Protein AF-A0A803VRG4-F1 (afdb_monomer)

Structure (mmCIF, N/CA/C/O backbone):
data_AF-A0A803VRG4-F1
#
_entry.id   AF-A0A803VRG4-F1
#
loop_
_atom_site.group_PDB
_atom_site.id
_atom_site.type_symbol
_atom_site.label_atom_id
_atom_site.label_alt_id
_atom_site.label_comp_id
_atom_site.label_asym_id
_atom_site.label_entity_id
_atom_site.label_seq_id
_atom_site.pdbx_PDB_ins_code
_atom_site.Cartn_x
_atom_site.Cartn_y
_atom_site.Cartn_z
_atom_site.occupancy
_atom_site.B_iso_or_equiv
_atom_site.auth_seq_id
_atom_site.auth_comp_id
_atom_site.auth_asym_id
_atom_site.auth_atom_id
_atom_site.pdbx_PDB_model_num
ATOM 1 N N . MET A 1 1 ? -4.649 77.804 54.446 1.00 34.66 1 MET A N 1
ATOM 2 C CA . MET A 1 1 ? -3.860 77.316 55.602 1.00 34.66 1 MET A CA 1
ATOM 3 C C . MET A 1 1 ? -2.765 76.438 55.027 1.00 34.66 1 MET A C 1
ATOM 5 O O . MET A 1 1 ? -3.103 75.442 54.418 1.00 34.66 1 MET A O 1
ATOM 9 N N . GLY A 1 2 ? -1.515 76.872 54.928 1.00 42.88 2 GLY A N 1
ATOM 10 C CA . GLY A 1 2 ? -0.539 76.988 56.021 1.00 42.88 2 GLY A CA 1
ATOM 11 C C . GLY A 1 2 ? 0.698 76.146 55.615 1.00 42.88 2 GLY A C 1
ATOM 12 O O . GLY A 1 2 ? 0.525 75.225 54.825 1.00 42.88 2 GLY A O 1
ATOM 13 N N . PRO A 1 3 ? 1.926 76.493 56.036 1.00 43.16 3 PRO A N 1
ATOM 14 C CA . PRO A 1 3 ? 3.135 76.404 55.202 1.00 43.16 3 PRO A CA 1
ATOM 15 C C . PRO A 1 3 ? 3.900 75.063 55.228 1.00 43.16 3 PRO A C 1
ATOM 17 O O . PRO A 1 3 ? 3.639 74.181 56.044 1.00 43.16 3 PRO A O 1
ATOM 20 N N . LEU A 1 4 ? 4.861 74.973 54.297 1.00 45.62 4 LEU A N 1
ATOM 21 C CA . LEU A 1 4 ? 5.782 73.869 53.991 1.00 45.62 4 LEU A CA 1
ATOM 22 C C . LEU A 1 4 ? 6.470 73.242 55.217 1.00 45.62 4 LEU A C 1
ATOM 24 O O . LEU A 1 4 ? 6.874 73.940 56.147 1.00 45.62 4 LEU A O 1
ATOM 28 N N . LYS A 1 5 ? 6.693 71.922 55.147 1.00 44.94 5 LYS A N 1
ATOM 29 C CA . LYS A 1 5 ? 7.586 71.163 56.035 1.00 44.94 5 LYS A CA 1
ATOM 30 C C . LYS A 1 5 ? 8.761 70.548 55.258 1.00 44.94 5 LYS A C 1
ATOM 32 O O . LYS A 1 5 ? 8.631 70.329 54.055 1.00 44.94 5 LYS A O 1
ATOM 37 N N . PRO A 1 6 ? 9.906 70.332 55.931 1.00 48.34 6 PRO A N 1
ATOM 38 C CA . PRO A 1 6 ? 11.228 70.456 55.325 1.00 48.34 6 PRO A CA 1
ATOM 39 C C . PRO A 1 6 ? 11.758 69.173 54.688 1.00 48.34 6 PRO A C 1
ATOM 41 O O . PRO A 1 6 ? 11.366 68.062 55.040 1.00 48.34 6 PRO A O 1
ATOM 44 N N . PHE A 1 7 ? 12.718 69.391 53.792 1.00 44.31 7 PHE A N 1
ATOM 45 C CA . PHE A 1 7 ? 13.603 68.413 53.173 1.00 44.31 7 PHE A CA 1
ATOM 46 C C . PHE A 1 7 ? 14.391 67.643 54.246 1.00 44.31 7 PHE A C 1
ATOM 48 O O . PHE A 1 7 ? 15.058 68.257 55.080 1.00 44.31 7 PHE A O 1
ATOM 55 N N . VAL A 1 8 ? 14.316 66.312 54.219 1.00 48.94 8 VAL A N 1
ATOM 56 C CA . VAL A 1 8 ? 15.203 65.428 54.985 1.00 48.94 8 VAL A CA 1
ATOM 57 C C . VAL A 1 8 ? 16.076 64.696 53.977 1.00 48.94 8 VAL A C 1
ATOM 59 O O . VAL A 1 8 ? 15.591 63.902 53.174 1.00 48.94 8 VAL A O 1
ATOM 62 N N . GLU A 1 9 ? 17.360 65.022 54.005 1.00 41.38 9 GLU A N 1
ATOM 63 C CA . GLU A 1 9 ? 18.416 64.381 53.232 1.00 41.38 9 GLU A CA 1
ATOM 64 C C . GLU A 1 9 ? 18.724 63.014 53.863 1.00 41.38 9 GLU A C 1
ATOM 66 O O . GLU A 1 9 ? 18.946 62.920 55.073 1.00 41.38 9 GLU A O 1
ATOM 71 N N . MET A 1 10 ? 18.689 61.942 53.069 1.00 44.06 10 MET A N 1
ATOM 72 C CA . MET A 1 10 ? 18.985 60.582 53.530 1.00 44.06 10 MET A CA 1
ATOM 73 C C . MET A 1 10 ? 20.369 60.156 53.004 1.00 44.06 10 MET A C 1
ATOM 75 O O . MET A 1 10 ? 20.677 60.457 51.848 1.00 44.06 10 MET A O 1
ATOM 79 N N . PRO A 1 11 ? 21.225 59.493 53.808 1.00 46.59 11 PRO A N 1
ATOM 80 C CA . PRO A 1 11 ? 22.641 59.325 53.479 1.00 46.59 11 PRO A CA 1
ATOM 81 C C . PRO A 1 11 ? 22.865 58.350 52.317 1.00 46.59 11 PRO A C 1
ATOM 83 O O . PRO A 1 11 ? 22.174 57.336 52.205 1.00 46.59 11 PRO A O 1
ATOM 86 N N . ALA A 1 12 ? 23.879 58.622 51.492 1.00 49.38 12 ALA A N 1
ATOM 87 C CA . ALA A 1 12 ? 24.345 57.711 50.451 1.00 49.38 12 ALA A CA 1
ATOM 88 C C . ALA A 1 12 ? 24.843 56.388 51.067 1.00 49.38 12 ALA A C 1
ATOM 90 O O . ALA A 1 12 ? 25.732 56.381 51.919 1.00 49.38 12 ALA A O 1
ATOM 91 N N . GLY A 1 13 ? 24.258 55.268 50.636 1.00 51.53 13 GLY A N 1
ATOM 92 C CA . GLY A 1 13 ? 24.697 53.929 51.028 1.00 51.53 13 GLY A CA 1
ATOM 93 C C . GLY A 1 13 ? 26.055 53.556 50.406 1.00 51.53 13 GLY A C 1
ATOM 94 O O . GLY A 1 13 ? 26.407 54.076 49.345 1.00 51.53 13 GLY A O 1
ATOM 95 N N . PRO A 1 14 ? 26.833 52.662 51.040 1.00 50.19 14 PRO A N 1
ATOM 96 C CA . PRO A 1 14 ? 28.129 52.232 50.522 1.00 50.19 14 PRO A CA 1
ATOM 97 C C . PRO A 1 14 ? 27.981 51.416 49.224 1.00 50.19 14 PRO A C 1
ATOM 99 O O . PRO A 1 14 ? 27.111 50.552 49.113 1.00 50.19 14 PRO A O 1
ATOM 102 N N . GLY A 1 15 ? 28.843 51.704 48.243 1.00 47.19 15 GLY A N 1
ATOM 103 C CA . GLY A 1 15 ? 28.871 51.043 46.934 1.00 47.19 15 GLY A CA 1
ATOM 104 C C . GLY A 1 15 ? 29.205 49.548 47.008 1.00 47.19 15 GLY A C 1
ATOM 105 O O . GLY A 1 15 ? 29.948 49.097 47.879 1.00 47.19 15 GLY A O 1
ATOM 106 N N . SER A 1 16 ? 28.634 48.775 46.083 1.00 52.66 16 SER A N 1
ATOM 107 C CA . SER A 1 16 ? 28.748 47.314 46.030 1.00 52.66 16 SER A CA 1
ATOM 108 C C . SER A 1 16 ? 30.172 46.834 45.686 1.00 52.66 16 SER A C 1
ATOM 110 O O . SER A 1 16 ? 30.800 47.410 44.795 1.00 52.66 16 SER A O 1
ATOM 112 N N . PRO A 1 17 ? 30.686 45.758 46.317 1.00 50.44 17 PRO A N 1
ATOM 113 C CA . PRO A 1 17 ? 31.968 45.156 45.946 1.00 50.44 17 PRO A CA 1
ATOM 114 C C . PRO A 1 17 ? 31.910 44.477 44.567 1.00 50.44 17 PRO A C 1
ATOM 116 O O . PRO A 1 17 ? 30.916 43.834 44.229 1.00 50.44 17 PRO A O 1
ATOM 119 N N . GLY A 1 18 ? 32.989 44.592 43.786 1.00 46.69 18 GLY A N 1
ATOM 120 C CA . GLY A 1 18 ? 33.140 43.920 42.490 1.00 46.69 18 GLY A CA 1
ATOM 121 C C . GLY A 1 18 ? 33.220 42.391 42.602 1.00 46.69 18 GLY A C 1
ATOM 122 O O . GLY A 1 18 ? 33.670 41.851 43.613 1.00 46.69 18 GLY A O 1
ATOM 123 N N . ALA A 1 19 ? 32.773 41.693 41.555 1.00 56.06 19 ALA A N 1
ATOM 124 C CA . ALA A 1 19 ? 32.677 40.234 41.522 1.00 56.06 19 ALA A CA 1
ATOM 125 C C . ALA A 1 19 ? 34.059 39.532 41.543 1.00 56.06 19 ALA A C 1
ATOM 127 O O . ALA A 1 19 ? 34.990 40.015 40.893 1.00 56.06 19 ALA A O 1
ATOM 128 N N . PRO A 1 20 ? 34.209 38.377 42.225 1.00 51.91 20 PRO A N 1
ATOM 129 C CA . PRO A 1 20 ? 35.440 37.586 42.196 1.00 51.91 20 PRO A CA 1
ATOM 130 C C . PRO A 1 20 ? 35.635 36.860 40.854 1.00 51.91 20 PRO A C 1
ATOM 132 O O . PRO A 1 20 ? 34.672 36.398 40.242 1.00 51.91 20 PRO A O 1
ATOM 135 N N . GLY A 1 21 ? 36.892 36.711 40.421 1.00 46.78 21 GLY A N 1
ATOM 136 C CA . GLY A 1 21 ? 37.262 35.940 39.228 1.00 46.78 21 GLY A CA 1
ATOM 137 C C . GLY A 1 21 ? 37.056 34.426 39.389 1.00 46.78 21 GLY A C 1
ATOM 138 O O . GLY A 1 21 ? 37.127 33.885 40.492 1.00 46.78 21 GLY A O 1
ATOM 139 N N . SER A 1 22 ? 36.793 33.739 38.276 1.00 56.81 22 SER A N 1
ATOM 140 C CA . SER A 1 22 ? 36.479 32.304 38.230 1.00 56.81 22 SER A CA 1
ATOM 141 C C . SER A 1 22 ? 37.716 31.417 38.481 1.00 56.81 22 SER A C 1
ATOM 143 O O . SER A 1 22 ? 38.786 31.723 37.950 1.00 56.81 22 SER A O 1
ATOM 145 N N . PRO A 1 23 ? 37.599 30.291 39.214 1.00 52.84 23 PRO A N 1
ATOM 146 C CA . PRO A 1 23 ? 38.699 29.344 39.389 1.00 52.84 23 PRO A CA 1
ATOM 147 C C . PRO A 1 23 ? 38.911 28.443 38.158 1.00 52.84 23 PRO A C 1
ATOM 149 O O . PRO A 1 23 ? 37.969 28.114 37.439 1.00 52.84 23 PRO A O 1
ATOM 152 N N . LEU A 1 24 ? 40.160 28.016 37.941 1.00 51.00 24 LEU A N 1
ATOM 153 C CA . LEU A 1 24 ? 40.552 27.067 36.889 1.00 51.00 24 LEU A CA 1
ATOM 154 C C . LEU A 1 24 ? 40.116 25.628 37.226 1.00 51.00 24 LEU A C 1
ATOM 156 O O . LEU A 1 24 ? 40.129 25.219 38.387 1.00 51.00 24 LEU A O 1
ATOM 160 N N . ALA A 1 25 ? 39.754 24.856 36.197 1.00 56.88 25 ALA A N 1
ATOM 161 C CA . ALA A 1 25 ? 39.249 23.489 36.336 1.00 56.88 25 ALA A CA 1
ATOM 162 C C . ALA A 1 25 ? 40.344 22.480 36.770 1.00 56.88 25 ALA A C 1
ATOM 164 O O . ALA A 1 25 ? 41.461 22.542 36.248 1.00 56.88 25 ALA A O 1
ATOM 165 N N . PRO A 1 26 ? 40.045 21.516 37.667 1.00 52.47 26 PRO A N 1
ATOM 166 C CA . PRO A 1 26 ? 40.978 20.450 38.045 1.00 52.47 26 PRO A CA 1
ATOM 167 C C . PRO A 1 26 ? 41.190 19.407 36.934 1.00 52.47 26 PRO A C 1
ATOM 169 O O . PRO A 1 26 ? 40.262 19.063 36.203 1.00 52.47 26 PRO A O 1
ATOM 172 N N . GLY A 1 27 ? 42.407 18.858 36.846 1.00 45.56 27 GLY A N 1
ATOM 173 C CA . GLY A 1 27 ? 42.754 17.771 35.922 1.00 45.56 27 GLY A CA 1
ATOM 174 C C . GLY A 1 27 ? 42.130 16.418 36.298 1.00 45.56 27 GLY A C 1
ATOM 175 O O . GLY A 1 27 ? 41.863 16.145 37.468 1.00 45.56 27 GLY A O 1
ATOM 176 N N . ALA A 1 28 ? 41.900 15.564 35.297 1.00 55.03 28 ALA A N 1
ATOM 177 C CA . ALA A 1 28 ? 41.231 14.273 35.467 1.00 55.03 28 ALA A CA 1
ATOM 178 C C . ALA A 1 28 ? 42.103 13.226 36.210 1.00 55.03 28 ALA A C 1
ATOM 180 O O . ALA A 1 28 ? 43.301 13.131 35.928 1.00 55.03 28 ALA A O 1
ATOM 181 N N . PRO A 1 29 ? 41.527 12.393 37.103 1.00 48.41 29 PRO A N 1
ATOM 182 C CA . PRO A 1 29 ? 42.255 11.318 37.787 1.00 48.41 29 PRO A CA 1
ATOM 183 C C . PRO A 1 29 ? 42.583 10.126 36.870 1.00 48.41 29 PRO A C 1
ATOM 185 O O . PRO A 1 29 ? 41.784 9.744 36.013 1.00 48.41 29 PRO A O 1
ATOM 188 N N . GLY A 1 30 ? 43.739 9.491 37.092 1.00 41.22 30 GLY A N 1
ATOM 189 C CA . GLY A 1 30 ? 44.158 8.270 36.390 1.00 41.22 30 GLY A CA 1
ATOM 190 C C . GLY A 1 30 ? 43.358 7.020 36.791 1.00 41.22 30 GLY A C 1
ATOM 191 O O . GLY A 1 30 ? 42.873 6.911 37.917 1.00 41.22 30 GLY A O 1
ATOM 192 N N . ARG A 1 31 ? 43.218 6.061 35.863 1.00 50.56 31 ARG A N 1
ATOM 193 C CA . ARG A 1 31 ? 42.455 4.813 36.068 1.00 50.56 31 ARG A CA 1
ATOM 194 C C . ARG A 1 31 ? 43.233 3.762 36.889 1.00 50.56 31 ARG A C 1
ATOM 196 O O . ARG A 1 31 ? 44.408 3.546 36.598 1.00 50.56 31 ARG A O 1
ATOM 203 N N . PRO A 1 32 ? 42.585 3.041 37.828 1.00 46.78 32 PRO A N 1
ATOM 204 C CA . PRO A 1 32 ? 43.182 1.901 38.534 1.00 46.78 32 PRO A CA 1
ATOM 205 C C . PRO A 1 32 ? 43.289 0.640 37.656 1.00 46.78 32 PRO A C 1
ATOM 207 O O . PRO A 1 32 ? 42.424 0.391 36.815 1.00 46.78 32 PRO A O 1
ATOM 210 N N . GLY A 1 33 ? 44.326 -0.175 37.882 1.00 38.25 33 GLY A N 1
ATOM 211 C CA . GLY A 1 33 ? 44.514 -1.479 37.229 1.00 38.25 33 GLY A CA 1
ATOM 212 C C . GLY A 1 33 ? 43.598 -2.574 37.795 1.00 38.25 33 GLY A C 1
ATOM 213 O O . GLY A 1 33 ? 43.301 -2.582 38.989 1.00 38.25 33 GLY A O 1
ATOM 214 N N . GLY A 1 34 ? 43.136 -3.487 36.933 1.00 49.91 34 GLY A N 1
ATOM 215 C CA . GLY A 1 34 ? 42.252 -4.601 37.303 1.00 49.91 34 GLY A CA 1
ATOM 216 C C . GLY A 1 34 ? 42.994 -5.835 37.855 1.00 49.91 34 GLY A C 1
ATOM 217 O O . GLY A 1 34 ? 44.192 -5.985 37.613 1.00 49.91 34 GLY A O 1
ATOM 218 N N . PRO A 1 35 ? 42.301 -6.728 38.588 1.00 40.44 35 PRO A N 1
ATOM 219 C CA . PRO A 1 35 ? 42.902 -7.903 39.222 1.00 40.44 35 PRO A CA 1
ATOM 220 C C . PRO A 1 35 ? 43.085 -9.088 38.253 1.00 40.44 35 PRO A C 1
ATOM 222 O O . PRO A 1 35 ? 42.302 -9.279 37.325 1.00 40.44 35 PRO A O 1
ATOM 225 N N . MET A 1 36 ? 44.106 -9.914 38.507 1.00 39.09 36 MET A N 1
ATOM 226 C CA . MET A 1 36 ? 44.384 -11.162 37.777 1.00 39.09 36 MET A CA 1
ATOM 227 C C . MET A 1 36 ? 43.508 -12.317 38.294 1.00 39.09 36 MET A C 1
ATOM 229 O O . MET A 1 36 ? 43.392 -12.511 39.504 1.00 39.09 36 MET A O 1
ATOM 233 N N . GLY A 1 37 ? 42.899 -13.085 37.382 1.00 42.75 37 GLY A N 1
ATOM 234 C CA . GLY A 1 37 ? 42.051 -14.243 37.702 1.00 42.75 37 GLY A CA 1
ATOM 235 C C . GLY A 1 37 ? 42.832 -15.547 37.972 1.00 42.75 37 GLY A C 1
ATOM 236 O O . GLY A 1 37 ? 43.999 -15.648 37.592 1.00 42.75 37 GLY A O 1
ATOM 237 N N . PRO A 1 38 ? 42.209 -16.552 38.623 1.00 41.88 38 PRO A N 1
ATOM 238 C CA . PRO A 1 38 ? 42.866 -17.796 39.037 1.00 41.88 38 PRO A CA 1
ATOM 239 C C . PRO A 1 38 ? 42.919 -18.869 37.931 1.00 41.88 38 PRO A C 1
ATOM 241 O O . PRO A 1 38 ? 42.076 -18.904 37.036 1.00 41.88 38 PRO A O 1
ATOM 244 N N . LEU A 1 39 ? 43.898 -19.779 38.023 1.00 39.19 39 LEU A N 1
ATOM 245 C CA . LEU A 1 39 ? 44.102 -20.908 37.100 1.00 39.19 39 LEU A CA 1
ATOM 246 C C . LEU A 1 39 ? 43.230 -22.126 37.471 1.00 39.19 39 LEU A C 1
ATOM 248 O O . LEU A 1 39 ? 43.075 -22.441 38.651 1.00 39.19 39 LEU A O 1
ATOM 252 N N . ILE A 1 40 ? 42.692 -22.827 36.465 1.00 36.72 40 ILE A N 1
ATOM 253 C CA . ILE A 1 40 ? 41.781 -23.980 36.622 1.00 36.72 40 ILE A CA 1
ATOM 254 C C . ILE A 1 40 ? 42.569 -25.314 36.699 1.00 36.72 40 ILE A C 1
ATOM 256 O O . ILE A 1 40 ? 43.440 -25.531 35.855 1.00 36.72 40 ILE A O 1
ATOM 260 N N . PRO A 1 41 ? 42.261 -26.234 37.642 1.00 38.53 41 PRO A N 1
ATOM 261 C CA . PRO A 1 41 ? 42.837 -27.589 37.712 1.00 38.53 41 PRO A CA 1
ATOM 262 C C . PRO A 1 41 ? 42.185 -28.604 36.744 1.00 38.53 41 PRO A C 1
ATOM 264 O O . PRO A 1 41 ? 40.984 -28.541 36.493 1.00 38.53 41 PRO A O 1
ATOM 267 N N . GLY A 1 42 ? 42.967 -29.565 36.230 1.00 33.62 42 GLY A N 1
ATOM 268 C CA . GLY A 1 42 ? 42.539 -30.575 35.241 1.00 33.62 42 GLY A CA 1
ATOM 269 C C . GLY A 1 42 ? 41.721 -31.759 35.793 1.00 33.62 42 GLY A C 1
ATOM 270 O O . GLY A 1 42 ? 41.807 -32.089 36.974 1.00 33.62 42 GLY A O 1
ATOM 271 N N . ILE A 1 43 ? 40.948 -32.415 34.915 1.00 36.75 43 ILE A N 1
ATOM 272 C CA . ILE A 1 43 ? 40.077 -33.579 35.200 1.00 36.75 43 ILE A CA 1
ATOM 273 C C . ILE A 1 43 ? 40.566 -34.814 34.393 1.00 36.75 43 ILE A C 1
ATOM 275 O O . ILE A 1 43 ? 41.080 -34.614 33.292 1.00 36.75 43 ILE A O 1
ATOM 279 N N . PRO A 1 44 ? 40.438 -36.068 34.900 1.00 38.84 44 PRO A N 1
ATOM 280 C CA . PRO A 1 44 ? 41.058 -37.278 34.333 1.00 38.84 44 PRO A CA 1
ATOM 281 C C . PRO A 1 44 ? 40.254 -37.956 33.202 1.00 38.84 44 PRO A C 1
ATOM 283 O O . PRO A 1 44 ? 39.040 -37.790 33.101 1.00 38.84 44 PRO A O 1
ATOM 286 N N . GLU A 1 45 ? 40.950 -38.759 32.386 1.00 35.12 45 GLU A N 1
ATOM 287 C CA . GLU A 1 45 ? 40.464 -39.413 31.156 1.00 35.12 45 GLU A CA 1
ATOM 288 C C . GLU A 1 45 ? 39.514 -40.614 31.366 1.00 35.12 45 GLU A C 1
ATOM 290 O O . GLU A 1 45 ? 39.702 -41.438 32.262 1.00 35.12 45 GLU A O 1
ATOM 295 N N . GLY A 1 46 ? 38.536 -40.750 30.458 1.00 37.41 46 GLY A N 1
ATOM 296 C CA . GLY A 1 46 ? 37.672 -41.924 30.264 1.00 37.41 46 GLY A CA 1
ATOM 297 C C . GLY A 1 46 ? 37.624 -42.359 28.781 1.00 37.41 46 GLY A C 1
ATOM 298 O O . GLY A 1 46 ? 38.072 -41.604 27.919 1.00 37.41 46 GLY A O 1
ATOM 299 N N . PRO A 1 47 ? 37.130 -43.575 28.461 1.00 37.78 47 PRO A N 1
ATOM 300 C CA . PRO A 1 47 ? 37.545 -44.331 27.274 1.00 37.78 47 PRO A CA 1
ATOM 301 C C . PRO A 1 47 ? 36.821 -43.978 25.957 1.00 37.78 47 PRO A C 1
ATOM 303 O O . PRO A 1 47 ? 35.697 -43.482 25.942 1.00 37.78 47 PRO A O 1
ATOM 306 N N . LEU A 1 48 ? 37.513 -44.278 24.848 1.00 38.06 48 LEU A N 1
ATOM 307 C CA . LEU A 1 48 ? 37.280 -43.831 23.466 1.00 38.06 48 LEU A CA 1
ATOM 308 C C . LEU A 1 48 ? 36.084 -44.500 22.755 1.00 38.06 48 LEU A C 1
ATOM 310 O O . LEU A 1 48 ? 35.982 -45.725 22.704 1.00 38.06 48 LEU A O 1
ATOM 314 N N . GLY A 1 49 ? 35.249 -43.673 22.113 1.00 38.69 49 GLY A N 1
ATOM 315 C CA . GLY A 1 49 ? 34.177 -44.049 21.182 1.00 38.69 49 GLY A CA 1
ATOM 316 C C . GLY A 1 49 ? 34.270 -43.287 19.841 1.00 38.69 49 GLY A C 1
ATOM 317 O O . GLY A 1 49 ? 35.060 -42.351 19.735 1.00 38.69 49 GLY A O 1
ATOM 318 N N . PRO A 1 50 ? 33.518 -43.711 18.805 1.00 38.16 50 PRO A N 1
ATOM 319 C CA . PRO A 1 50 ? 33.879 -43.563 17.388 1.00 38.16 50 PRO A CA 1
ATOM 320 C C . PRO A 1 50 ? 33.867 -42.127 16.836 1.00 38.16 50 PRO A C 1
ATOM 322 O O . PRO A 1 50 ? 33.071 -41.287 17.244 1.00 38.16 50 PRO A O 1
ATOM 325 N N . GLY A 1 51 ? 34.781 -41.887 15.884 1.00 38.31 51 GLY A N 1
ATOM 326 C CA . GLY A 1 51 ? 35.234 -40.578 15.407 1.00 38.31 51 GLY A CA 1
ATOM 327 C C . GLY A 1 51 ? 34.161 -39.663 14.812 1.00 38.31 51 GLY A C 1
ATOM 328 O O . GLY A 1 51 ? 33.505 -39.995 13.826 1.00 38.31 51 GLY A O 1
ATOM 329 N N . SER A 1 52 ? 34.065 -38.474 15.405 1.00 38.22 52 SER A N 1
ATOM 330 C CA . SER A 1 52 ? 33.224 -37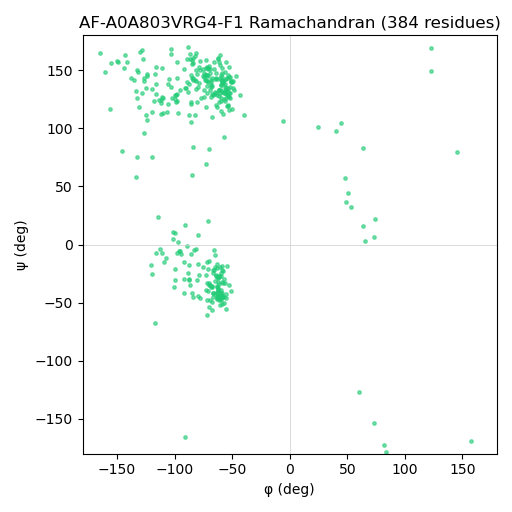.355 14.981 1.00 38.22 52 SER A CA 1
ATOM 331 C C . SER A 1 52 ? 33.921 -36.465 13.930 1.00 38.22 52 SER A C 1
ATOM 333 O O . SER A 1 52 ? 35.150 -36.487 13.830 1.00 38.22 52 SER A O 1
ATOM 335 N N . PRO A 1 53 ? 33.158 -35.675 13.145 1.00 40.12 53 PRO A N 1
ATOM 336 C CA . PRO A 1 53 ? 33.656 -34.891 12.011 1.00 40.12 53 PRO A CA 1
ATOM 337 C C . PRO A 1 53 ? 34.738 -33.875 12.400 1.00 40.12 53 PRO A C 1
ATOM 339 O O . PRO A 1 53 ? 34.731 -33.352 13.513 1.00 40.12 53 PRO A O 1
ATOM 342 N N . LEU A 1 54 ? 35.632 -33.555 11.455 1.00 38.72 54 LEU A N 1
ATOM 343 C CA . LEU A 1 54 ? 36.641 -32.499 11.593 1.00 38.72 54 LEU A CA 1
ATOM 344 C C . LEU A 1 54 ? 35.995 -31.189 12.074 1.00 38.72 54 LEU A C 1
ATOM 346 O O . LEU A 1 54 ? 35.161 -30.599 11.387 1.00 38.72 54 LEU A O 1
ATOM 350 N N . VAL A 1 55 ? 36.400 -30.747 13.264 1.00 39.12 55 VAL A N 1
ATOM 351 C CA . VAL A 1 55 ? 36.005 -29.469 13.859 1.00 39.12 55 VAL A CA 1
ATOM 352 C C . VAL A 1 55 ? 36.621 -28.333 13.028 1.00 39.12 55 VAL A C 1
ATOM 354 O O . VAL A 1 55 ? 37.828 -28.370 12.770 1.00 39.12 55 VAL A O 1
ATOM 357 N N . PRO A 1 56 ? 35.845 -27.318 12.605 1.00 41.16 56 PRO A N 1
ATOM 358 C CA . PRO A 1 56 ? 36.398 -26.097 12.028 1.00 41.16 56 PRO A CA 1
ATOM 359 C C . PRO A 1 56 ? 37.396 -25.465 13.004 1.00 41.16 56 PRO A C 1
ATOM 361 O O . PRO A 1 56 ? 37.080 -25.290 14.181 1.00 41.16 56 PRO A O 1
ATOM 364 N N . GLY A 1 57 ? 38.601 -25.143 12.529 1.00 36.81 57 GLY A N 1
ATOM 365 C CA . GLY A 1 57 ? 39.643 -24.531 13.354 1.00 36.81 57 GLY A CA 1
ATOM 366 C C . GLY A 1 57 ? 39.134 -23.301 14.113 1.00 36.81 57 GLY A C 1
ATOM 367 O O . GLY A 1 57 ? 38.364 -22.501 13.582 1.00 36.81 57 GLY A O 1
ATOM 368 N N . THR A 1 58 ? 39.568 -23.156 15.365 1.00 37.75 58 THR A N 1
ATOM 369 C CA . THR A 1 58 ? 39.349 -21.953 16.178 1.00 37.75 58 THR A CA 1
ATOM 370 C C . THR A 1 58 ? 39.714 -20.697 15.383 1.00 37.75 58 THR A C 1
ATOM 372 O O . THR A 1 58 ? 40.810 -20.665 14.811 1.00 37.75 58 THR A O 1
ATOM 375 N N . PRO A 1 59 ? 38.872 -19.647 15.367 1.00 41.66 59 PRO A N 1
ATOM 376 C CA . PRO A 1 59 ? 39.285 -18.357 14.840 1.00 41.66 59 PRO A CA 1
ATOM 377 C C . PRO A 1 59 ? 40.547 -17.909 15.575 1.00 41.66 59 PRO A C 1
ATOM 379 O O . PRO A 1 59 ? 40.606 -17.972 16.806 1.00 41.66 59 PRO A O 1
ATOM 382 N N . LEU A 1 60 ? 41.558 -17.460 14.833 1.00 38.16 60 LEU A N 1
ATOM 383 C CA . LEU A 1 60 ? 42.661 -16.718 15.432 1.00 38.16 60 LEU A CA 1
ATOM 384 C C . LEU A 1 60 ? 42.066 -15.540 16.215 1.00 38.16 60 LEU A C 1
ATOM 386 O O . LEU A 1 60 ? 41.155 -14.865 15.727 1.00 38.16 60 LEU A O 1
ATOM 390 N N . ALA A 1 61 ? 42.557 -15.324 17.436 1.00 37.53 61 ALA A N 1
ATOM 391 C CA . ALA A 1 61 ? 42.171 -14.177 18.246 1.00 37.53 61 ALA A CA 1
ATOM 392 C C . ALA A 1 61 ? 42.293 -12.887 17.411 1.00 37.53 61 ALA A C 1
ATOM 394 O O . ALA A 1 61 ? 43.256 -12.763 16.645 1.00 37.53 61 ALA A O 1
ATOM 395 N N . PRO A 1 62 ? 41.361 -11.924 17.542 1.00 40.12 62 PRO A N 1
ATOM 396 C CA . PRO A 1 62 ? 41.516 -10.633 16.895 1.00 40.12 62 PRO A CA 1
ATOM 397 C C . PRO A 1 62 ? 42.874 -10.052 17.283 1.00 40.12 62 PRO A C 1
ATOM 399 O O . PRO A 1 62 ? 43.196 -9.966 18.472 1.00 40.12 62 PRO A O 1
ATOM 402 N N . CYS A 1 63 ? 43.675 -9.653 16.295 1.00 35.34 63 CYS A N 1
ATOM 403 C CA . CYS A 1 63 ? 44.791 -8.761 16.562 1.00 35.34 63 CYS A CA 1
ATOM 404 C C . CYS A 1 63 ? 44.230 -7.561 17.334 1.00 35.34 63 CYS A C 1
ATOM 406 O O . CYS A 1 63 ? 43.252 -6.949 16.899 1.00 35.34 63 CYS A O 1
ATOM 408 N N . GLY A 1 64 ? 44.810 -7.261 18.500 1.00 40.38 64 GLY A N 1
ATOM 409 C CA . GLY A 1 64 ? 44.454 -6.059 19.247 1.00 40.38 64 GLY A CA 1
ATOM 410 C C . GLY A 1 64 ? 44.554 -4.826 18.341 1.00 40.38 64 GLY A C 1
ATOM 411 O O . GLY A 1 64 ? 45.317 -4.850 17.369 1.00 40.38 64 GLY A O 1
ATOM 412 N N . PRO A 1 65 ? 43.783 -3.759 18.615 1.00 39.47 65 PRO A N 1
ATOM 413 C CA . PRO A 1 65 ? 43.848 -2.555 17.804 1.00 39.47 65 PRO A CA 1
ATOM 414 C C . PRO A 1 65 ? 45.301 -2.086 17.709 1.00 39.47 65 PRO A C 1
ATOM 416 O O . PRO A 1 65 ? 45.984 -1.931 18.724 1.00 39.47 65 PRO A O 1
ATOM 419 N N . ILE A 1 66 ? 45.769 -1.888 16.474 1.00 39.00 66 ILE A N 1
ATOM 420 C CA . ILE A 1 66 ? 47.023 -1.191 16.194 1.00 39.00 66 ILE A CA 1
ATOM 421 C C . ILE A 1 66 ? 46.910 0.154 16.912 1.00 39.00 66 ILE A C 1
ATOM 423 O O . ILE A 1 66 ? 45.966 0.909 16.666 1.00 39.00 66 ILE A O 1
ATOM 427 N N . GLY A 1 67 ? 47.819 0.413 17.856 1.00 39.19 67 GLY A N 1
ATOM 428 C CA . GLY A 1 67 ? 47.841 1.676 18.586 1.00 39.19 67 GLY A CA 1
ATOM 429 C C . GLY A 1 67 ? 47.853 2.846 17.599 1.00 39.19 67 GLY A C 1
ATOM 430 O O . GLY A 1 67 ? 48.445 2.711 16.524 1.00 39.19 67 GLY A O 1
ATOM 431 N N . PRO A 1 68 ? 47.189 3.974 17.910 1.00 40.84 68 PRO A N 1
ATOM 432 C CA . PRO A 1 68 ? 47.210 5.126 17.025 1.00 40.84 68 PRO A CA 1
ATOM 433 C C . PRO A 1 68 ? 48.667 5.489 16.737 1.00 40.84 68 PRO A C 1
ATOM 435 O O . PRO A 1 68 ? 49.447 5.745 17.657 1.00 40.84 68 PRO A O 1
ATOM 438 N N . GLY A 1 69 ? 49.035 5.440 15.454 1.00 37.53 69 GLY A N 1
ATOM 439 C CA . GLY A 1 69 ? 50.339 5.888 14.995 1.00 37.53 69 GLY A CA 1
ATOM 440 C C . GLY A 1 69 ? 50.577 7.318 15.468 1.00 37.53 69 GLY A C 1
ATOM 441 O O . GLY A 1 69 ? 49.634 8.105 15.579 1.00 37.53 69 GLY A O 1
ATOM 442 N N . SER A 1 70 ? 51.832 7.637 15.781 1.00 39.66 70 SER A N 1
ATOM 443 C CA . SER A 1 70 ? 52.253 8.983 16.163 1.00 39.66 70 SER A CA 1
ATOM 444 C C . SER A 1 70 ? 51.598 10.020 15.242 1.00 39.66 70 SER A C 1
ATOM 446 O O . SER A 1 70 ? 51.695 9.858 14.021 1.00 39.66 70 SER A O 1
ATOM 448 N N . PRO A 1 71 ? 50.935 11.064 15.777 1.00 44.59 71 PRO A N 1
ATOM 449 C CA . PRO A 1 71 ? 50.391 12.124 14.946 1.00 44.59 71 PRO A CA 1
ATOM 450 C C . PRO A 1 71 ? 51.511 12.681 14.071 1.00 44.59 71 PRO A C 1
ATOM 452 O O . PRO A 1 71 ? 52.531 13.152 14.581 1.00 44.59 71 PRO A O 1
ATOM 455 N N . GLY A 1 72 ? 51.339 12.580 12.753 1.00 39.81 72 GLY A N 1
ATOM 456 C CA . GLY A 1 72 ? 52.211 13.261 11.808 1.00 39.81 72 GLY A CA 1
ATOM 457 C C . GLY A 1 72 ? 52.217 14.755 12.121 1.00 39.81 72 GLY A C 1
ATOM 458 O O . GLY A 1 72 ? 51.196 15.315 12.526 1.00 39.81 72 GLY A O 1
ATOM 459 N N . SER A 1 73 ? 53.376 15.395 11.973 1.00 38.81 73 SER A N 1
ATOM 460 C CA . SER A 1 73 ? 53.506 16.841 12.138 1.00 38.81 73 SER A CA 1
ATOM 461 C C . SER A 1 73 ? 52.427 17.564 11.318 1.00 38.81 73 SER A C 1
ATOM 463 O O . SER A 1 73 ? 52.209 17.190 10.162 1.00 38.81 73 SER A O 1
ATOM 465 N N . PRO A 1 74 ? 51.738 18.575 11.879 1.00 45.78 74 PRO A N 1
ATOM 466 C CA . PRO A 1 74 ? 50.737 19.313 11.128 1.00 45.78 74 PRO A CA 1
ATOM 467 C C . PRO A 1 74 ? 51.392 19.945 9.899 1.00 45.78 74 PRO A C 1
ATOM 469 O O . PRO A 1 74 ? 52.448 20.575 9.996 1.00 45.78 74 PRO A O 1
ATOM 472 N N . ALA A 1 75 ? 50.765 19.756 8.738 1.00 40.00 75 ALA A N 1
ATOM 473 C CA . ALA A 1 75 ? 51.127 20.481 7.533 1.00 40.00 75 ALA A CA 1
ATOM 474 C C . ALA A 1 75 ? 51.040 21.989 7.821 1.00 40.00 75 ALA A C 1
ATOM 476 O O . ALA A 1 75 ? 50.091 22.450 8.460 1.00 40.00 75 ALA A O 1
ATOM 477 N N . GLY A 1 76 ? 52.050 22.745 7.380 1.00 40.69 76 GLY A N 1
ATOM 478 C CA . GLY A 1 76 ? 52.062 24.201 7.508 1.00 40.69 76 GLY A CA 1
ATOM 479 C C . GLY A 1 76 ? 50.810 24.836 6.885 1.00 40.69 76 GLY A C 1
ATOM 480 O O . GLY A 1 76 ? 50.169 24.219 6.030 1.00 40.69 76 GLY A O 1
ATOM 481 N N . PRO A 1 77 ? 50.434 26.055 7.309 1.00 41.28 77 PRO A N 1
ATOM 482 C CA . PRO A 1 77 ? 49.234 26.712 6.813 1.00 41.28 77 PRO A CA 1
ATOM 483 C C . PRO A 1 77 ? 49.280 26.823 5.287 1.00 41.28 77 PRO A C 1
ATOM 485 O O . PRO A 1 77 ? 50.216 27.379 4.711 1.00 41.28 77 PRO A O 1
ATOM 488 N N . VAL A 1 78 ? 48.249 26.281 4.641 1.00 35.53 78 VAL A N 1
ATOM 489 C CA . VAL A 1 78 ? 47.965 26.500 3.221 1.00 35.53 78 VAL A CA 1
ATOM 490 C C . VAL A 1 78 ? 47.814 28.000 2.980 1.00 35.53 78 VAL A C 1
ATOM 492 O O . VAL A 1 78 ? 47.106 28.685 3.721 1.00 35.53 78 VAL A O 1
ATOM 495 N N . SER A 1 79 ? 48.498 28.512 1.956 1.00 37.75 79 SER A N 1
ATOM 496 C CA . SER A 1 79 ? 48.391 29.909 1.539 1.00 37.75 79 SER A CA 1
ATOM 497 C C . SER A 1 79 ? 46.919 30.290 1.333 1.00 37.75 79 SER A C 1
ATOM 499 O O . SER A 1 79 ? 46.179 29.512 0.724 1.00 37.75 79 SER A O 1
ATOM 501 N N . PRO A 1 80 ? 46.467 31.458 1.825 1.00 40.56 80 PRO A N 1
ATOM 502 C CA . PRO A 1 80 ? 45.087 31.873 1.639 1.00 40.56 80 PRO A CA 1
ATOM 503 C C . PRO A 1 80 ? 44.783 31.994 0.144 1.00 40.56 80 PRO A C 1
ATOM 505 O O . PRO A 1 80 ? 45.535 32.613 -0.613 1.00 40.56 80 PRO A O 1
ATOM 508 N N . PHE A 1 81 ? 43.676 31.376 -0.268 1.00 37.69 81 PHE A N 1
ATOM 509 C CA . PHE A 1 81 ? 43.103 31.531 -1.598 1.00 37.69 81 PHE A CA 1
ATOM 510 C C . PHE A 1 81 ? 42.954 33.021 -1.934 1.00 37.69 81 PHE A C 1
ATOM 512 O O . PHE A 1 81 ? 42.563 33.826 -1.085 1.00 37.69 81 PHE A O 1
ATOM 519 N N . ALA A 1 82 ? 43.263 33.377 -3.183 1.00 36.84 82 ALA A N 1
ATOM 520 C CA . ALA A 1 82 ? 43.061 34.722 -3.705 1.00 36.84 82 ALA A CA 1
ATOM 521 C C . ALA A 1 82 ? 41.618 35.202 -3.424 1.00 36.84 82 ALA A C 1
ATOM 523 O O . ALA A 1 82 ? 40.688 34.398 -3.549 1.00 36.84 82 ALA A O 1
ATOM 524 N N . PRO A 1 83 ? 41.400 36.483 -3.064 1.00 39.50 83 PRO A N 1
ATOM 525 C CA . PRO A 1 83 ? 40.063 36.999 -2.804 1.00 39.50 83 PRO A CA 1
ATOM 526 C C . PRO A 1 83 ? 39.150 36.765 -4.010 1.00 39.50 83 PRO A C 1
ATOM 528 O O . PRO A 1 83 ? 39.477 37.150 -5.136 1.00 39.50 83 PRO A O 1
ATOM 531 N N . GLY A 1 84 ? 38.005 36.125 -3.769 1.00 37.53 84 GLY A N 1
ATOM 532 C CA . GLY A 1 84 ? 36.957 35.967 -4.769 1.00 37.53 84 GLY A CA 1
ATOM 533 C C . GLY A 1 84 ? 36.506 37.324 -5.314 1.00 37.53 84 GLY A C 1
ATOM 534 O O . GLY A 1 84 ? 36.534 38.338 -4.613 1.00 37.53 84 GLY A O 1
ATOM 535 N N . ARG A 1 85 ? 36.095 37.345 -6.586 1.00 36.56 85 ARG A N 1
ATOM 536 C CA . ARG A 1 85 ? 35.510 38.530 -7.231 1.00 36.56 85 ARG A CA 1
ATOM 537 C C . ARG A 1 85 ? 34.378 39.113 -6.362 1.00 36.56 85 ARG A C 1
ATOM 539 O O . ARG A 1 85 ? 33.584 38.332 -5.837 1.00 36.56 85 ARG A O 1
ATOM 546 N N . PRO A 1 86 ? 34.256 40.450 -6.246 1.00 38.56 86 PRO A N 1
ATOM 547 C CA . PRO A 1 86 ? 33.159 41.075 -5.512 1.00 38.56 86 PRO A CA 1
ATOM 548 C C . PRO A 1 86 ? 31.804 40.610 -6.054 1.00 38.56 86 PRO A C 1
ATOM 550 O O . PRO A 1 86 ? 31.587 40.606 -7.269 1.00 38.56 86 PRO A O 1
ATOM 553 N N . GLY A 1 87 ? 30.907 40.210 -5.152 1.00 36.47 87 GLY A N 1
ATOM 554 C CA . GLY A 1 87 ? 29.536 39.842 -5.490 1.00 36.47 87 GLY A CA 1
ATOM 555 C C . GLY A 1 87 ? 28.790 41.001 -6.155 1.00 36.47 87 GLY A C 1
ATOM 556 O O . GLY A 1 87 ? 29.017 42.169 -5.839 1.00 36.47 87 GLY A O 1
ATOM 557 N N . CYS A 1 88 ? 27.897 40.672 -7.089 1.00 31.88 88 CYS A N 1
ATOM 558 C CA . CYS A 1 88 ? 26.983 41.646 -7.679 1.00 31.88 88 CYS A CA 1
ATOM 559 C C . CYS A 1 88 ? 26.111 42.273 -6.573 1.00 31.88 88 CYS A C 1
ATOM 561 O O . CYS A 1 88 ? 25.632 41.532 -5.710 1.00 31.88 88 CYS A O 1
ATOM 563 N N . PRO A 1 89 ? 25.868 43.597 -6.576 1.00 36.62 89 PRO A N 1
ATOM 564 C CA . PRO A 1 89 ? 24.972 44.213 -5.606 1.00 36.62 89 PRO A CA 1
ATOM 565 C C . PRO A 1 89 ? 23.567 43.627 -5.757 1.00 36.62 89 PRO A C 1
ATOM 567 O O . PRO A 1 89 ? 23.047 43.533 -6.871 1.00 36.62 89 PRO A O 1
ATOM 570 N N . LEU A 1 90 ? 22.9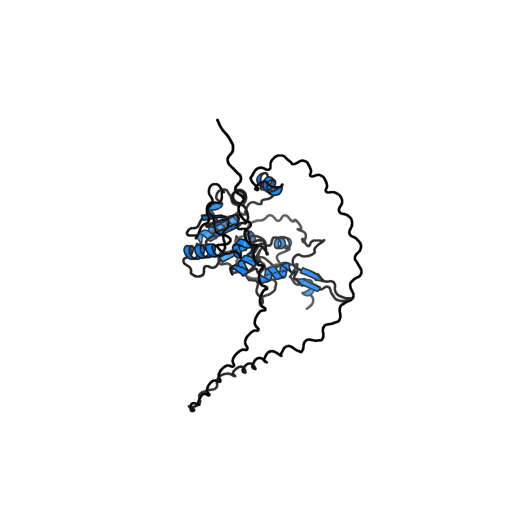44 43.251 -4.640 1.00 36.84 90 LEU A N 1
ATOM 571 C CA . LEU A 1 90 ? 21.516 42.951 -4.609 1.00 36.84 90 LEU A CA 1
ATOM 572 C C . LEU A 1 90 ? 20.761 44.211 -5.053 1.00 36.84 90 LEU A C 1
ATOM 574 O O . LEU A 1 90 ? 20.831 45.249 -4.394 1.00 36.84 90 LEU A O 1
ATOM 578 N N . GLY A 1 91 ? 20.074 44.129 -6.193 1.00 37.81 91 GLY A N 1
ATOM 579 C CA . GLY A 1 91 ? 19.152 45.174 -6.627 1.00 37.81 91 GLY A CA 1
ATOM 580 C C . GLY A 1 91 ? 18.008 45.351 -5.617 1.00 37.81 91 GLY A C 1
ATOM 581 O O . GLY A 1 91 ? 17.719 44.426 -4.852 1.00 37.81 91 GLY A O 1
ATOM 582 N N . PRO A 1 92 ? 17.346 46.521 -5.588 1.00 38.25 92 PRO A N 1
ATOM 583 C CA . PRO A 1 92 ? 16.236 46.760 -4.675 1.00 38.25 92 PRO A CA 1
ATOM 584 C C . PRO A 1 92 ? 15.125 45.728 -4.901 1.00 38.25 92 PRO A C 1
ATOM 586 O O . PRO A 1 92 ? 14.810 45.375 -6.042 1.00 38.25 92 PRO A O 1
ATOM 589 N N . ALA A 1 93 ? 14.544 45.237 -3.804 1.00 34.72 93 ALA A N 1
ATOM 590 C CA . ALA A 1 93 ? 13.442 44.286 -3.842 1.00 34.72 93 ALA A CA 1
ATOM 591 C C . ALA A 1 93 ? 12.303 44.829 -4.719 1.00 34.72 93 ALA A C 1
ATOM 593 O O . ALA A 1 93 ? 11.895 45.986 -4.588 1.00 34.72 93 ALA A O 1
ATOM 594 N N . ARG A 1 94 ? 11.798 43.989 -5.630 1.00 33.28 94 ARG A N 1
ATOM 595 C CA . ARG A 1 94 ? 10.609 44.315 -6.425 1.00 33.28 94 ARG A CA 1
ATOM 596 C C . ARG A 1 94 ? 9.434 44.583 -5.473 1.00 33.28 94 ARG A C 1
ATOM 598 O O . ARG A 1 94 ? 9.285 43.831 -4.509 1.00 33.28 94 ARG A O 1
ATOM 605 N N . PRO A 1 95 ? 8.589 45.598 -5.734 1.00 36.28 95 PRO A N 1
ATOM 606 C CA . PRO A 1 95 ? 7.380 45.807 -4.950 1.00 36.28 95 PRO A CA 1
ATOM 607 C C . PRO A 1 95 ? 6.524 44.540 -4.979 1.00 36.28 95 PRO A C 1
ATOM 609 O O . PRO A 1 95 ? 6.293 43.977 -6.054 1.00 36.28 95 PRO A O 1
ATOM 612 N N . CYS A 1 96 ? 6.066 44.089 -3.810 1.00 34.22 96 CYS A N 1
ATOM 613 C CA . CYS A 1 96 ? 5.074 43.026 -3.722 1.00 34.22 96 CYS A CA 1
ATOM 614 C C . CYS A 1 96 ? 3.871 43.403 -4.593 1.00 34.22 96 CYS A C 1
ATOM 616 O O . CYS A 1 96 ? 3.366 44.525 -4.516 1.00 34.22 96 CYS A O 1
ATOM 618 N N . SER A 1 97 ? 3.436 42.471 -5.443 1.00 34.47 97 SER A N 1
ATOM 619 C CA . SER A 1 97 ? 2.200 42.647 -6.207 1.00 34.47 97 SER A CA 1
ATOM 620 C C . SER A 1 97 ? 1.029 42.852 -5.234 1.00 34.47 97 SER A C 1
ATOM 622 O O . SER A 1 97 ? 1.053 42.252 -4.155 1.00 34.47 97 SER A O 1
ATOM 624 N N . PRO A 1 98 ? 0.030 43.692 -5.568 1.00 39.66 98 PRO A N 1
ATOM 625 C CA . PRO A 1 98 ? -1.116 43.924 -4.697 1.00 39.66 98 PRO A CA 1
ATOM 626 C C . PRO A 1 98 ? -1.764 42.590 -4.322 1.00 39.66 98 PRO A C 1
ATOM 628 O O . PRO A 1 98 ? -2.017 41.760 -5.196 1.00 39.66 98 PRO A O 1
ATOM 631 N N . GLY A 1 99 ? -1.966 42.374 -3.020 1.00 35.72 99 GLY A N 1
ATOM 632 C CA . GLY A 1 99 ? -2.515 41.132 -2.488 1.00 35.72 99 GLY A CA 1
ATOM 633 C C . GLY A 1 99 ? -3.856 40.797 -3.135 1.00 35.72 99 GLY A C 1
ATOM 634 O O . GLY A 1 99 ? -4.748 41.643 -3.202 1.00 35.72 99 GLY A O 1
ATOM 635 N N . TYR A 1 100 ? -3.984 39.558 -3.606 1.00 34.44 100 TYR A N 1
ATOM 636 C CA . TYR A 1 100 ? -5.275 38.997 -3.983 1.00 34.44 100 TYR A CA 1
ATOM 637 C C . TYR A 1 100 ? -6.205 38.986 -2.757 1.00 34.44 100 TYR A C 1
ATOM 639 O O . TYR A 1 100 ? -5.728 38.752 -1.640 1.00 34.44 100 TYR A O 1
ATOM 647 N N . PRO A 1 101 ? -7.515 39.242 -2.926 1.00 40.19 101 PRO A N 1
ATOM 648 C CA . PRO A 1 101 ? -8.456 39.200 -1.817 1.00 40.19 101 PRO A CA 1
ATOM 649 C C . PRO A 1 101 ? -8.502 37.795 -1.205 1.00 40.19 101 PRO A C 1
ATOM 651 O O . PRO A 1 101 ? -8.603 36.818 -1.939 1.00 40.19 101 PRO A O 1
ATOM 654 N N . GLY A 1 102 ? -8.423 37.748 0.130 1.00 38.16 102 GLY A N 1
ATOM 655 C CA . GLY A 1 102 ? -8.762 36.646 1.040 1.00 38.16 102 GLY A CA 1
ATOM 656 C C . GLY A 1 102 ? -8.729 35.226 0.478 1.00 38.16 102 GLY A C 1
ATOM 657 O O . GLY A 1 102 ? -9.704 34.771 -0.113 1.00 38.16 102 GLY A O 1
ATOM 658 N N . PHE A 1 103 ? -7.655 34.492 0.777 1.00 37.59 103 PHE A N 1
ATOM 659 C CA . PHE A 1 103 ? -7.686 33.034 0.698 1.00 37.59 103 PHE A CA 1
ATOM 660 C C . PHE A 1 103 ? -8.818 32.503 1.594 1.00 37.59 103 PHE A C 1
ATOM 662 O O . PHE A 1 103 ? -8.889 32.907 2.761 1.00 37.59 103 PHE A O 1
ATOM 669 N N . PRO A 1 104 ? -9.695 31.614 1.093 1.00 38.91 104 PRO A N 1
ATOM 670 C CA . PRO A 1 104 ? -10.580 30.862 1.964 1.00 38.91 104 PRO A CA 1
ATOM 671 C C . PRO A 1 104 ? -9.727 30.076 2.963 1.00 38.91 104 PRO A C 1
ATOM 673 O O . PRO A 1 104 ? -8.662 29.557 2.633 1.00 38.91 104 PRO A O 1
ATOM 676 N N . SER A 1 105 ? -10.186 30.015 4.207 1.00 41.53 105 SER A N 1
ATOM 677 C CA . SER A 1 105 ? -9.494 29.410 5.348 1.00 41.53 105 SER A CA 1
ATOM 678 C C . SER A 1 105 ? -9.410 27.877 5.297 1.00 41.53 105 SER A C 1
ATOM 680 O O . SER A 1 105 ? -9.192 27.261 6.335 1.00 41.53 105 SER A O 1
ATOM 682 N N . ASN A 1 106 ? -9.568 27.265 4.118 1.00 48.28 106 ASN A N 1
ATOM 683 C CA . ASN A 1 106 ? -9.408 25.832 3.916 1.00 48.28 106 ASN A CA 1
ATOM 684 C C . ASN A 1 106 ? -8.278 25.572 2.894 1.00 48.28 106 ASN A C 1
ATOM 686 O O . ASN A 1 106 ? -8.416 25.959 1.731 1.00 48.28 106 ASN A O 1
ATOM 690 N N . PRO A 1 107 ? -7.142 24.961 3.286 1.00 52.09 107 PRO A N 1
ATOM 691 C CA . PRO A 1 107 ? -6.034 24.666 2.371 1.00 52.09 107 PRO A CA 1
ATOM 692 C C . PRO A 1 107 ? -6.366 23.626 1.281 1.00 52.09 107 PRO A C 1
ATOM 694 O O . PRO A 1 107 ? -5.543 23.393 0.399 1.00 52.09 107 PRO A O 1
ATOM 697 N N . GLU A 1 108 ? -7.556 23.024 1.302 1.00 52.94 108 GLU A N 1
ATOM 698 C CA . GLU A 1 108 ? -7.972 21.924 0.416 1.00 52.94 108 GLU A CA 1
ATOM 699 C C . GLU A 1 108 ? -8.235 22.330 -1.045 1.00 52.94 108 GLU A C 1
ATOM 701 O O . GLU A 1 108 ? -8.230 21.469 -1.923 1.00 52.94 108 GLU A O 1
ATOM 706 N N . ASP A 1 109 ? -8.374 23.629 -1.324 1.00 55.47 109 ASP A N 1
ATOM 707 C CA . ASP A 1 109 ? -8.529 24.177 -2.682 1.00 55.47 109 ASP A CA 1
ATOM 708 C C . ASP A 1 109 ? -7.342 25.062 -3.100 1.00 55.47 109 ASP A C 1
ATOM 710 O O . ASP A 1 109 ? -7.457 25.943 -3.957 1.00 55.47 109 ASP A O 1
ATOM 714 N N . CYS A 1 110 ? -6.167 24.864 -2.491 1.00 61.94 110 CYS A N 1
ATOM 715 C CA . CYS A 1 110 ? -4.978 25.593 -2.912 1.00 61.94 110 CYS A CA 1
ATOM 716 C C . CYS A 1 110 ? -4.387 25.008 -4.211 1.00 61.94 110 CYS A C 1
ATOM 718 O O . CYS A 1 110 ? -4.070 23.823 -4.327 1.00 61.94 110 CYS A O 1
ATOM 720 N N . GLY A 1 111 ? -4.212 25.872 -5.212 1.00 79.81 111 GLY A N 1
ATOM 721 C CA . GLY A 1 111 ? -3.687 25.491 -6.523 1.00 79.81 111 GLY A CA 1
ATOM 722 C C . GLY A 1 111 ? -4.749 24.932 -7.472 1.00 79.81 111 GLY A C 1
ATOM 723 O O . GLY A 1 111 ? -5.933 24.889 -7.168 1.00 79.81 111 GLY A O 1
ATOM 724 N N . MET A 1 112 ? -4.317 24.536 -8.670 1.00 87.19 112 MET A N 1
ATOM 725 C CA . MET A 1 112 ? -5.237 24.127 -9.743 1.00 87.19 112 MET A CA 1
ATOM 726 C C . MET A 1 112 ? -5.521 22.622 -9.765 1.00 87.19 112 MET A C 1
ATOM 728 O O . MET A 1 112 ? -6.451 22.200 -10.435 1.00 87.19 112 MET A O 1
ATOM 732 N N . TYR A 1 113 ? -4.720 21.804 -9.075 1.00 90.00 113 TYR A N 1
ATOM 733 C CA . TYR A 1 113 ? -4.782 20.347 -9.213 1.00 90.00 113 TYR A CA 1
ATOM 734 C C . TYR A 1 113 ? -6.036 19.744 -8.567 1.00 90.00 113 TYR A C 1
ATOM 736 O O . TYR A 1 113 ? -6.846 19.140 -9.266 1.00 90.00 113 TYR A O 1
ATOM 744 N N . PHE A 1 114 ? -6.221 19.922 -7.254 1.00 89.56 114 PHE A N 1
ATOM 745 C CA . PHE A 1 114 ? -7.351 19.317 -6.541 1.00 89.56 114 PHE A CA 1
ATOM 746 C C . PHE A 1 114 ? -8.706 19.829 -7.043 1.00 89.56 114 PHE A C 1
ATOM 748 O O . PHE A 1 114 ? -9.553 18.985 -7.335 1.00 89.56 114 PHE A O 1
ATOM 755 N N . PRO A 1 115 ? -8.918 21.147 -7.249 1.00 90.44 115 PRO A N 1
ATOM 756 C CA . PRO A 1 115 ? -10.184 21.632 -7.795 1.00 90.44 115 PRO A CA 1
ATOM 757 C C . PRO A 1 115 ? -10.499 21.063 -9.185 1.00 90.44 115 PRO A C 1
ATOM 759 O O . PRO A 1 115 ? -11.642 20.710 -9.460 1.00 90.44 115 PRO A O 1
ATOM 762 N N . GLU A 1 116 ? -9.498 20.923 -10.059 1.00 93.00 116 GLU A N 1
ATOM 763 C CA . GLU A 1 116 ? -9.686 20.372 -11.408 1.00 93.00 116 GLU A CA 1
ATOM 764 C C . GLU A 1 116 ? -10.071 18.883 -11.364 1.00 93.00 116 GLU A C 1
ATOM 766 O O . GLU A 1 116 ? -10.987 18.470 -12.075 1.00 93.00 116 GLU A O 1
ATOM 771 N N . VAL A 1 117 ? -9.444 18.082 -10.491 1.00 92.75 117 VAL A N 1
ATOM 772 C CA . VAL A 1 117 ? -9.832 16.672 -10.302 1.00 92.75 117 VAL A CA 1
ATOM 773 C C . VAL A 1 117 ? -11.224 16.560 -9.676 1.00 92.75 117 VAL A C 1
ATOM 775 O O . VAL A 1 117 ? -12.019 15.740 -10.128 1.00 92.75 117 VAL A O 1
ATOM 778 N N . LYS A 1 118 ? -11.553 17.399 -8.682 1.00 91.44 118 LYS A N 1
ATOM 779 C CA . LYS A 1 118 ? -12.882 17.428 -8.044 1.00 91.44 118 LYS A CA 1
ATOM 780 C C . LYS A 1 118 ? -13.989 17.779 -9.054 1.00 91.44 118 LYS A C 1
ATOM 782 O O . LYS A 1 118 ? -15.048 17.160 -9.033 1.00 91.44 118 LYS A O 1
ATOM 787 N N . ASN A 1 119 ? -13.737 18.726 -9.963 1.00 92.38 119 ASN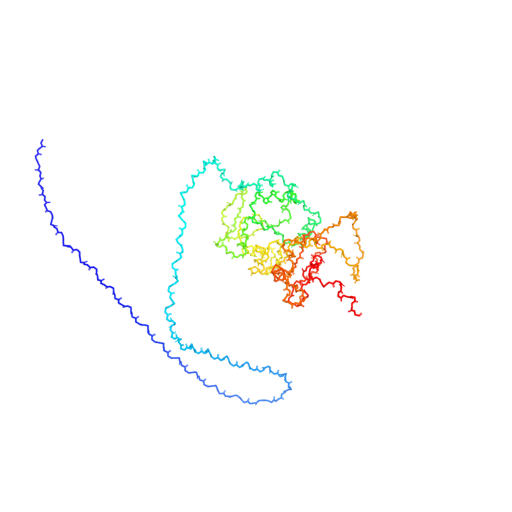 A N 1
ATOM 788 C CA . ASN A 1 119 ? -14.710 19.170 -10.971 1.00 92.38 119 ASN A CA 1
ATOM 789 C C . ASN A 1 119 ? -14.814 18.235 -12.186 1.00 92.38 119 ASN A C 1
ATOM 791 O O . ASN A 1 119 ? -15.878 18.136 -12.802 1.00 92.38 119 ASN A O 1
ATOM 795 N N . HIS A 1 120 ? -13.720 17.565 -12.554 1.00 94.06 120 HIS A N 1
ATOM 796 C CA . HIS A 1 120 ? -13.635 16.730 -13.753 1.00 94.06 120 HIS A CA 1
ATOM 797 C C . HIS A 1 120 ? -12.994 15.362 -13.468 1.00 94.06 120 HIS A C 1
ATOM 799 O O . HIS A 1 120 ? -11.997 15.010 -14.105 1.00 94.06 120 HIS A O 1
ATOM 805 N N . PRO A 1 121 ? -13.551 14.554 -12.548 1.00 93.62 121 PRO A N 1
ATOM 806 C CA . PRO A 1 121 ? -12.902 13.325 -12.103 1.00 93.62 121 PRO A CA 1
ATOM 807 C C . PRO A 1 121 ? -12.708 12.311 -13.239 1.00 93.62 121 PRO A C 1
ATOM 809 O O . PRO A 1 121 ? -11.625 11.742 -13.347 1.00 93.62 121 PRO A O 1
ATOM 812 N N . ASP A 1 122 ? -13.668 12.168 -14.163 1.00 94.25 122 ASP A N 1
ATOM 813 C CA . ASP A 1 122 ? -13.581 11.213 -15.286 1.00 94.25 122 ASP A CA 1
ATOM 814 C C . ASP A 1 122 ? -12.423 11.507 -16.265 1.00 94.25 122 ASP A C 1
ATOM 816 O O . ASP A 1 122 ? -12.040 10.652 -17.062 1.00 94.25 122 ASP A O 1
ATOM 820 N N . LYS A 1 123 ? -11.848 12.718 -16.227 1.00 94.75 123 LYS A N 1
ATOM 821 C CA . LYS A 1 123 ? -10.690 13.099 -17.052 1.00 94.75 123 LYS A CA 1
ATOM 822 C C . LYS A 1 123 ? -9.372 12.557 -16.496 1.00 94.75 123 LYS A C 1
ATOM 824 O O . LYS A 1 123 ? -8.424 12.383 -17.260 1.00 94.75 123 LYS A O 1
ATOM 829 N N . TYR A 1 124 ? -9.299 12.324 -15.186 1.00 93.81 124 TYR A N 1
ATOM 830 C CA . TYR A 1 124 ? -8.058 11.991 -14.478 1.00 93.81 124 TYR A CA 1
ATOM 831 C C . TYR A 1 124 ? -8.097 10.627 -13.793 1.00 93.81 124 TYR A C 1
ATOM 833 O O . TYR A 1 124 ? -7.047 10.030 -13.569 1.00 93.81 124 TYR A O 1
ATOM 841 N N . LEU A 1 125 ? -9.287 10.140 -13.448 1.00 94.25 125 LEU A N 1
ATOM 842 C CA . LEU A 1 125 ? -9.481 8.930 -12.667 1.00 94.25 125 LEU A CA 1
ATOM 843 C C . LEU A 1 125 ? -10.083 7.838 -13.541 1.00 94.25 125 LEU A C 1
ATOM 845 O O . LEU A 1 125 ? -11.127 8.014 -14.166 1.00 94.25 125 LEU A O 1
ATOM 849 N N . GLN A 1 126 ? -9.436 6.679 -13.546 1.00 92.56 126 GLN A N 1
ATOM 850 C CA . GLN A 1 126 ? -9.988 5.482 -14.163 1.00 92.56 126 GLN A CA 1
ATOM 851 C C . GLN A 1 126 ? -10.851 4.732 -13.151 1.00 92.56 126 GLN A C 1
ATOM 853 O O . GLN A 1 126 ? -10.482 4.579 -11.985 1.00 92.56 126 GLN A O 1
ATOM 858 N N . ARG A 1 127 ? -12.007 4.239 -13.603 1.00 94.62 127 ARG A N 1
ATOM 859 C CA . ARG A 1 127 ? -12.864 3.378 -12.781 1.00 94.62 127 ARG A CA 1
ATOM 860 C C . ARG A 1 127 ? -12.137 2.072 -12.464 1.00 94.62 127 ARG A C 1
ATOM 862 O O . ARG A 1 127 ? -11.426 1.529 -13.307 1.00 94.62 127 ARG A O 1
ATOM 869 N N . CYS A 1 128 ? -12.335 1.562 -11.252 1.00 96.00 128 CYS A N 1
ATOM 870 C CA . CYS A 1 128 ? -11.741 0.302 -10.830 1.00 96.00 128 CYS A CA 1
ATOM 871 C C . CYS A 1 128 ? -12.348 -0.862 -11.633 1.00 96.00 128 CYS A C 1
ATOM 873 O O . CYS A 1 128 ? -13.579 -0.978 -11.661 1.00 96.00 128 CYS A O 1
ATOM 875 N N . PRO A 1 129 ? -11.527 -1.740 -12.242 1.00 95.81 129 PRO A N 1
ATOM 876 C CA . PRO A 1 129 ? -12.021 -2.935 -12.915 1.00 95.81 129 PRO A CA 1
ATOM 877 C C . PRO A 1 129 ? -12.850 -3.826 -11.979 1.00 95.81 129 PRO A C 1
ATOM 879 O O . PRO A 1 129 ? -12.510 -4.024 -10.809 1.00 95.81 129 PRO A O 1
ATOM 882 N N . GLU A 1 130 ? -13.921 -4.425 -12.501 1.00 95.94 130 GLU A N 1
ATOM 883 C CA . GLU A 1 130 ? -14.802 -5.301 -11.710 1.00 95.94 130 GLU A CA 1
ATOM 884 C C . GLU A 1 130 ? -14.085 -6.559 -11.187 1.00 95.94 130 GLU A C 1
ATOM 886 O O . GLU A 1 130 ? -14.431 -7.062 -10.117 1.00 95.94 130 GLU A O 1
ATOM 891 N N . SER A 1 131 ? -13.045 -7.035 -11.883 1.00 97.00 131 SER A N 1
ATOM 892 C CA . SER A 1 131 ? -12.172 -8.120 -11.409 1.00 97.00 131 SER A CA 1
ATOM 893 C C . SER A 1 131 ? -11.502 -7.759 -10.080 1.00 97.00 131 SER A C 1
ATOM 895 O O . SER A 1 131 ? -11.553 -8.540 -9.131 1.00 97.00 131 SER A O 1
ATOM 897 N N . VAL A 1 132 ? -10.968 -6.540 -9.955 1.00 97.88 132 VAL A N 1
ATOM 898 C CA . VAL A 1 132 ? -10.326 -6.045 -8.726 1.00 97.88 132 VAL A CA 1
ATOM 899 C C . VAL A 1 132 ? -11.346 -5.901 -7.598 1.00 97.88 132 VAL A C 1
ATOM 901 O O . VAL A 1 132 ? -11.102 -6.371 -6.486 1.00 97.88 132 VAL A O 1
ATOM 904 N N . LYS A 1 133 ? -12.526 -5.328 -7.869 1.00 97.81 133 LYS A N 1
ATOM 905 C CA . LYS A 1 133 ? -13.603 -5.232 -6.866 1.00 97.81 133 LYS A CA 1
ATOM 906 C C . LYS A 1 133 ? -14.024 -6.612 -6.358 1.00 97.81 133 LYS A C 1
ATOM 908 O O . LYS A 1 133 ? -14.166 -6.823 -5.152 1.00 97.81 133 LYS A O 1
ATOM 913 N N . LYS A 1 134 ? -14.203 -7.572 -7.268 1.00 97.88 134 LYS A N 1
ATOM 914 C CA . LYS A 1 134 ? -14.523 -8.961 -6.926 1.00 97.88 134 LYS A CA 1
ATOM 915 C C . LYS A 1 134 ? -13.419 -9.593 -6.080 1.00 97.88 134 LYS A C 1
ATOM 917 O O . LYS A 1 134 ? -13.732 -10.247 -5.088 1.00 97.88 134 LYS A O 1
ATOM 922 N N . TRP A 1 135 ? -12.157 -9.371 -6.433 1.00 98.19 135 TRP A N 1
ATOM 923 C CA . TRP A 1 135 ? -11.000 -9.879 -5.701 1.00 98.19 135 TRP A CA 1
ATOM 924 C C . TRP A 1 135 ? -10.926 -9.338 -4.266 1.00 98.19 135 TRP A C 1
ATOM 926 O O . TRP A 1 135 ? -10.778 -10.115 -3.323 1.00 98.19 135 TRP A O 1
ATOM 936 N N . LEU A 1 136 ? -11.147 -8.034 -4.060 1.00 98.12 136 LEU A N 1
ATOM 937 C CA . LEU A 1 136 ? -11.229 -7.437 -2.719 1.00 98.12 136 LEU A CA 1
ATOM 938 C C . LEU A 1 136 ? -12.354 -8.077 -1.882 1.00 98.12 136 LEU A C 1
ATOM 940 O O . LEU A 1 136 ? -12.135 -8.472 -0.736 1.00 98.12 136 LEU A O 1
ATOM 944 N N . LYS A 1 137 ? -13.542 -8.280 -2.472 1.00 97.62 137 LYS A N 1
ATOM 945 C CA . LYS A 1 137 ? -14.657 -8.986 -1.808 1.00 97.62 137 LYS A CA 1
ATOM 946 C C . LYS A 1 137 ? -14.294 -10.441 -1.471 1.00 97.62 137 LYS A C 1
ATOM 948 O O . LYS A 1 137 ? -14.609 -10.918 -0.383 1.00 97.62 137 LYS A O 1
ATOM 953 N N . GLN A 1 138 ? -13.594 -11.146 -2.361 1.00 98.06 138 GLN A N 1
ATOM 954 C CA . GLN A 1 138 ? -13.109 -12.508 -2.109 1.00 98.06 138 GLN A CA 1
ATOM 955 C C . GLN A 1 138 ? -12.103 -12.566 -0.954 1.00 98.06 138 GLN A C 1
ATOM 957 O O . GLN A 1 138 ? -12.198 -13.467 -0.121 1.00 98.06 138 GLN A O 1
ATOM 962 N N . LEU A 1 139 ? -11.181 -11.603 -0.860 1.00 98.00 139 LEU A N 1
ATOM 963 C CA . LEU A 1 139 ? -10.237 -11.506 0.254 1.00 98.00 139 LEU A CA 1
ATOM 964 C C . LEU A 1 139 ? -10.966 -11.323 1.593 1.00 98.00 139 LEU A C 1
ATOM 966 O O . LEU A 1 139 ? -10.676 -12.063 2.536 1.00 98.00 139 LEU A O 1
ATOM 970 N N . LYS A 1 140 ? -11.950 -10.415 1.672 1.00 96.69 140 LYS A N 1
ATOM 971 C CA . LYS A 1 140 ? -12.767 -10.246 2.890 1.00 96.69 140 LYS A CA 1
ATOM 972 C C . LYS A 1 140 ? -13.518 -11.521 3.257 1.00 96.69 140 LYS A C 1
ATOM 974 O O . LYS A 1 140 ? -13.452 -11.966 4.400 1.00 96.69 140 LYS A O 1
ATOM 979 N N . ASN A 1 141 ? -14.162 -12.163 2.282 1.00 97.31 141 ASN A N 1
ATOM 980 C CA . ASN A 1 141 ? -14.886 -13.421 2.498 1.00 97.31 141 ASN A CA 1
ATOM 981 C C . ASN A 1 141 ? -13.965 -14.562 2.962 1.00 97.31 141 ASN A C 1
ATOM 983 O O . ASN A 1 141 ? -14.397 -15.445 3.699 1.00 97.31 141 ASN A O 1
ATOM 987 N N . ALA A 1 142 ? -12.687 -14.532 2.579 1.00 97.38 142 ALA A N 1
ATOM 988 C CA . ALA A 1 142 ? -11.657 -15.453 3.058 1.00 97.38 142 ALA A CA 1
ATOM 989 C C . ALA A 1 142 ? -11.097 -15.086 4.452 1.00 97.38 142 ALA A C 1
ATOM 991 O O . ALA A 1 142 ? -10.100 -15.667 4.891 1.00 97.38 142 ALA A O 1
ATOM 992 N N . GLY A 1 143 ? -11.700 -14.113 5.143 1.00 96.06 143 GLY A N 1
ATOM 993 C CA . GLY A 1 143 ? -11.308 -13.671 6.481 1.00 96.06 143 GLY A CA 1
ATOM 994 C C . GLY A 1 143 ? -10.026 -12.837 6.511 1.00 96.06 143 GLY A C 1
ATOM 995 O O . GLY A 1 143 ? -9.343 -12.805 7.537 1.00 96.06 143 GLY A O 1
ATOM 996 N N . LYS A 1 144 ? -9.641 -12.210 5.391 1.00 97.62 144 LYS A N 1
ATOM 997 C CA . LYS A 1 144 ? -8.538 -11.240 5.367 1.00 97.62 144 LYS A CA 1
ATOM 998 C C . LYS A 1 144 ? -9.048 -9.882 5.840 1.00 97.62 144 LYS A C 1
ATOM 1000 O O . LYS A 1 144 ? -10.143 -9.480 5.470 1.00 97.62 144 LYS A O 1
ATOM 1005 N N . ILE A 1 145 ? -8.222 -9.187 6.620 1.00 98.25 145 ILE A N 1
ATOM 1006 C CA . ILE A 1 145 ? -8.468 -7.799 7.017 1.00 98.25 145 ILE A CA 1
ATOM 1007 C C . ILE A 1 145 ? -7.913 -6.908 5.913 1.00 98.25 145 ILE A C 1
ATOM 1009 O O . ILE A 1 145 ? -6.725 -7.009 5.595 1.00 98.25 145 ILE A O 1
ATOM 1013 N N . LEU A 1 146 ? -8.754 -6.058 5.335 1.00 98.44 146 LEU A N 1
ATOM 1014 C CA . LEU A 1 146 ? -8.355 -5.127 4.286 1.00 98.44 146 LEU A CA 1
ATOM 1015 C C . LEU A 1 146 ? -8.196 -3.715 4.836 1.00 98.44 146 LEU A C 1
ATOM 1017 O O . LEU A 1 146 ? -9.025 -3.226 5.602 1.00 98.44 146 LEU A O 1
ATOM 1021 N N . LEU A 1 147 ? -7.111 -3.062 4.426 1.00 98.12 147 LEU A N 1
ATOM 1022 C CA . LEU A 1 147 ? -6.754 -1.720 4.863 1.00 98.12 147 LEU A CA 1
ATOM 1023 C C . LEU A 1 147 ? -6.529 -0.814 3.658 1.00 98.12 147 LEU A C 1
ATOM 1025 O O . LEU A 1 147 ? -5.915 -1.237 2.678 1.00 98.12 147 LEU A O 1
ATOM 1029 N N . LEU A 1 148 ? -6.940 0.445 3.778 1.00 98.50 148 LEU A N 1
ATOM 1030 C CA . LEU A 1 148 ? -6.552 1.517 2.867 1.00 98.50 148 LEU A CA 1
ATOM 1031 C C . LEU A 1 148 ? -5.782 2.586 3.649 1.00 98.50 148 LEU A C 1
ATOM 1033 O O . LEU A 1 148 ? -6.291 3.125 4.628 1.00 98.50 148 LEU A O 1
ATOM 1037 N N . ILE A 1 149 ? -4.551 2.884 3.220 1.00 98.44 149 ILE A N 1
ATOM 1038 C CA . ILE A 1 149 ? -3.663 3.863 3.868 1.00 98.44 149 ILE A CA 1
ATOM 1039 C C . ILE A 1 149 ? -3.240 4.917 2.844 1.00 98.44 149 ILE A C 1
ATOM 1041 O O . ILE A 1 149 ? -2.395 4.658 1.980 1.00 98.44 149 ILE A O 1
ATOM 1045 N N . THR A 1 150 ? -3.790 6.123 2.973 1.00 97.75 150 THR A N 1
ATOM 1046 C CA . THR A 1 150 ? -3.540 7.251 2.072 1.00 97.75 150 THR A CA 1
ATOM 1047 C C . THR A 1 150 ? -3.031 8.484 2.816 1.00 97.75 150 THR A C 1
ATOM 1049 O O . THR A 1 150 ? -3.393 8.749 3.962 1.00 97.75 150 THR A O 1
ATOM 1052 N N . SER A 1 151 ? -2.173 9.263 2.152 1.00 96.12 151 SER A N 1
ATOM 1053 C CA . SER A 1 151 ? -1.736 10.574 2.650 1.00 96.12 151 SER A CA 1
ATOM 1054 C C . SER A 1 151 ? -2.733 11.694 2.320 1.00 96.12 151 SER A C 1
ATOM 1056 O O . SER A 1 151 ? -2.523 12.817 2.761 1.00 96.12 151 SER A O 1
ATOM 1058 N N . SER A 1 152 ? -3.800 11.410 1.567 1.00 94.25 152 SER A N 1
ATOM 1059 C CA . SER A 1 152 ? -4.869 12.368 1.263 1.00 94.25 152 SER A CA 1
ATOM 1060 C C . SER A 1 152 ? -5.768 12.640 2.468 1.00 94.25 152 SER A C 1
ATOM 1062 O O . SER A 1 152 ? -5.958 11.758 3.305 1.00 94.25 152 SER A O 1
ATOM 1064 N N . HIS A 1 153 ? -6.366 13.832 2.514 1.00 93.44 153 HIS A N 1
ATOM 1065 C CA . HIS A 1 153 ? -7.456 14.165 3.437 1.00 93.44 153 HIS A CA 1
ATOM 1066 C C . HIS A 1 153 ? -8.696 13.291 3.186 1.00 93.44 153 HIS A C 1
ATOM 1068 O O . HIS A 1 153 ? -8.815 12.651 2.133 1.00 93.44 153 HIS A O 1
ATOM 1074 N N . SER A 1 154 ? -9.579 13.192 4.182 1.00 94.69 154 SER A N 1
ATOM 1075 C CA . SER A 1 154 ? -10.700 12.249 4.141 1.00 94.69 154 SER A CA 1
ATOM 1076 C C . SER A 1 154 ? -11.776 12.630 3.130 1.00 94.69 154 SER A C 1
ATOM 1078 O O . SER A 1 154 ? -12.286 11.733 2.460 1.00 94.69 154 SER A O 1
ATOM 1080 N N . ASP A 1 155 ? -12.030 13.924 2.933 1.00 92.62 155 ASP A N 1
ATOM 1081 C CA . ASP A 1 155 ? -12.933 14.463 1.909 1.00 92.62 155 ASP A CA 1
ATOM 1082 C C . ASP A 1 155 ? -12.514 14.006 0.498 1.00 92.62 155 ASP A C 1
ATOM 1084 O O . ASP A 1 155 ? -13.300 13.440 -0.265 1.00 92.62 155 ASP A O 1
ATOM 1088 N N . TYR A 1 156 ? -11.232 14.175 0.171 1.00 93.56 156 TYR A N 1
ATOM 1089 C CA . TYR A 1 156 ? -10.674 13.848 -1.128 1.00 93.56 156 TYR A CA 1
ATOM 1090 C C . TYR A 1 156 ? -10.560 12.338 -1.303 1.00 93.56 156 TYR A C 1
ATOM 1092 O O . TYR A 1 156 ? -10.874 11.817 -2.369 1.00 93.56 156 TYR A O 1
ATOM 1100 N N . CYS A 1 157 ? -10.176 11.611 -0.249 1.00 95.62 157 CYS A N 1
ATOM 1101 C CA . CYS A 1 157 ? -10.197 10.151 -0.252 1.00 95.62 157 CYS A CA 1
ATOM 1102 C C . CYS A 1 157 ? -11.598 9.614 -0.558 1.00 95.62 157 CYS A C 1
ATOM 1104 O O . CYS A 1 157 ? -11.722 8.711 -1.387 1.00 95.62 157 CYS A O 1
ATOM 1106 N N . ARG A 1 158 ? -12.640 10.175 0.073 1.00 95.19 158 ARG A N 1
ATOM 1107 C CA . ARG A 1 158 ? -14.029 9.791 -0.181 1.00 95.19 158 ARG A CA 1
ATOM 1108 C C . ARG A 1 158 ? -14.397 10.040 -1.637 1.00 95.19 158 ARG A C 1
ATOM 1110 O O . ARG A 1 158 ? -14.790 9.099 -2.312 1.00 95.19 158 ARG A O 1
ATOM 1117 N N . LEU A 1 159 ? -14.164 11.252 -2.145 1.00 94.44 159 LEU A N 1
ATOM 1118 C CA . LEU A 1 159 ? -14.451 11.605 -3.539 1.00 94.44 159 LEU A CA 1
ATOM 1119 C C . LEU A 1 159 ? -13.760 10.661 -4.534 1.00 94.44 159 LEU A C 1
ATOM 1121 O O . LEU A 1 159 ? -14.393 10.173 -5.472 1.00 94.44 159 LEU A O 1
ATOM 1125 N N . LEU A 1 160 ? -12.470 10.374 -4.325 1.00 95.56 160 LEU A N 1
ATOM 1126 C CA . LEU A 1 160 ? -11.724 9.452 -5.179 1.00 95.56 160 LEU A CA 1
ATOM 1127 C C . LEU A 1 160 ? -12.305 8.037 -5.117 1.00 95.56 160 LEU A C 1
ATOM 1129 O O . LEU A 1 160 ? -12.498 7.412 -6.158 1.00 95.56 160 LEU A O 1
ATOM 1133 N N . CYS A 1 161 ? -12.585 7.521 -3.921 1.00 96.88 161 CYS A N 1
ATOM 1134 C CA . CYS A 1 161 ? -13.066 6.154 -3.758 1.00 96.88 161 CYS A CA 1
ATOM 1135 C C . CYS A 1 161 ? -14.505 5.982 -4.254 1.00 96.88 161 CYS A C 1
ATOM 1137 O O . CYS A 1 161 ? -14.784 5.001 -4.936 1.00 96.88 161 CYS A O 1
ATOM 1139 N N . GLU A 1 162 ? -15.397 6.939 -4.004 1.00 96.19 162 GLU A N 1
ATOM 1140 C CA . GLU A 1 162 ? -16.760 6.933 -4.549 1.00 96.19 162 GLU A CA 1
ATOM 1141 C C . GLU A 1 162 ? -16.744 6.914 -6.077 1.00 96.19 162 GLU A C 1
ATOM 1143 O O . GLU A 1 162 ? -17.470 6.149 -6.716 1.00 96.19 162 GLU A O 1
ATOM 1148 N N . HIS A 1 163 ? -15.852 7.704 -6.679 1.00 96.31 163 HIS A N 1
ATOM 1149 C CA . HIS A 1 163 ? -15.682 7.703 -8.121 1.00 96.31 163 HIS A CA 1
ATOM 1150 C C . HIS A 1 163 ? -15.093 6.378 -8.627 1.00 96.31 163 HIS A C 1
ATOM 1152 O O . HIS A 1 163 ? -15.617 5.772 -9.557 1.00 96.31 163 HIS A O 1
ATOM 1158 N N . VAL A 1 164 ? -14.004 5.896 -8.035 1.00 96.62 164 VAL A N 1
ATOM 1159 C CA . VAL A 1 164 ? -13.241 4.757 -8.565 1.00 96.62 164 VAL A CA 1
ATOM 1160 C C . VAL A 1 164 ? -13.892 3.410 -8.229 1.00 96.62 164 VAL A C 1
ATOM 1162 O O . VAL A 1 164 ? -13.991 2.543 -9.100 1.00 96.62 164 VAL A O 1
ATOM 1165 N N . LEU A 1 165 ? -14.345 3.221 -6.989 1.00 96.75 165 LEU A N 1
ATOM 1166 C CA . LEU A 1 165 ? -14.883 1.962 -6.463 1.00 96.75 165 LEU A CA 1
ATOM 1167 C C . LEU A 1 165 ? -16.416 1.939 -6.437 1.00 96.75 165 LEU A C 1
ATOM 1169 O O . LEU A 1 165 ? -16.994 0.899 -6.761 1.00 96.75 165 LEU A O 1
ATOM 1173 N N . GLY A 1 166 ? -17.052 3.074 -6.147 1.00 96.12 166 GLY A N 1
ATOM 1174 C CA . GLY A 1 166 ? -18.503 3.205 -5.985 1.00 96.12 166 GLY A CA 1
ATOM 1175 C C . GLY A 1 166 ? -18.883 3.760 -4.612 1.00 96.12 166 GLY A C 1
ATOM 1176 O O . GLY A 1 166 ? -18.050 3.852 -3.715 1.00 96.12 166 GLY A O 1
ATOM 1177 N N . ASN A 1 167 ? -20.154 4.123 -4.430 1.00 95.19 167 ASN A N 1
ATOM 1178 C CA . ASN A 1 167 ? -20.645 4.730 -3.182 1.00 95.19 167 ASN A CA 1
ATOM 1179 C C . ASN A 1 167 ? -20.566 3.783 -1.968 1.00 95.19 167 ASN A C 1
ATOM 1181 O O . ASN A 1 167 ? -20.593 4.233 -0.831 1.00 95.19 167 ASN A O 1
ATOM 1185 N N . ASP A 1 168 ? -20.465 2.476 -2.206 1.00 94.94 168 ASP A N 1
ATOM 1186 C CA . ASP A 1 168 ? -20.285 1.413 -1.216 1.00 94.94 168 ASP A CA 1
ATOM 1187 C C . ASP A 1 168 ? -18.799 1.093 -0.950 1.00 94.94 168 ASP A C 1
ATOM 1189 O O . ASP A 1 168 ? -18.481 0.036 -0.405 1.00 94.94 168 ASP A O 1
ATOM 1193 N N . PHE A 1 169 ? -17.858 1.972 -1.331 1.00 96.81 169 PHE A N 1
ATOM 1194 C CA . PHE A 1 169 ? -16.419 1.677 -1.241 1.00 96.81 169 PHE A CA 1
ATOM 1195 C C . PHE A 1 169 ? -15.949 1.309 0.178 1.00 96.81 169 PHE A C 1
ATOM 1197 O O . PHE A 1 169 ? -14.999 0.539 0.332 1.00 96.81 169 PHE A O 1
ATOM 1204 N N . GLU A 1 170 ? -16.601 1.839 1.216 1.00 95.12 170 GLU A N 1
ATOM 1205 C CA . GLU A 1 170 ? -16.266 1.540 2.611 1.00 95.12 170 GLU A CA 1
ATOM 1206 C C . GLU A 1 170 ? -16.446 0.050 2.933 1.00 95.12 170 GLU A C 1
ATOM 1208 O O . GLU A 1 170 ? -15.710 -0.500 3.747 1.00 95.12 170 GLU A O 1
ATOM 1213 N N . GLU A 1 171 ? -17.342 -0.659 2.237 1.00 96.00 171 GLU A N 1
ATOM 1214 C CA . GLU A 1 171 ? -17.559 -2.094 2.445 1.00 96.00 171 GLU A CA 1
ATOM 1215 C C . GLU A 1 171 ? -16.338 -2.944 2.065 1.00 96.00 171 GLU A C 1
ATOM 1217 O O . GLU A 1 171 ? -16.181 -4.070 2.553 1.00 96.00 171 GLU A O 1
ATOM 1222 N N . TYR A 1 172 ? -15.446 -2.419 1.220 1.00 97.31 172 TYR A N 1
ATOM 1223 C CA . TYR A 1 172 ? -14.245 -3.114 0.761 1.00 97.31 172 TYR A CA 1
ATOM 1224 C C . TYR A 1 172 ? -13.101 -3.082 1.774 1.00 97.31 172 TYR A C 1
ATOM 1226 O O . TYR A 1 172 ? -12.184 -3.891 1.657 1.00 97.31 172 TYR A O 1
ATOM 1234 N N . PHE A 1 173 ? -13.138 -2.203 2.776 1.00 98.12 173 PHE A N 1
ATOM 1235 C CA . PHE A 1 173 ? -12.043 -2.031 3.729 1.00 98.12 173 PHE A CA 1
ATOM 1236 C C . PHE A 1 173 ? -12.556 -2.159 5.160 1.00 98.12 173 PHE A C 1
ATOM 1238 O O . PHE A 1 173 ? -13.649 -1.722 5.489 1.00 98.12 173 PHE A O 1
ATOM 1245 N N . ASP A 1 174 ? -11.783 -2.801 6.027 1.00 98.31 174 ASP A N 1
ATOM 1246 C CA . ASP A 1 174 ? -12.093 -2.855 7.458 1.00 98.31 174 ASP A CA 1
ATOM 1247 C C . ASP A 1 174 ? -11.494 -1.645 8.184 1.00 98.31 174 ASP A C 1
ATOM 1249 O O . ASP A 1 174 ? -12.019 -1.187 9.196 1.00 98.31 174 ASP A O 1
ATOM 1253 N N . ILE A 1 175 ? -10.375 -1.121 7.676 1.00 98.38 175 ILE A N 1
ATOM 1254 C CA . ILE A 1 175 ? -9.674 0.026 8.252 1.00 98.38 175 ILE A CA 1
ATOM 1255 C C . ILE A 1 175 ? -9.332 1.025 7.143 1.00 98.38 175 ILE A C 1
ATOM 1257 O O . ILE A 1 175 ? -8.667 0.680 6.164 1.00 98.38 175 ILE A O 1
ATOM 1261 N N . LEU A 1 176 ? -9.738 2.276 7.339 1.00 98.25 176 LEU A N 1
ATOM 1262 C CA . LEU A 1 176 ? -9.430 3.412 6.471 1.00 98.25 176 LEU A CA 1
ATOM 1263 C C . LEU A 1 176 ? -8.531 4.382 7.239 1.00 98.25 176 LEU A C 1
ATOM 1265 O O . LEU A 1 176 ? -8.880 4.808 8.337 1.00 98.25 176 LEU A O 1
ATOM 1269 N N . ILE A 1 177 ? -7.365 4.718 6.690 1.00 98.44 177 ILE A N 1
ATOM 1270 C CA . ILE A 1 177 ? -6.422 5.667 7.291 1.00 98.44 177 ILE A CA 1
ATOM 1271 C C . ILE A 1 177 ? -6.123 6.763 6.276 1.00 98.44 177 ILE A C 1
ATOM 1273 O O . ILE A 1 177 ? -5.459 6.524 5.266 1.00 98.44 177 ILE A O 1
ATOM 1277 N N . THR A 1 178 ? -6.600 7.967 6.567 1.00 98.06 178 THR A N 1
ATOM 1278 C CA . THR A 1 178 ? -6.369 9.181 5.776 1.00 98.06 178 THR A CA 1
ATOM 1279 C C . THR A 1 178 ? -5.331 10.072 6.449 1.00 98.06 178 THR A C 1
ATOM 1281 O O . THR A 1 178 ? -4.986 9.876 7.614 1.00 98.06 178 THR A O 1
ATOM 1284 N N . ASN A 1 179 ? -4.771 11.033 5.714 1.00 96.88 179 ASN A N 1
ATOM 1285 C CA . ASN A 1 179 ? -3.703 11.917 6.185 1.00 96.88 179 ASN A CA 1
ATOM 1286 C C . ASN A 1 179 ? -2.542 11.144 6.852 1.00 96.88 179 ASN A C 1
ATOM 1288 O O . ASN A 1 179 ? -1.954 11.578 7.846 1.00 96.88 179 ASN A O 1
ATOM 1292 N N . ALA A 1 180 ? -2.204 9.957 6.337 1.00 97.19 180 ALA A N 1
ATOM 1293 C CA . ALA A 1 180 ? -1.186 9.095 6.934 1.00 97.19 180 ALA A CA 1
ATOM 1294 C C . ALA A 1 180 ? 0.205 9.765 6.960 1.00 97.19 180 ALA A C 1
ATOM 1296 O O . ALA A 1 180 ? 1.010 9.487 7.847 1.00 97.19 180 ALA A O 1
ATOM 1297 N N . LEU A 1 181 ? 0.474 10.684 6.019 1.00 95.00 181 LEU A N 1
ATOM 1298 C CA . LEU A 1 181 ? 1.764 11.354 5.791 1.00 95.00 181 LEU A CA 1
ATOM 1299 C C . LEU A 1 181 ? 2.933 10.366 5.756 1.00 95.00 181 LEU A C 1
ATOM 1301 O O . LEU A 1 181 ? 3.903 10.450 6.513 1.00 95.00 181 LEU A O 1
ATOM 1305 N N . LYS A 1 182 ? 2.826 9.404 4.842 1.00 97.50 182 LYS A N 1
ATOM 1306 C CA . LYS A 1 182 ? 3.909 8.478 4.501 1.00 97.50 182 LYS A CA 1
ATOM 1307 C C . LYS A 1 182 ? 5.138 9.267 3.994 1.00 97.50 182 LYS A C 1
ATOM 1309 O O . LYS A 1 182 ? 4.953 10.259 3.291 1.00 97.50 182 LYS A O 1
ATOM 1314 N N . PRO A 1 183 ? 6.383 8.876 4.333 1.00 97.25 183 PRO A N 1
ATOM 1315 C CA . PRO A 1 183 ? 6.778 7.660 5.053 1.00 97.25 183 PRO A CA 1
ATOM 1316 C C . PRO A 1 183 ? 6.634 7.752 6.583 1.00 97.25 183 PRO A C 1
ATOM 1318 O O . PRO A 1 183 ? 6.852 6.757 7.270 1.00 97.25 183 PRO A O 1
ATOM 1321 N N . GLY A 1 184 ? 6.258 8.919 7.121 1.00 97.19 184 GLY A N 1
ATOM 1322 C CA . GLY A 1 184 ? 6.150 9.175 8.560 1.00 97.19 184 GLY A CA 1
ATOM 1323 C C . GLY A 1 184 ? 5.229 8.200 9.292 1.00 97.19 184 GLY A C 1
ATOM 1324 O O . GLY A 1 184 ? 5.536 7.809 10.411 1.00 97.19 184 GLY A O 1
ATOM 1325 N N . PHE A 1 185 ? 4.165 7.724 8.640 1.00 98.12 185 PHE A N 1
ATOM 1326 C CA . PHE A 1 185 ? 3.310 6.654 9.166 1.00 98.12 185 PHE A CA 1
ATOM 1327 C C . PHE A 1 185 ? 4.097 5.409 9.622 1.00 98.12 185 PHE A C 1
ATOM 1329 O O . PHE A 1 185 ? 3.780 4.806 10.644 1.00 98.12 185 PHE A O 1
ATOM 1336 N N . PHE A 1 186 ? 5.130 5.017 8.875 1.00 98.19 186 PHE A N 1
ATOM 1337 C CA . PHE A 1 186 ? 5.909 3.812 9.161 1.00 98.19 186 PHE A CA 1
ATOM 1338 C C . PHE A 1 186 ? 7.062 4.067 10.133 1.00 98.19 186 PHE A C 1
ATOM 1340 O O . PHE A 1 186 ? 7.451 3.159 10.862 1.00 98.19 186 PHE A O 1
ATOM 1347 N N . SER A 1 187 ? 7.629 5.276 10.125 1.00 96.69 187 SER A N 1
ATOM 1348 C CA . SER A 1 187 ? 8.860 5.593 10.857 1.00 96.69 187 SER A CA 1
ATOM 1349 C C . SER A 1 187 ? 8.642 6.316 12.188 1.00 96.69 187 SER A C 1
ATOM 1351 O O . SER A 1 187 ? 9.530 6.289 13.040 1.00 96.69 187 SER A O 1
ATOM 1353 N N . LEU A 1 188 ? 7.495 6.974 12.382 1.00 96.81 188 LEU A N 1
ATOM 1354 C CA . LEU A 1 188 ? 7.213 7.765 13.578 1.00 96.81 188 LEU A CA 1
ATOM 1355 C C . LEU A 1 188 ? 6.501 6.951 14.661 1.00 96.81 188 LEU A C 1
ATOM 1357 O O . LEU A 1 188 ? 5.752 6.011 14.401 1.00 96.81 188 LEU A O 1
ATOM 1361 N N . THR A 1 189 ? 6.736 7.348 15.907 1.00 94.88 189 THR A N 1
ATOM 1362 C CA . THR A 1 189 ? 6.172 6.702 17.099 1.00 94.88 189 THR A CA 1
ATOM 1363 C C . THR A 1 189 ? 4.785 7.254 17.464 1.00 94.88 189 THR A C 1
ATOM 1365 O O . THR A 1 189 ? 4.443 8.365 17.046 1.00 94.88 189 THR A O 1
ATOM 1368 N N . PRO A 1 190 ? 4.005 6.552 18.314 1.00 94.38 190 PRO A N 1
ATOM 1369 C CA . PRO A 1 190 ? 2.693 7.023 18.771 1.00 94.38 190 PRO A CA 1
ATOM 1370 C C . PRO A 1 190 ? 2.684 8.428 19.375 1.00 94.38 190 PRO A C 1
ATOM 1372 O O . PRO A 1 190 ? 1.753 9.190 19.143 1.00 94.38 190 PRO A O 1
ATOM 1375 N N . ASN A 1 191 ? 3.748 8.811 20.084 1.00 93.06 191 ASN A N 1
ATOM 1376 C CA . ASN A 1 191 ? 3.857 10.144 20.683 1.00 93.06 191 ASN A CA 1
ATOM 1377 C C . ASN A 1 191 ? 4.113 11.243 19.642 1.00 93.06 191 ASN A C 1
ATOM 1379 O O . ASN A 1 191 ? 3.794 12.403 19.879 1.00 93.06 191 ASN A O 1
ATOM 1383 N N . GLN A 1 192 ? 4.724 10.893 18.509 1.00 94.88 192 GLN A N 1
ATOM 1384 C CA . GLN A 1 192 ? 5.004 11.830 17.421 1.00 94.88 192 GLN A CA 1
ATOM 1385 C C . GLN A 1 192 ? 3.821 11.946 16.459 1.00 94.88 192 GLN A C 1
ATOM 1387 O O . GLN A 1 192 ? 3.593 13.018 15.903 1.00 94.88 192 GLN A O 1
ATOM 1392 N N . ARG A 1 193 ? 3.092 10.845 16.240 1.00 94.62 193 ARG A N 1
ATOM 1393 C CA . ARG A 1 193 ? 1.970 10.782 15.302 1.00 94.62 193 ARG A CA 1
ATOM 1394 C C . ARG A 1 193 ? 0.867 9.845 15.814 1.00 94.62 193 ARG A C 1
ATOM 1396 O O . ARG A 1 193 ? 0.807 8.683 15.401 1.00 94.62 193 ARG A O 1
ATOM 1403 N N . PRO A 1 194 ? 0.008 10.319 16.731 1.00 96.25 194 PRO A N 1
ATOM 1404 C CA . PRO A 1 194 ? -1.110 9.529 17.226 1.00 96.25 194 PRO A CA 1
ATOM 1405 C C . PRO A 1 194 ? -2.210 9.408 16.166 1.00 96.25 194 PRO A C 1
ATOM 1407 O O . PRO A 1 194 ? -2.304 10.221 15.244 1.00 96.25 194 PRO A O 1
ATOM 1410 N N . PHE A 1 195 ? -3.059 8.393 16.306 1.00 97.88 195 PHE A N 1
ATOM 1411 C CA . PHE A 1 195 ? -4.293 8.297 15.527 1.00 97.88 195 PHE A CA 1
ATOM 1412 C C . PHE A 1 195 ? -5.319 9.328 15.991 1.00 97.88 195 PHE A C 1
ATOM 1414 O O . PHE A 1 195 ? -5.331 9.706 17.159 1.00 97.88 195 PHE A O 1
ATOM 1421 N N . ARG A 1 196 ? -6.210 9.744 15.095 1.00 97.19 196 ARG A N 1
ATOM 1422 C CA . ARG A 1 196 ? -7.371 10.590 15.402 1.00 97.19 196 ARG A CA 1
ATOM 1423 C C . ARG A 1 196 ? -8.624 9.998 14.772 1.00 97.19 196 ARG A C 1
ATOM 1425 O O . ARG A 1 196 ? -8.535 9.372 13.715 1.00 97.19 196 ARG A O 1
ATOM 1432 N N . THR A 1 197 ? -9.779 10.180 15.404 1.00 95.75 197 THR A N 1
ATOM 1433 C CA . THR A 1 197 ? -11.073 9.915 14.752 1.00 95.75 197 THR A CA 1
ATOM 1434 C C . THR A 1 197 ? -11.481 11.093 13.877 1.00 95.75 197 THR A C 1
ATOM 1436 O O . THR A 1 197 ? -10.933 12.189 14.007 1.00 95.75 197 THR A O 1
ATOM 1439 N N . LEU A 1 198 ? -12.449 10.857 12.998 1.00 92.00 198 LEU A N 1
ATOM 1440 C CA . LEU A 1 198 ? -13.043 11.873 12.140 1.00 92.00 198 LEU A CA 1
ATOM 1441 C C . LEU A 1 198 ? -14.521 12.039 12.491 1.00 92.00 198 LEU A C 1
ATOM 1443 O O . LEU A 1 198 ? -15.223 11.046 12.684 1.00 92.00 198 LEU A O 1
ATOM 1447 N N . GLU A 1 199 ? -14.986 13.282 12.542 1.00 91.69 199 GLU A N 1
ATOM 1448 C CA . GLU A 1 199 ? -16.407 13.630 12.591 1.00 91.69 199 GLU A CA 1
ATOM 1449 C C . GLU A 1 199 ? -16.649 14.699 11.523 1.00 91.69 199 GLU A C 1
ATOM 1451 O O . GLU A 1 199 ? -16.014 15.747 11.558 1.00 91.69 199 GLU A O 1
ATOM 1456 N N . ASN A 1 200 ? -17.502 14.409 10.533 1.00 88.62 200 ASN A N 1
ATOM 1457 C CA . ASN A 1 200 ? -17.709 15.263 9.351 1.00 88.62 200 ASN A CA 1
ATOM 1458 C C . ASN A 1 200 ? -16.399 15.677 8.648 1.00 88.62 200 ASN A C 1
ATOM 1460 O O . ASN A 1 200 ? -16.219 16.841 8.316 1.00 88.62 200 ASN A O 1
ATOM 1464 N N . ASP A 1 201 ? -15.481 14.722 8.460 1.00 88.12 201 ASP A N 1
ATOM 1465 C CA . ASP A 1 201 ? -14.137 14.934 7.887 1.00 88.12 201 ASP A CA 1
ATOM 1466 C C . ASP A 1 201 ? -13.177 15.803 8.710 1.00 88.12 201 ASP A C 1
ATOM 1468 O O . ASP A 1 201 ? -12.026 15.992 8.320 1.00 88.12 201 ASP A O 1
ATOM 1472 N N . GLU A 1 202 ? -13.584 16.244 9.898 1.00 90.75 202 GLU A N 1
ATOM 1473 C CA . GLU A 1 202 ? -12.721 16.999 10.796 1.00 90.75 202 GLU A CA 1
ATOM 1474 C C . GLU A 1 202 ? -12.046 16.085 11.822 1.00 90.75 202 GLU A C 1
ATOM 1476 O O . GLU A 1 202 ? -12.673 15.231 12.464 1.00 90.75 202 GLU A O 1
ATOM 1481 N N . GLU A 1 203 ? -10.735 16.270 11.981 1.00 93.62 203 GLU A N 1
ATOM 1482 C CA . GLU A 1 203 ? -9.924 15.509 12.925 1.00 93.62 203 GLU A CA 1
ATOM 1483 C C . GLU A 1 203 ? -10.266 15.856 14.376 1.00 93.62 203 GLU A C 1
ATOM 1485 O O . GLU A 1 203 ? -10.170 17.004 14.806 1.00 93.62 203 GLU A O 1
ATOM 1490 N N . GLN A 1 204 ? -10.564 14.823 15.158 1.00 94.44 204 GLN A N 1
ATOM 1491 C CA . GLN A 1 204 ? -10.864 14.944 16.580 1.00 94.44 204 GLN A CA 1
ATOM 1492 C C . GLN A 1 204 ? -9.599 14.789 17.441 1.00 94.44 204 GLN A C 1
ATOM 1494 O O . GLN A 1 204 ? -8.458 14.870 16.961 1.00 94.44 204 GLN A O 1
ATOM 1499 N N . GLU A 1 205 ? -9.793 14.583 18.744 1.00 91.88 205 GLU A N 1
ATOM 1500 C CA . GLU A 1 205 ? -8.708 14.360 19.695 1.00 91.88 205 GLU A CA 1
ATOM 1501 C C . GLU A 1 205 ? -7.872 13.111 19.372 1.00 91.88 205 GLU A C 1
ATOM 1503 O O . GLU A 1 205 ? -8.310 12.150 18.732 1.00 91.88 205 GLU A O 1
ATOM 1508 N N . ALA A 1 206 ? -6.621 13.148 19.828 1.00 95.06 206 ALA A N 1
ATOM 1509 C CA . ALA A 1 206 ? -5.670 12.065 19.647 1.00 95.06 206 ALA A CA 1
ATOM 1510 C C . ALA A 1 206 ? -6.059 10.827 20.468 1.00 95.06 206 ALA A C 1
ATOM 1512 O O . ALA A 1 206 ? -6.356 10.909 21.659 1.00 95.06 206 ALA A O 1
ATOM 1513 N N . LEU A 1 207 ? -5.974 9.661 19.838 1.00 93.44 207 LEU A N 1
ATOM 1514 C CA . LEU A 1 207 ? -6.227 8.366 20.448 1.00 93.44 207 LEU A CA 1
ATOM 1515 C C . LEU A 1 207 ? -4.956 7.801 21.083 1.00 93.44 207 LEU A C 1
ATOM 1517 O O . LEU A 1 207 ? -3.902 7.691 20.450 1.00 93.44 207 LEU A O 1
ATOM 1521 N N . LEU A 1 208 ? -5.094 7.352 22.331 1.00 90.88 208 LEU A N 1
ATOM 1522 C CA . LEU A 1 208 ? -4.042 6.635 23.055 1.00 90.88 208 LEU A CA 1
ATOM 1523 C C . LEU A 1 208 ? -3.841 5.211 22.513 1.00 90.88 208 LEU A C 1
ATOM 1525 O O . LEU A 1 208 ? -2.721 4.701 22.489 1.00 90.88 208 LEU A O 1
ATOM 1529 N N . SER A 1 209 ? -4.916 4.572 22.048 1.00 91.88 209 SER A N 1
ATOM 1530 C CA . SER A 1 209 ? -4.906 3.219 21.492 1.00 91.88 209 SER A CA 1
ATOM 1531 C C . SER A 1 209 ? -5.982 3.033 20.430 1.00 91.88 209 SER A C 1
ATOM 1533 O O . SER A 1 209 ? -6.983 3.746 20.398 1.00 91.88 209 SER A O 1
ATOM 1535 N N . LEU A 1 210 ? -5.769 2.035 19.571 1.00 94.12 210 LEU A N 1
ATOM 1536 C CA . LEU A 1 210 ? -6.777 1.530 18.649 1.00 94.12 210 LEU A CA 1
ATOM 1537 C C . LEU A 1 210 ? -7.364 0.217 19.180 1.00 94.12 210 LEU A C 1
ATOM 1539 O O . LEU A 1 210 ? -6.628 -0.734 19.473 1.00 94.12 210 LEU A O 1
ATOM 1543 N N . ASP A 1 211 ? -8.690 0.164 19.290 1.00 91.19 211 ASP A N 1
ATOM 1544 C CA . ASP A 1 211 ? -9.414 -0.981 19.862 1.00 91.19 211 ASP A CA 1
ATOM 1545 C C . ASP A 1 211 ? -10.406 -1.634 18.898 1.00 91.19 211 ASP A C 1
ATOM 1547 O O . ASP A 1 211 ? -10.796 -2.781 19.106 1.00 91.19 211 ASP A O 1
ATOM 1551 N N . LYS A 1 212 ? -10.792 -0.935 17.830 1.00 94.56 212 LYS A N 1
ATOM 1552 C CA . LYS A 1 212 ? -11.740 -1.424 16.829 1.00 94.56 212 LYS A CA 1
ATOM 1553 C C . LYS A 1 212 ? -11.317 -1.000 15.418 1.00 94.56 212 LYS A C 1
ATOM 1555 O O . LYS A 1 212 ? -10.564 -0.038 15.292 1.00 94.56 212 LYS A O 1
ATOM 1560 N N . PRO A 1 213 ? -11.770 -1.710 14.372 1.00 96.56 213 PRO A N 1
ATOM 1561 C CA . PRO A 1 213 ? -11.689 -1.218 12.999 1.00 96.56 213 PRO A CA 1
ATOM 1562 C C . PRO A 1 213 ? -12.499 0.073 12.813 1.00 96.56 213 PRO A C 1
ATOM 1564 O O . PRO A 1 213 ? -13.401 0.372 13.603 1.00 96.56 213 PRO A O 1
ATOM 1567 N N . GLY A 1 214 ? -12.187 0.824 11.758 1.00 95.50 214 GLY A N 1
ATOM 1568 C CA . GLY A 1 214 ? -12.881 2.065 11.430 1.00 95.50 214 GLY A CA 1
ATOM 1569 C C . GLY A 1 214 ? -12.064 3.010 10.557 1.00 95.50 214 GLY A C 1
ATOM 1570 O O . GLY A 1 214 ? -11.011 2.648 10.025 1.00 95.50 214 GLY A O 1
ATOM 1571 N N . TRP A 1 215 ? -12.571 4.235 10.434 1.00 96.50 215 TRP A N 1
ATOM 1572 C CA . TRP A 1 215 ? -11.928 5.319 9.702 1.00 96.50 215 TRP A CA 1
ATOM 1573 C C . TRP A 1 215 ? -11.179 6.244 10.662 1.00 96.50 215 TRP A C 1
ATOM 1575 O O . TRP A 1 215 ? -11.758 6.809 11.591 1.00 96.50 215 TRP A O 1
ATOM 1585 N N . TYR A 1 216 ? -9.880 6.391 10.424 1.00 97.75 216 TYR A N 1
ATOM 1586 C CA . TYR A 1 216 ? -8.974 7.215 11.205 1.00 97.75 216 TYR A CA 1
ATOM 1587 C C . TYR A 1 216 ? -8.190 8.197 10.338 1.00 97.75 216 TYR A C 1
ATOM 1589 O O . TYR A 1 216 ? -7.988 7.981 9.144 1.00 97.75 216 TYR A O 1
ATOM 1597 N N . SER A 1 217 ? -7.685 9.246 10.980 1.00 97.69 217 SER A N 1
ATOM 1598 C CA . SER A 1 217 ? -6.706 10.162 10.406 1.00 97.69 217 SER A CA 1
ATOM 1599 C C . SER A 1 217 ? -5.346 10.026 11.094 1.00 97.69 217 SER A C 1
ATOM 1601 O O . SER A 1 217 ? -5.265 9.688 12.281 1.00 97.69 217 SER A O 1
ATOM 1603 N N . GLN A 1 218 ? -4.276 10.327 10.359 1.00 97.25 218 GLN A N 1
ATOM 1604 C CA . GLN A 1 218 ? -2.886 10.271 10.816 1.00 97.25 218 GLN A CA 1
ATOM 1605 C C . GLN A 1 218 ? -2.445 8.865 11.264 1.00 97.25 218 GLN A C 1
ATOM 1607 O O . GLN A 1 218 ? -2.543 7.906 10.500 1.00 97.25 218 GLN A O 1
ATOM 1612 N N . GLY A 1 219 ? -1.901 8.747 12.478 1.00 96.38 219 GLY A N 1
ATOM 1613 C CA . GLY A 1 219 ? -1.468 7.485 13.058 1.00 96.38 219 GLY A CA 1
ATOM 1614 C C . GLY A 1 219 ? -0.092 6.985 12.633 1.00 96.38 219 GLY A C 1
ATOM 1615 O O . GLY A 1 219 ? 0.698 7.670 11.980 1.00 96.38 219 GLY A O 1
ATOM 1616 N N . ASN A 1 220 ? 0.194 5.761 13.069 1.00 97.75 220 ASN A N 1
ATOM 1617 C CA . ASN A 1 220 ? 1.478 5.093 12.902 1.00 97.75 220 ASN A CA 1
ATOM 1618 C C . ASN A 1 220 ? 1.313 3.570 12.789 1.00 97.75 220 ASN A C 1
ATOM 1620 O O . ASN A 1 220 ? 0.352 2.982 13.295 1.00 97.75 220 ASN A O 1
ATOM 1624 N N . ALA A 1 221 ? 2.298 2.919 12.174 1.00 97.62 221 ALA A N 1
ATOM 1625 C CA . ALA A 1 221 ? 2.294 1.479 11.949 1.00 97.62 221 ALA A CA 1
ATOM 1626 C C . ALA A 1 221 ? 2.320 0.656 13.251 1.00 97.62 221 ALA A C 1
ATOM 1628 O O . ALA A 1 221 ? 1.802 -0.457 13.264 1.00 97.62 221 ALA A O 1
ATOM 1629 N N . ILE A 1 222 ? 2.868 1.189 14.351 1.00 97.06 222 ILE A N 1
ATOM 1630 C CA . ILE A 1 222 ? 2.983 0.474 15.635 1.00 97.06 222 ILE A CA 1
ATOM 1631 C C . ILE A 1 222 ? 1.594 0.242 16.244 1.00 97.06 222 ILE A C 1
ATOM 1633 O O . ILE A 1 222 ? 1.201 -0.902 16.470 1.00 97.06 222 ILE A O 1
ATOM 1637 N N . GLN A 1 223 ? 0.820 1.312 16.443 1.00 97.44 223 GLN A N 1
ATOM 1638 C CA . GLN A 1 223 ? -0.550 1.220 16.961 1.00 97.44 223 GLN A CA 1
ATOM 1639 C C . GLN A 1 223 ? -1.468 0.443 16.006 1.00 97.44 223 GLN A C 1
ATOM 1641 O O . GLN A 1 223 ? -2.325 -0.314 16.466 1.00 97.44 223 GLN A O 1
ATOM 1646 N N . LEU A 1 224 ? -1.272 0.579 14.688 1.00 98.00 224 LEU A N 1
ATOM 1647 C CA . LEU A 1 224 ? -2.003 -0.225 13.710 1.00 98.00 224 LEU A CA 1
ATOM 1648 C C . LEU A 1 224 ? -1.696 -1.720 13.868 1.00 98.00 224 LEU A C 1
ATOM 1650 O O . LEU A 1 224 ? -2.609 -2.542 13.868 1.00 98.00 224 LEU A O 1
ATOM 1654 N N . TYR A 1 225 ? -0.425 -2.087 14.027 1.00 97.56 225 TYR A N 1
ATOM 1655 C CA . TYR A 1 225 ? -0.029 -3.483 14.181 1.00 97.56 225 TYR A CA 1
ATOM 1656 C C . TYR A 1 225 ? -0.614 -4.107 15.452 1.00 97.56 225 TYR A C 1
ATOM 1658 O O . TYR A 1 225 ? -1.043 -5.262 15.438 1.00 97.56 225 TYR A O 1
ATOM 1666 N N . ASP A 1 226 ? -0.716 -3.340 16.537 1.00 97.25 226 ASP A N 1
ATOM 1667 C CA . ASP A 1 226 ? -1.371 -3.802 17.761 1.00 97.25 226 ASP A CA 1
ATOM 1668 C C . ASP A 1 226 ? -2.886 -3.995 17.585 1.00 97.25 226 ASP A C 1
ATOM 1670 O O . ASP A 1 226 ? -3.434 -4.976 18.097 1.00 97.25 226 ASP A O 1
ATOM 1674 N N . LEU A 1 227 ? -3.562 -3.147 16.798 1.00 97.88 227 LEU A N 1
ATOM 1675 C CA . LEU A 1 227 ? -4.950 -3.395 16.392 1.00 97.88 227 LEU A CA 1
ATOM 1676 C C . LEU A 1 227 ? -5.066 -4.686 15.565 1.00 97.88 227 LEU A C 1
ATOM 1678 O O . LEU A 1 227 ? -5.940 -5.510 15.832 1.00 97.88 227 LEU A O 1
ATOM 1682 N N . LEU A 1 228 ? -4.159 -4.914 14.611 1.00 97.81 228 LEU A N 1
ATOM 1683 C CA . LEU A 1 228 ? -4.159 -6.128 13.787 1.00 97.81 228 LEU A CA 1
ATOM 1684 C C . LEU A 1 228 ? -3.958 -7.400 14.622 1.00 97.81 228 LEU A C 1
ATOM 1686 O O . LEU A 1 228 ? -4.612 -8.411 14.357 1.00 97.81 228 LEU A O 1
ATOM 1690 N N . LYS A 1 229 ? -3.117 -7.369 15.665 1.00 97.62 229 LYS A N 1
ATOM 1691 C CA . LYS A 1 229 ? -2.990 -8.489 16.618 1.00 97.62 229 LYS A CA 1
ATOM 1692 C C . LYS A 1 229 ? -4.315 -8.781 17.318 1.00 97.62 229 LYS A C 1
ATOM 1694 O O . LYS A 1 229 ? -4.725 -9.939 17.375 1.00 97.62 229 LYS A O 1
ATOM 1699 N N . LYS A 1 230 ? -5.007 -7.742 17.804 1.00 97.06 230 LYS A N 1
ATOM 1700 C CA . LYS A 1 230 ? -6.322 -7.878 18.455 1.00 97.06 230 LYS A CA 1
ATOM 1701 C C . LYS A 1 230 ? -7.361 -8.457 17.492 1.00 97.06 230 LYS A C 1
ATOM 1703 O O . LYS A 1 230 ? -8.036 -9.419 17.841 1.00 97.06 230 LYS A O 1
ATOM 1708 N N . MET A 1 231 ? -7.451 -7.921 16.274 1.00 97.12 231 MET A N 1
ATOM 1709 C CA . MET A 1 231 ? -8.442 -8.350 15.278 1.00 97.12 231 MET A CA 1
ATOM 1710 C C . MET A 1 231 ? -8.203 -9.773 14.766 1.00 97.12 231 MET A C 1
ATOM 1712 O O . MET A 1 231 ? -9.153 -10.508 14.518 1.00 97.12 231 MET A O 1
ATOM 1716 N N . THR A 1 232 ? -6.941 -10.177 14.597 1.00 96.50 232 THR A N 1
ATOM 1717 C CA . THR A 1 232 ? -6.605 -11.521 14.099 1.00 96.50 232 THR A CA 1
ATOM 1718 C C . THR A 1 232 ? -6.509 -12.578 15.196 1.00 96.50 232 THR A C 1
ATOM 1720 O O . THR A 1 232 ? -6.486 -13.768 14.881 1.00 96.50 232 THR A O 1
ATOM 1723 N N . GLY A 1 233 ? -6.379 -12.170 16.463 1.00 96.50 233 GLY A N 1
ATOM 1724 C CA . GLY A 1 233 ? -6.050 -13.064 17.576 1.00 96.50 233 GLY A CA 1
ATOM 1725 C C . GLY A 1 233 ? -4.661 -13.708 17.460 1.00 96.50 233 GLY A C 1
ATOM 1726 O O . GLY A 1 233 ? -4.392 -14.710 18.121 1.00 96.50 233 GLY A O 1
ATOM 1727 N N . LYS A 1 234 ? -3.778 -13.181 16.598 1.00 96.19 234 LYS A N 1
ATOM 1728 C CA . LYS A 1 234 ? -2.432 -13.721 16.348 1.00 96.19 234 LYS A CA 1
ATOM 1729 C C . LYS A 1 234 ? -1.375 -12.849 17.013 1.00 96.19 234 LYS A C 1
ATOM 1731 O O . LYS A 1 234 ? -1.464 -11.627 16.989 1.00 96.19 234 LYS A O 1
ATOM 1736 N N . LEU A 1 235 ? -0.332 -13.488 17.544 1.00 94.56 235 LEU A N 1
ATOM 1737 C CA . LEU A 1 235 ? 0.825 -12.785 18.114 1.00 94.56 235 LEU A CA 1
ATOM 1738 C C . LEU A 1 235 ? 1.649 -12.059 17.040 1.00 94.56 235 LEU A C 1
ATOM 1740 O O . LEU A 1 235 ? 2.151 -10.965 17.288 1.00 94.56 235 LEU A O 1
ATOM 1744 N N . ASP A 1 236 ? 1.758 -12.668 15.857 1.00 95.44 236 ASP A N 1
ATOM 1745 C CA . ASP A 1 236 ? 2.525 -12.154 14.719 1.00 95.44 236 ASP A CA 1
ATOM 1746 C C . ASP A 1 236 ? 1.689 -12.217 13.422 1.00 95.44 236 ASP A C 1
ATOM 1748 O O . ASP A 1 236 ? 1.849 -13.139 12.612 1.00 95.44 236 ASP A O 1
ATOM 1752 N N . PRO A 1 237 ? 0.709 -11.310 13.242 1.00 96.81 237 PRO A N 1
ATOM 1753 C CA . PRO A 1 237 ? -0.065 -11.241 12.009 1.00 96.81 237 PRO A CA 1
ATOM 1754 C C . PRO A 1 237 ? 0.824 -10.824 10.831 1.00 96.81 237 PRO A C 1
ATOM 1756 O O . PRO A 1 237 ? 1.528 -9.823 10.879 1.00 96.81 237 PRO A O 1
ATOM 1759 N N . LYS A 1 238 ? 0.766 -11.574 9.727 1.00 97.25 238 LYS A N 1
ATOM 1760 C CA . LYS A 1 238 ? 1.471 -11.202 8.494 1.00 97.25 238 LYS A CA 1
ATOM 1761 C C . LYS A 1 238 ? 0.688 -10.139 7.731 1.00 97.25 238 LYS A C 1
ATOM 1763 O O . LYS A 1 238 ? -0.521 -10.278 7.558 1.00 97.25 238 LYS A O 1
ATOM 1768 N N . VAL A 1 239 ? 1.401 -9.125 7.249 1.00 98.12 239 VAL A N 1
ATOM 1769 C CA . VAL A 1 239 ? 0.851 -8.013 6.469 1.00 98.12 239 VAL A CA 1
ATOM 1770 C C . VAL A 1 239 ? 1.521 -7.992 5.101 1.00 98.12 239 VAL A C 1
ATOM 1772 O O . VAL A 1 239 ? 2.744 -8.106 5.009 1.00 98.12 239 VAL A O 1
ATOM 1775 N N . VAL A 1 240 ? 0.703 -7.851 4.058 1.00 98.19 240 VAL A N 1
ATOM 1776 C CA . VAL A 1 240 ? 1.146 -7.580 2.688 1.00 98.19 240 VAL A CA 1
ATOM 1777 C C . VAL A 1 240 ? 0.685 -6.171 2.335 1.00 98.19 240 VAL A C 1
ATOM 1779 O O . VAL A 1 240 ? -0.508 -5.883 2.414 1.00 98.19 240 VAL A O 1
ATOM 1782 N N . TYR A 1 241 ? 1.622 -5.299 1.980 1.00 98.56 241 TYR A N 1
ATOM 1783 C CA . TYR A 1 241 ? 1.365 -3.903 1.655 1.00 98.56 241 TYR A CA 1
ATOM 1784 C C . TYR A 1 241 ? 1.569 -3.642 0.168 1.00 98.56 241 TYR A C 1
ATOM 1786 O O . TYR A 1 241 ? 2.627 -3.944 -0.383 1.00 98.56 241 TYR A O 1
ATOM 1794 N N . PHE A 1 242 ? 0.549 -3.078 -0.468 1.00 98.62 242 PHE A N 1
ATOM 1795 C CA . PHE A 1 242 ? 0.576 -2.686 -1.870 1.00 98.62 242 PHE A CA 1
ATOM 1796 C C . PHE A 1 242 ? 0.848 -1.187 -1.946 1.00 98.62 242 PHE A C 1
ATOM 1798 O O . PHE A 1 242 ? 0.166 -0.409 -1.279 1.00 98.62 242 PHE A O 1
ATOM 1805 N N . GLY A 1 243 ? 1.831 -0.786 -2.747 1.00 98.25 243 GLY A N 1
ATOM 1806 C CA . GLY A 1 243 ? 2.178 0.621 -2.918 1.00 98.25 243 GLY A CA 1
ATOM 1807 C C . GLY A 1 243 ? 2.870 0.891 -4.244 1.00 98.25 243 GLY A C 1
ATOM 1808 O O . GLY A 1 243 ? 3.462 -0.005 -4.836 1.00 98.25 243 GLY A O 1
ATOM 1809 N N . ASP A 1 244 ? 2.785 2.131 -4.696 1.00 97.38 244 ASP A N 1
ATOM 1810 C CA . ASP A 1 244 ? 3.264 2.621 -5.992 1.00 97.38 244 ASP A CA 1
ATOM 1811 C C . ASP A 1 244 ? 4.518 3.499 -5.874 1.00 97.38 244 ASP A C 1
ATOM 1813 O O . ASP A 1 244 ? 5.207 3.757 -6.857 1.00 97.38 244 ASP A O 1
ATOM 1817 N N . SER A 1 245 ? 4.891 3.906 -4.658 1.00 97.44 245 SER A N 1
ATOM 1818 C CA . SER A 1 245 ? 6.102 4.689 -4.424 1.00 97.44 245 SER A CA 1
ATOM 1819 C C . SER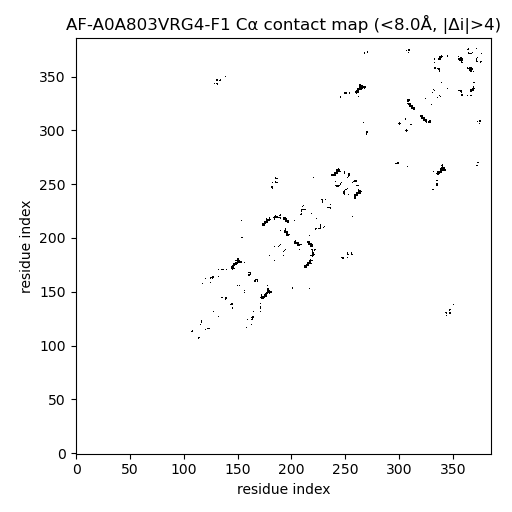 A 1 245 ? 7.158 3.909 -3.656 1.00 97.44 245 SER A C 1
ATOM 1821 O O . SER A 1 245 ? 6.976 3.465 -2.520 1.00 97.44 245 SER A O 1
ATOM 1823 N N . MET A 1 246 ? 8.348 3.821 -4.243 1.00 96.75 246 MET A N 1
ATOM 1824 C CA . MET A 1 246 ? 9.486 3.199 -3.573 1.00 96.75 246 MET A CA 1
ATOM 1825 C C . MET A 1 246 ? 9.877 3.934 -2.289 1.00 96.75 246 MET A C 1
ATOM 1827 O O . MET A 1 246 ? 10.274 3.297 -1.318 1.00 96.75 246 MET A O 1
ATOM 1831 N N . HIS A 1 247 ? 9.726 5.260 -2.262 1.00 96.06 247 HIS A N 1
ATOM 1832 C CA . HIS A 1 247 ? 10.146 6.092 -1.139 1.00 96.06 247 HIS A CA 1
ATOM 1833 C C . HIS A 1 247 ? 9.107 6.162 -0.014 1.00 96.06 247 HIS A C 1
ATOM 1835 O O . HIS A 1 247 ? 9.477 6.070 1.155 1.00 96.06 247 HIS A O 1
ATOM 1841 N N . SER A 1 248 ? 7.824 6.364 -0.333 1.00 97.31 248 SER A N 1
ATOM 1842 C CA . SER A 1 248 ? 6.785 6.523 0.696 1.00 97.31 248 SER A CA 1
ATOM 1843 C C . SER A 1 248 ? 6.171 5.205 1.149 1.00 97.31 248 SER A C 1
ATOM 1845 O O . SER A 1 248 ? 5.688 5.145 2.277 1.00 97.31 248 SER A O 1
ATOM 1847 N N . ASP A 1 249 ? 6.216 4.164 0.315 1.00 98.38 249 ASP A N 1
ATOM 1848 C CA . ASP A 1 249 ? 5.459 2.934 0.541 1.00 98.38 249 ASP A CA 1
ATOM 1849 C C . ASP A 1 249 ? 6.366 1.728 0.742 1.00 98.38 249 ASP A C 1
ATOM 1851 O O . ASP A 1 249 ? 6.455 1.192 1.847 1.00 98.38 249 ASP A O 1
ATOM 1855 N N . ILE A 1 250 ? 7.078 1.319 -0.306 1.00 98.19 250 ILE A N 1
ATOM 1856 C CA . ILE A 1 250 ? 7.760 0.022 -0.318 1.00 98.19 250 ILE A CA 1
ATOM 1857 C C . ILE A 1 250 ? 8.944 -0.014 0.642 1.00 98.19 250 ILE A C 1
ATOM 1859 O O . ILE A 1 250 ? 9.004 -0.892 1.506 1.00 98.19 250 ILE A O 1
ATOM 1863 N N . PHE A 1 251 ? 9.873 0.942 0.532 1.00 97.75 251 PHE A N 1
ATOM 1864 C CA . PHE A 1 251 ? 11.023 0.992 1.431 1.00 97.75 251 PHE A CA 1
ATOM 1865 C C . PHE A 1 251 ? 10.591 1.114 2.904 1.00 97.75 251 PHE A C 1
ATOM 1867 O O . PHE A 1 251 ? 11.025 0.280 3.699 1.00 97.75 251 PHE A O 1
ATOM 1874 N N . PRO A 1 252 ? 9.718 2.062 3.304 1.00 98.00 252 PRO A N 1
ATOM 1875 C CA . PRO A 1 252 ? 9.335 2.215 4.706 1.00 98.00 252 PRO A CA 1
ATOM 1876 C C . PRO A 1 252 ? 8.559 1.022 5.275 1.00 98.00 252 PRO A C 1
ATOM 1878 O O . PRO A 1 252 ? 8.862 0.591 6.389 1.00 98.00 252 PRO A O 1
ATOM 1881 N N . ALA A 1 253 ? 7.604 0.456 4.528 1.00 98.00 253 ALA A N 1
ATOM 1882 C CA . ALA A 1 253 ? 6.831 -0.701 4.986 1.00 98.00 253 ALA A CA 1
ATOM 1883 C C . ALA A 1 253 ? 7.733 -1.926 5.210 1.00 98.00 253 ALA A C 1
ATOM 1885 O O . ALA A 1 253 ? 7.622 -2.620 6.226 1.00 98.00 253 ALA A O 1
ATOM 1886 N N . ARG A 1 254 ? 8.688 -2.157 4.299 1.00 96.81 254 ARG A N 1
ATOM 1887 C CA . ARG A 1 254 ? 9.671 -3.238 4.426 1.00 96.81 254 ARG A CA 1
ATOM 1888 C C . ARG A 1 254 ? 10.663 -2.972 5.558 1.00 96.81 254 ARG A C 1
ATOM 1890 O O . ARG A 1 254 ? 10.925 -3.866 6.357 1.00 96.81 254 ARG A O 1
ATOM 1897 N N . HIS A 1 255 ? 11.230 -1.770 5.616 1.00 96.81 255 HIS A N 1
ATOM 1898 C CA . HIS A 1 255 ? 12.351 -1.445 6.496 1.00 96.81 255 HIS A CA 1
ATOM 1899 C C . HIS A 1 255 ? 11.927 -1.223 7.952 1.00 96.81 255 HIS A C 1
ATOM 1901 O O . HIS A 1 255 ? 12.552 -1.775 8.853 1.00 96.81 255 HIS A O 1
ATOM 1907 N N . TYR A 1 256 ? 10.865 -0.448 8.193 1.00 96.88 256 TYR A N 1
ATOM 1908 C CA . TYR A 1 256 ? 10.436 -0.099 9.553 1.00 96.88 256 TYR A CA 1
ATOM 1909 C C . TYR A 1 256 ? 9.398 -1.065 10.124 1.00 96.88 256 TYR A C 1
ATOM 1911 O O . TYR A 1 256 ? 9.341 -1.245 11.337 1.00 96.88 256 TYR A O 1
ATOM 1919 N N . SER A 1 257 ? 8.569 -1.683 9.276 1.00 94.62 257 SER A N 1
ATOM 1920 C CA . SER A 1 257 ? 7.475 -2.561 9.725 1.00 94.62 257 SER A CA 1
ATOM 1921 C C . SER A 1 257 ? 7.687 -4.041 9.395 1.00 94.62 257 SER A C 1
ATOM 1923 O O . SER A 1 257 ? 6.925 -4.881 9.870 1.00 94.62 257 SER A O 1
ATOM 1925 N N . ASN A 1 258 ? 8.729 -4.387 8.625 1.00 95.50 258 ASN A N 1
ATOM 1926 C CA . ASN A 1 258 ? 9.011 -5.757 8.177 1.00 95.50 258 ASN A CA 1
ATOM 1927 C C . ASN A 1 258 ? 7.807 -6.421 7.475 1.00 95.50 258 ASN A C 1
ATOM 1929 O O . ASN A 1 258 ? 7.607 -7.632 7.576 1.00 95.50 258 ASN A O 1
ATOM 1933 N N . TRP A 1 259 ? 6.992 -5.627 6.778 1.00 97.62 259 TRP A N 1
ATOM 1934 C CA . TRP A 1 259 ? 5.861 -6.126 5.997 1.00 97.62 259 TRP A CA 1
ATOM 1935 C C . TRP A 1 259 ? 6.339 -6.698 4.660 1.00 97.62 259 TRP A C 1
ATOM 1937 O O . TRP A 1 259 ? 7.381 -6.291 4.138 1.00 97.62 259 TRP A O 1
ATOM 1947 N N . GLU A 1 260 ? 5.583 -7.653 4.117 1.00 97.81 260 GLU A N 1
ATOM 1948 C CA . GLU A 1 260 ? 5.755 -8.083 2.727 1.00 97.81 260 GLU A CA 1
ATOM 1949 C C . GLU A 1 260 ? 5.210 -6.984 1.815 1.00 97.81 260 GLU A C 1
ATOM 1951 O O . GLU A 1 260 ? 4.201 -6.353 2.138 1.00 97.81 260 GLU A O 1
ATOM 1956 N N . THR A 1 261 ? 5.863 -6.731 0.688 1.00 98.25 261 THR A N 1
ATOM 1957 C CA . THR A 1 261 ? 5.572 -5.559 -0.143 1.00 98.25 261 THR A CA 1
ATOM 1958 C C . THR A 1 261 ? 5.336 -5.954 -1.593 1.00 98.25 261 THR A C 1
ATOM 1960 O O . THR A 1 261 ? 6.125 -6.672 -2.207 1.00 98.25 261 THR A O 1
ATOM 1963 N N . VAL A 1 262 ? 4.239 -5.466 -2.159 1.00 98.56 262 VAL A N 1
ATOM 1964 C CA . VAL A 1 262 ? 3.918 -5.603 -3.579 1.00 98.56 262 VAL A CA 1
ATOM 1965 C C . VAL A 1 262 ? 4.038 -4.229 -4.211 1.00 98.56 262 VAL A C 1
ATOM 1967 O O . VAL A 1 262 ? 3.268 -3.324 -3.888 1.00 98.56 262 VAL A O 1
ATOM 1970 N N . PHE A 1 263 ? 5.022 -4.069 -5.092 1.00 98.50 263 PHE A N 1
ATOM 1971 C CA . PHE A 1 263 ? 5.241 -2.807 -5.782 1.00 98.50 263 PHE A CA 1
ATOM 1972 C C . PHE A 1 263 ? 4.376 -2.724 -7.038 1.00 98.50 263 PHE A C 1
ATOM 1974 O O . PHE A 1 263 ? 4.481 -3.578 -7.919 1.00 98.50 263 PHE A O 1
ATOM 1981 N N . ILE A 1 264 ? 3.516 -1.712 -7.106 1.00 98.12 264 ILE A N 1
ATOM 1982 C CA . ILE A 1 264 ? 2.718 -1.397 -8.288 1.00 98.12 264 ILE A CA 1
ATOM 1983 C C . ILE A 1 264 ? 3.562 -0.475 -9.168 1.00 98.12 264 ILE A C 1
ATOM 1985 O O . ILE A 1 264 ? 3.842 0.654 -8.783 1.00 98.12 264 ILE A O 1
ATOM 1989 N N . LEU A 1 265 ? 3.997 -0.978 -10.320 1.00 95.69 265 LEU A N 1
ATOM 1990 C CA . LEU A 1 265 ? 4.924 -0.302 -11.224 1.00 95.69 265 LEU A CA 1
ATOM 1991 C C . LEU A 1 265 ? 4.331 -0.245 -12.633 1.00 95.69 265 LEU A C 1
ATOM 1993 O O . LEU A 1 265 ? 4.443 -1.204 -13.402 1.00 95.69 265 LEU A O 1
ATOM 1997 N N . GLU A 1 266 ? 3.697 0.876 -12.970 1.00 92.69 266 GLU A N 1
ATOM 1998 C CA . GLU A 1 266 ? 2.976 1.057 -14.235 1.00 92.69 266 GLU A CA 1
ATOM 1999 C C . GLU A 1 266 ? 3.874 0.923 -15.471 1.00 92.69 266 GLU A C 1
ATOM 2001 O O . GLU A 1 266 ? 3.422 0.468 -16.522 1.00 92.69 266 GLU A O 1
ATOM 2006 N N . GLU A 1 267 ? 5.168 1.218 -15.342 1.00 89.69 267 GLU A N 1
ATOM 2007 C CA . GLU A 1 267 ? 6.165 1.108 -16.405 1.00 89.69 267 GLU A CA 1
ATOM 2008 C C . GLU A 1 267 ? 6.306 -0.330 -16.932 1.00 89.69 267 GLU A C 1
ATOM 2010 O O . GLU A 1 267 ? 6.748 -0.529 -18.064 1.00 89.69 267 GLU A O 1
ATOM 2015 N N . LEU A 1 268 ? 5.859 -1.338 -16.170 1.00 89.12 268 LEU A N 1
ATOM 2016 C CA . LEU A 1 268 ? 5.762 -2.724 -16.639 1.00 89.12 268 LEU A CA 1
ATOM 2017 C C . LEU A 1 268 ? 4.710 -2.909 -17.749 1.00 89.12 268 LEU A C 1
ATOM 2019 O O . LEU A 1 268 ? 4.826 -3.837 -18.549 1.00 89.12 268 LEU A O 1
ATOM 2023 N N . LEU A 1 269 ? 3.687 -2.047 -17.843 1.00 79.94 269 LEU A N 1
ATOM 2024 C CA . LEU A 1 269 ? 2.679 -2.106 -18.913 1.00 79.94 269 LEU A CA 1
ATOM 2025 C C . LEU A 1 269 ? 3.256 -1.725 -20.277 1.00 79.94 269 LEU A C 1
ATOM 2027 O O . LEU A 1 269 ? 2.868 -2.317 -21.286 1.00 79.94 269 LEU A O 1
ATOM 2031 N N . GLY A 1 270 ? 4.198 -0.776 -20.305 1.00 60.75 270 GLY A N 1
ATOM 2032 C CA . GLY A 1 270 ? 4.895 -0.343 -21.521 1.00 60.75 270 GLY A CA 1
ATOM 2033 C C . GLY A 1 270 ? 5.769 -1.432 -22.152 1.00 60.75 270 GLY A C 1
ATOM 2034 O O . GLY A 1 270 ? 6.250 -1.256 -23.271 1.00 60.75 270 GLY A O 1
ATOM 2035 N N . ASP A 1 271 ? 5.943 -2.558 -21.454 1.00 53.81 271 ASP A N 1
ATOM 2036 C CA . ASP A 1 271 ? 6.763 -3.696 -21.861 1.00 53.81 271 ASP A CA 1
ATOM 2037 C C . ASP A 1 271 ? 5.960 -4.883 -22.427 1.00 53.81 271 ASP A C 1
ATOM 2039 O O . ASP A 1 271 ? 6.513 -5.937 -22.758 1.00 53.81 271 ASP A O 1
ATOM 2043 N N . LYS A 1 272 ? 4.636 -4.727 -22.580 1.00 50.75 272 LYS A N 1
ATOM 2044 C CA . LYS A 1 272 ? 3.772 -5.725 -23.224 1.00 50.75 272 LYS A CA 1
ATOM 2045 C C . LYS A 1 272 ? 4.037 -5.787 -24.728 1.00 50.75 272 LYS A C 1
ATOM 2047 O O . LYS A 1 272 ? 3.288 -5.252 -25.539 1.00 50.75 272 LYS A O 1
ATOM 2052 N N . GLY A 1 273 ? 5.068 -6.521 -25.121 1.00 41.22 273 GLY A N 1
ATOM 2053 C CA . GLY A 1 273 ? 5.088 -7.171 -26.420 1.00 41.22 273 GLY A CA 1
ATOM 2054 C C . GLY A 1 273 ? 5.110 -8.686 -26.241 1.00 41.22 273 GLY A C 1
ATOM 2055 O O . GLY A 1 273 ? 5.943 -9.206 -25.507 1.00 41.22 273 GLY A O 1
ATOM 2056 N N . ILE A 1 274 ? 4.198 -9.354 -26.948 1.00 35.91 274 ILE A N 1
ATOM 2057 C CA . ILE A 1 274 ? 4.197 -10.775 -27.329 1.00 35.91 274 ILE A CA 1
ATOM 2058 C C . ILE A 1 274 ? 4.581 -11.751 -26.204 1.00 35.91 274 ILE A C 1
ATOM 2060 O O . ILE A 1 274 ? 5.751 -11.965 -25.908 1.00 35.91 274 ILE A O 1
ATOM 2064 N N . VAL A 1 275 ? 3.567 -12.431 -25.665 1.00 31.06 275 VAL A N 1
ATOM 2065 C CA . VAL A 1 275 ? 3.721 -13.715 -24.967 1.00 31.06 275 VAL A CA 1
ATOM 2066 C C . VAL A 1 275 ? 4.490 -14.674 -25.891 1.00 31.06 275 VAL A C 1
ATOM 2068 O O . VAL A 1 275 ? 3.955 -15.004 -26.955 1.00 31.06 275 VAL A O 1
ATOM 2071 N N . PRO A 1 276 ? 5.706 -15.146 -25.552 1.00 31.47 276 PRO A N 1
ATOM 2072 C CA . PRO A 1 276 ? 6.321 -16.232 -26.297 1.00 31.47 276 PRO A CA 1
ATOM 2073 C C . PRO A 1 276 ? 5.468 -17.482 -26.096 1.00 31.47 276 PRO A C 1
ATOM 2075 O O . PRO A 1 276 ? 5.052 -17.810 -24.983 1.00 31.47 276 PRO A O 1
ATOM 2078 N N . ALA A 1 277 ? 5.155 -18.149 -27.200 1.00 32.59 277 ALA A N 1
ATOM 2079 C CA . ALA A 1 277 ? 4.331 -19.340 -27.226 1.00 32.59 277 ALA A CA 1
ATOM 2080 C C . ALA A 1 277 ? 4.823 -20.413 -26.236 1.00 32.59 277 ALA A C 1
ATOM 2082 O O . ALA A 1 277 ? 5.987 -20.792 -26.258 1.00 32.59 277 ALA A O 1
ATOM 2083 N N . LYS A 1 278 ? 3.876 -20.928 -25.440 1.00 39.84 278 LYS A N 1
ATOM 2084 C CA . LYS A 1 278 ? 3.844 -22.264 -24.819 1.00 39.84 278 LYS A CA 1
ATOM 2085 C C . LYS A 1 278 ? 5.179 -22.787 -24.260 1.00 39.84 278 LYS A C 1
ATOM 2087 O O . LYS A 1 278 ? 5.913 -23.483 -24.953 1.00 39.84 278 LYS A O 1
ATOM 2092 N N . ALA A 1 279 ? 5.368 -22.630 -22.953 1.00 31.38 279 ALA A N 1
ATOM 2093 C CA . ALA A 1 279 ? 5.976 -23.689 -22.152 1.00 31.38 279 ALA A CA 1
ATOM 2094 C C . ALA A 1 279 ? 4.842 -24.454 -21.455 1.00 31.38 279 ALA A C 1
ATOM 2096 O O . ALA A 1 279 ? 3.907 -23.867 -20.913 1.00 31.38 279 ALA A O 1
ATOM 2097 N N . GLU A 1 280 ? 4.873 -25.769 -21.602 1.00 41.78 280 GLU A N 1
ATOM 2098 C CA . GLU A 1 280 ? 3.823 -26.708 -21.239 1.00 41.78 280 GLU A CA 1
ATOM 2099 C C . GLU A 1 280 ? 3.569 -26.735 -19.726 1.00 41.78 280 GLU A C 1
ATOM 2101 O O . GLU A 1 280 ? 4.467 -27.071 -18.967 1.00 41.78 280 GLU A O 1
ATOM 2106 N N . SER A 1 281 ? 2.333 -26.407 -19.328 1.00 42.53 281 SER A N 1
ATOM 2107 C CA . SER A 1 281 ? 1.491 -27.096 -18.330 1.00 42.53 281 SER A CA 1
ATOM 2108 C C . SER A 1 281 ? 0.635 -26.107 -17.526 1.00 42.53 281 SER A C 1
ATOM 2110 O O . SER A 1 281 ? 0.938 -25.815 -16.375 1.00 42.53 281 SER A O 1
ATOM 2112 N N . GLU A 1 282 ? -0.479 -25.640 -18.095 1.00 38.12 282 GLU A N 1
ATOM 2113 C CA . GLU A 1 282 ? -1.610 -25.145 -17.297 1.00 38.12 282 GLU A CA 1
ATOM 2114 C C . GLU A 1 282 ? -2.936 -25.640 -17.895 1.00 38.12 282 GLU A C 1
ATOM 2116 O O . GLU A 1 282 ? -3.038 -25.767 -19.124 1.00 38.12 282 GLU A O 1
ATOM 2121 N N . PRO A 1 283 ? -3.944 -25.980 -17.065 1.00 37.31 283 PRO A N 1
ATOM 2122 C CA . PRO A 1 283 ? -5.193 -26.543 -17.547 1.00 37.31 283 PRO A CA 1
ATOM 2123 C C . PRO A 1 283 ? -5.991 -25.494 -18.320 1.00 37.31 283 PRO A C 1
ATOM 2125 O O . PRO A 1 283 ? -6.189 -24.365 -17.878 1.00 37.31 283 PRO A O 1
ATOM 2128 N N . LEU A 1 284 ? -6.483 -25.907 -19.484 1.00 45.72 284 LEU A N 1
ATOM 2129 C CA . LEU A 1 284 ? -7.459 -25.177 -20.278 1.00 45.72 284 LEU A CA 1
ATOM 2130 C C . LEU A 1 284 ? -8.725 -24.932 -19.455 1.00 45.72 284 LEU A C 1
ATOM 2132 O O . LEU A 1 284 ? -9.476 -25.877 -19.258 1.00 45.72 284 LEU A O 1
ATOM 2136 N N . GLU A 1 285 ? -9.029 -23.683 -19.096 1.00 42.16 285 GLU A N 1
ATOM 2137 C CA . GLU A 1 285 ? -10.423 -23.255 -18.950 1.00 42.16 285 GLU A CA 1
ATOM 2138 C C . GLU A 1 285 ? -10.615 -21.732 -19.118 1.00 42.16 285 GLU A C 1
ATOM 2140 O O . GLU A 1 285 ? -10.138 -20.913 -18.344 1.00 42.16 285 GLU A O 1
ATOM 2145 N N . LYS A 1 286 ? -11.373 -21.398 -20.177 1.00 36.12 286 LYS A N 1
ATOM 2146 C CA . LYS A 1 286 ? -12.090 -20.139 -20.475 1.00 36.12 286 LYS A CA 1
ATOM 2147 C C . LYS A 1 286 ? -11.269 -18.853 -20.670 1.00 36.12 286 LYS A C 1
ATOM 2149 O O . LYS A 1 286 ? -11.256 -17.951 -19.843 1.00 36.12 286 LYS A O 1
ATOM 2154 N N . LYS A 1 287 ? -10.763 -18.691 -21.900 1.00 36.66 287 LYS A N 1
ATOM 2155 C CA . LYS A 1 287 ? -10.446 -17.378 -22.489 1.00 36.66 287 LYS A CA 1
ATOM 2156 C C . LYS A 1 287 ? -11.722 -16.536 -22.650 1.00 36.66 287 LYS A C 1
ATOM 2158 O O . LYS A 1 287 ? -12.618 -16.919 -23.404 1.00 36.66 287 LYS A O 1
ATOM 2163 N N . GLY A 1 288 ? -11.788 -15.390 -21.974 1.00 33.94 288 GLY A N 1
ATOM 2164 C CA . GLY A 1 288 ? -12.724 -14.310 -22.296 1.00 33.94 288 GLY A CA 1
ATOM 2165 C C . GLY A 1 288 ? -12.354 -13.668 -23.636 1.00 33.94 288 GLY A C 1
ATOM 2166 O O . GLY A 1 288 ? -11.176 -13.474 -23.931 1.00 33.94 288 GLY A O 1
ATOM 2167 N N . LYS A 1 289 ? -13.357 -13.396 -24.475 1.00 33.38 289 LYS A N 1
ATOM 2168 C CA . LYS A 1 289 ? -13.200 -12.735 -25.776 1.00 33.38 289 LYS A CA 1
ATOM 2169 C C . LYS A 1 289 ? -12.759 -11.283 -25.566 1.00 33.38 289 LYS A C 1
ATOM 2171 O O . LYS A 1 289 ? -13.577 -10.473 -25.146 1.00 33.38 289 LYS A O 1
ATOM 2176 N N . TYR A 1 290 ? -11.517 -10.961 -25.906 1.00 38.97 290 TYR A N 1
ATOM 2177 C CA . TYR A 1 290 ? -11.130 -9.596 -26.250 1.00 38.97 290 TYR A CA 1
ATOM 2178 C C . TYR A 1 290 ? -10.942 -9.542 -27.761 1.00 38.97 290 TYR A C 1
ATOM 2180 O O . TYR A 1 290 ? -10.181 -10.331 -28.322 1.00 38.97 290 TYR A O 1
ATOM 2188 N N . GLU A 1 291 ? -11.714 -8.671 -28.408 1.00 34.22 291 GLU A N 1
ATOM 2189 C CA . GLU A 1 291 ? -11.499 -8.303 -29.800 1.00 34.22 291 GLU A CA 1
ATOM 2190 C C . GLU A 1 291 ? -10.120 -7.655 -29.927 1.00 34.22 291 GLU A C 1
ATOM 2192 O O . GLU A 1 291 ? -9.727 -6.777 -29.159 1.00 34.22 291 GLU A O 1
ATOM 2197 N N . GLU A 1 292 ? -9.366 -8.197 -30.869 1.00 38.62 292 GLU A N 1
ATOM 2198 C CA . GLU A 1 292 ? -7.966 -7.931 -31.129 1.00 38.62 292 GLU A CA 1
ATOM 2199 C C . GLU A 1 292 ? -7.873 -6.675 -32.003 1.00 38.62 292 GLU A C 1
ATOM 2201 O O . GLU A 1 292 ? -7.815 -6.765 -33.228 1.00 38.62 292 GLU A O 1
ATOM 2206 N N . ASP A 1 293 ? -7.910 -5.490 -31.386 1.00 29.98 293 ASP A N 1
ATOM 2207 C CA . ASP A 1 293 ? -7.580 -4.258 -32.101 1.00 29.98 293 ASP A CA 1
ATOM 2208 C C . ASP A 1 293 ? -6.053 -4.099 -32.136 1.00 29.98 293 ASP A C 1
ATOM 2210 O O . ASP A 1 293 ? -5.383 -3.939 -31.111 1.00 29.98 293 ASP A O 1
ATOM 2214 N N . GLN A 1 294 ? -5.489 -4.231 -33.337 1.00 34.59 294 GLN A N 1
ATOM 2215 C CA . GLN A 1 294 ? -4.053 -4.210 -33.614 1.00 34.59 294 GLN A CA 1
ATOM 2216 C C . GLN A 1 294 ? -3.478 -2.792 -33.481 1.00 34.59 294 GLN A C 1
ATOM 2218 O O . GLN A 1 294 ? -3.034 -2.178 -34.452 1.00 34.59 294 GLN A O 1
ATOM 2223 N N . LEU A 1 295 ? -3.419 -2.270 -32.261 1.00 33.94 295 LEU A N 1
ATOM 2224 C CA . LEU A 1 295 ? -2.605 -1.105 -31.939 1.00 33.94 295 LEU A CA 1
ATOM 2225 C C . LEU A 1 295 ? -1.186 -1.576 -31.609 1.00 33.94 295 LEU A C 1
ATOM 2227 O O . LEU A 1 295 ? -0.920 -2.135 -30.548 1.00 33.94 295 LEU A O 1
ATOM 2231 N N . LYS A 1 296 ? -0.253 -1.349 -32.542 1.00 34.09 296 LYS A N 1
ATOM 2232 C CA . LYS A 1 296 ? 1.197 -1.417 -32.297 1.00 34.09 296 LYS A CA 1
ATOM 2233 C C . LYS A 1 296 ? 1.550 -0.443 -31.166 1.00 34.09 296 LYS A C 1
ATOM 2235 O O . LYS A 1 296 ? 1.791 0.733 -31.431 1.00 34.09 296 LYS A O 1
ATOM 2240 N N . VAL A 1 297 ? 1.563 -0.910 -29.919 1.00 36.88 297 VAL A N 1
ATOM 2241 C CA . VAL A 1 297 ? 1.967 -0.087 -28.772 1.00 36.88 297 VAL A CA 1
ATOM 2242 C C . VAL A 1 297 ? 3.491 0.090 -28.831 1.00 36.88 297 VAL A C 1
ATOM 2244 O O . VAL A 1 297 ? 4.213 -0.910 -28.816 1.00 36.88 297 VAL A O 1
ATOM 2247 N N . PRO A 1 298 ? 4.017 1.320 -28.969 1.00 40.12 298 PRO A N 1
ATOM 2248 C CA . PRO A 1 298 ? 5.451 1.543 -29.036 1.00 40.12 298 PRO A CA 1
ATOM 2249 C C . PRO A 1 298 ? 6.082 1.323 -27.661 1.00 40.12 298 PRO A C 1
ATOM 2251 O O . PRO A 1 298 ? 5.594 1.819 -26.652 1.00 40.12 298 PRO A O 1
ATOM 2254 N N . TYR A 1 299 ? 7.213 0.625 -27.664 1.00 50.69 299 TYR A N 1
ATOM 2255 C CA . TYR A 1 299 ? 8.216 0.586 -26.605 1.00 50.69 299 TYR A CA 1
ATOM 2256 C C . TYR A 1 299 ? 8.433 1.981 -25.990 1.00 50.69 299 TYR A C 1
ATOM 2258 O O . TYR A 1 299 ? 8.977 2.871 -26.649 1.00 50.69 299 TYR A O 1
ATOM 2266 N N . PHE A 1 300 ? 8.024 2.191 -24.738 1.00 57.38 300 PHE A N 1
ATOM 2267 C CA . PHE A 1 300 ? 8.267 3.450 -24.026 1.00 57.38 300 PHE A CA 1
ATOM 2268 C C . PHE A 1 300 ? 9.654 3.450 -23.375 1.00 57.38 300 PHE A C 1
ATOM 2270 O O . PHE A 1 300 ? 9.798 3.614 -22.169 1.00 57.38 300 PHE A O 1
ATOM 2277 N N . VAL A 1 301 ? 10.709 3.301 -24.177 1.00 69.56 301 VAL A N 1
ATOM 2278 C CA . VAL A 1 301 ? 12.004 3.840 -23.756 1.00 69.56 301 VAL A CA 1
ATOM 2279 C C . VAL A 1 301 ? 12.004 5.318 -24.057 1.00 69.56 301 VAL A C 1
ATOM 2281 O O . VAL A 1 301 ? 11.791 5.749 -25.194 1.00 69.56 301 VAL A O 1
ATOM 2284 N N . SER A 1 302 ? 12.230 6.105 -23.011 1.00 79.81 302 SER A N 1
ATOM 2285 C CA . SER A 1 302 ? 12.332 7.542 -23.159 1.00 79.81 302 SER A CA 1
ATOM 2286 C C . SER A 1 302 ? 13.483 7.860 -24.105 1.00 79.81 302 SER A C 1
ATOM 2288 O O . SER A 1 302 ? 14.623 7.462 -23.872 1.00 79.81 302 SER A O 1
ATOM 2290 N N . LYS A 1 303 ? 13.207 8.632 -25.162 1.00 82.25 303 LYS A N 1
ATOM 2291 C CA . LYS A 1 303 ? 14.263 9.133 -26.059 1.00 82.25 303 LYS A CA 1
ATOM 2292 C C . LYS A 1 303 ? 15.283 9.997 -25.317 1.00 82.25 303 LYS A C 1
ATOM 2294 O O . LYS A 1 303 ? 16.419 10.103 -25.757 1.00 82.25 303 LYS A O 1
ATOM 2299 N N . GLN A 1 304 ? 14.852 10.632 -24.228 1.00 86.69 304 GLN A N 1
ATOM 2300 C CA . GLN A 1 304 ? 15.679 11.524 -23.427 1.00 86.69 304 GLN A CA 1
ATOM 2301 C C . GLN A 1 304 ? 16.388 10.789 -22.286 1.00 86.69 304 GLN A C 1
ATOM 2303 O O . GLN A 1 304 ? 17.555 11.062 -22.031 1.00 86.69 304 GLN A O 1
ATOM 2308 N N . TRP A 1 305 ? 15.688 9.879 -21.604 1.00 84.38 305 TRP A N 1
ATOM 2309 C CA . TRP A 1 305 ? 16.148 9.287 -20.340 1.00 84.38 305 TRP A CA 1
ATOM 2310 C C . TRP A 1 305 ? 16.478 7.796 -20.427 1.00 84.38 305 TRP A C 1
ATOM 2312 O O . TRP A 1 305 ? 16.953 7.224 -19.456 1.00 84.38 305 TRP A O 1
ATOM 2322 N N . GLY A 1 306 ? 16.258 7.160 -21.575 1.00 84.81 306 GLY A N 1
ATOM 2323 C CA . GLY A 1 306 ? 16.511 5.736 -21.739 1.00 84.81 306 GLY A CA 1
ATOM 2324 C C . GLY A 1 306 ? 15.474 4.857 -21.037 1.00 84.81 306 GLY A C 1
ATOM 2325 O O . GLY A 1 306 ? 14.298 5.216 -20.920 1.00 84.81 306 GLY A O 1
ATOM 2326 N N . SER A 1 307 ? 15.906 3.649 -20.675 1.00 86.00 307 SER A N 1
ATOM 2327 C CA . SER A 1 307 ? 15.071 2.651 -20.008 1.00 86.00 307 SER A CA 1
ATOM 2328 C C . SER A 1 307 ? 15.006 2.927 -18.513 1.00 86.00 307 SER A C 1
ATOM 2330 O O . SER A 1 307 ? 16.010 3.242 -17.884 1.00 86.00 307 SER A O 1
ATOM 2332 N N . PHE A 1 308 ? 13.830 2.724 -17.927 1.00 88.56 308 PHE A N 1
ATOM 2333 C CA . PHE A 1 308 ? 13.663 2.773 -16.478 1.00 88.56 308 PHE A CA 1
ATOM 2334 C C . PHE A 1 308 ? 14.447 1.658 -15.758 1.00 88.56 308 PHE A C 1
ATOM 2336 O O . PHE A 1 308 ? 14.844 1.817 -14.603 1.00 88.56 308 PHE A O 1
ATOM 2343 N N . PHE A 1 309 ? 14.698 0.531 -16.435 1.00 90.00 309 PHE A N 1
ATOM 2344 C CA . PHE A 1 309 ? 15.274 -0.673 -15.829 1.00 90.00 309 PHE A CA 1
ATOM 2345 C C . PHE A 1 309 ? 16.776 -0.835 -16.070 1.00 90.00 309 PHE A C 1
ATOM 2347 O O . PHE A 1 309 ? 17.464 -1.395 -15.216 1.00 90.00 309 PHE A O 1
ATOM 2354 N N . MET A 1 310 ? 17.293 -0.346 -17.203 1.00 88.38 310 MET A N 1
ATOM 2355 C CA . MET A 1 310 ? 18.697 -0.518 -17.591 1.00 88.38 310 MET A CA 1
ATOM 2356 C C . MET A 1 310 ? 19.330 0.786 -18.074 1.00 88.38 310 MET A C 1
ATOM 2358 O O . MET A 1 310 ? 18.795 1.456 -18.956 1.00 88.38 310 MET A O 1
ATOM 2362 N N . ASP A 1 311 ? 20.517 1.080 -17.552 1.00 86.00 311 ASP A N 1
ATOM 2363 C CA . ASP A 1 311 ? 21.396 2.131 -18.049 1.00 86.00 311 ASP A CA 1
ATOM 2364 C C . ASP A 1 311 ? 22.324 1.573 -19.131 1.00 86.00 311 ASP A C 1
ATOM 2366 O O . ASP A 1 311 ? 22.860 0.465 -19.015 1.00 86.00 311 ASP A O 1
ATOM 2370 N N . ARG A 1 312 ? 22.544 2.376 -20.174 1.00 83.25 312 ARG A N 1
ATOM 2371 C CA . ARG A 1 312 ? 23.521 2.109 -21.234 1.00 83.25 312 ARG A CA 1
ATOM 2372 C C . ARG A 1 312 ? 24.804 2.862 -20.911 1.00 83.25 312 ARG A C 1
ATOM 2374 O O . ARG A 1 312 ? 24.819 4.092 -20.944 1.00 83.25 312 ARG A O 1
ATOM 2381 N N . LEU A 1 313 ? 25.875 2.134 -20.613 1.00 78.75 313 LEU A N 1
ATOM 2382 C CA 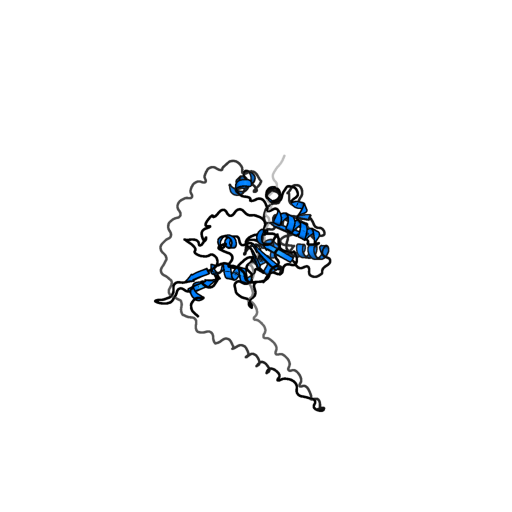. LEU A 1 313 ? 27.191 2.719 -20.385 1.00 78.75 313 LEU A CA 1
ATOM 2383 C C . LEU A 1 313 ? 28.026 2.619 -21.670 1.00 78.75 313 LEU A C 1
ATOM 2385 O O . LEU A 1 313 ? 28.198 1.511 -22.190 1.00 78.75 313 LEU A O 1
ATOM 2389 N N . PRO A 1 314 ? 28.541 3.747 -22.201 1.00 70.62 314 PRO A N 1
ATOM 2390 C CA . PRO A 1 314 ? 29.431 3.707 -23.350 1.00 70.62 314 PRO A CA 1
ATOM 2391 C C . PRO A 1 314 ? 30.716 2.966 -22.969 1.00 70.62 314 PRO A C 1
ATOM 2393 O O . PRO A 1 314 ? 31.332 3.261 -21.941 1.00 70.62 314 PRO A O 1
ATOM 2396 N N . GLY A 1 315 ? 31.111 2.000 -23.796 1.00 65.38 315 GLY A N 1
ATOM 2397 C CA . GLY A 1 315 ? 32.397 1.327 -23.656 1.00 65.38 315 GLY A CA 1
ATOM 2398 C C . GLY A 1 315 ? 33.546 2.317 -23.860 1.00 65.38 315 GLY A C 1
ATOM 2399 O O . GLY A 1 315 ? 33.463 3.217 -24.699 1.00 65.38 315 GLY A O 1
ATOM 2400 N N . LEU A 1 316 ? 34.627 2.165 -23.091 1.00 57.50 316 LEU A N 1
ATOM 2401 C CA . LEU A 1 316 ? 35.889 2.828 -23.422 1.00 57.50 316 LEU A CA 1
ATOM 2402 C C . LEU A 1 316 ? 36.405 2.243 -24.750 1.00 57.50 316 LEU A C 1
ATOM 2404 O O . LEU A 1 316 ? 36.226 1.051 -24.981 1.00 57.50 316 LEU A O 1
ATOM 2408 N N . GLU A 1 317 ? 36.997 3.085 -25.602 1.00 54.72 317 GLU A N 1
ATOM 2409 C CA . GLU A 1 317 ? 37.569 2.787 -26.931 1.00 54.72 317 GLU A CA 1
ATOM 2410 C C . GLU A 1 317 ? 37.600 1.291 -27.333 1.00 54.72 317 GLU A C 1
ATOM 2412 O O . GLU A 1 317 ? 38.430 0.518 -26.858 1.00 54.72 317 GLU A O 1
ATOM 2417 N N . ASN A 1 318 ? 36.710 0.909 -28.261 1.00 58.19 318 ASN A N 1
ATOM 2418 C CA . ASN A 1 318 ? 36.528 -0.435 -28.843 1.00 58.19 318 ASN A CA 1
ATOM 2419 C C . ASN A 1 318 ? 35.867 -1.515 -27.960 1.00 58.19 318 ASN A C 1
ATOM 2421 O O . ASN A 1 318 ? 35.777 -2.660 -28.401 1.00 58.19 318 ASN A O 1
ATOM 2425 N N . ALA A 1 319 ? 35.371 -1.192 -26.762 1.00 61.56 319 ALA A N 1
ATOM 2426 C CA . ALA A 1 319 ? 34.569 -2.123 -25.962 1.00 61.56 319 ALA A CA 1
ATOM 2427 C C . ALA A 1 319 ? 33.076 -2.096 -26.343 1.00 61.56 319 ALA A C 1
ATOM 2429 O O . ALA A 1 319 ? 32.513 -1.035 -26.624 1.00 61.56 319 ALA A O 1
ATOM 2430 N N . GLU A 1 320 ? 32.434 -3.269 -26.312 1.00 65.81 320 GLU A N 1
ATOM 2431 C CA . GLU A 1 320 ? 30.983 -3.405 -26.466 1.00 65.81 320 GLU A CA 1
ATOM 2432 C C . GLU A 1 320 ? 30.233 -2.619 -25.382 1.00 65.81 320 GLU A C 1
ATOM 2434 O O . GLU A 1 320 ? 30.686 -2.460 -24.243 1.00 65.81 320 GLU A O 1
ATOM 2439 N N . GLU A 1 321 ? 29.063 -2.106 -25.749 1.00 69.81 321 GLU A N 1
ATOM 2440 C CA . GLU A 1 321 ? 28.214 -1.350 -24.839 1.00 69.81 321 GLU A CA 1
ATOM 2441 C C . GLU A 1 321 ? 27.751 -2.225 -23.681 1.00 69.81 321 GLU A C 1
ATOM 2443 O O . GLU A 1 321 ? 27.215 -3.316 -23.873 1.00 69.81 321 GLU A O 1
ATOM 2448 N N . THR A 1 322 ? 27.948 -1.731 -22.461 1.00 78.69 322 THR A N 1
ATOM 2449 C CA . THR A 1 322 ? 27.559 -2.472 -21.264 1.00 78.69 322 THR A CA 1
ATOM 2450 C C . THR A 1 322 ? 26.212 -1.970 -20.770 1.00 78.69 322 THR A C 1
ATOM 2452 O O . THR A 1 322 ? 26.015 -0.770 -20.562 1.00 78.69 322 THR A O 1
ATOM 2455 N N . PHE A 1 323 ? 25.295 -2.902 -20.539 1.00 82.38 323 PHE A N 1
ATOM 2456 C CA . PHE A 1 323 ? 23.999 -2.627 -19.935 1.00 82.38 323 PHE A CA 1
ATOM 2457 C C . PHE A 1 323 ? 24.049 -2.990 -18.453 1.00 82.38 323 PHE A C 1
ATOM 2459 O O . PHE A 1 323 ? 24.390 -4.119 -18.096 1.00 82.38 323 PHE A O 1
ATOM 2466 N N . VAL A 1 324 ? 23.704 -2.042 -17.581 1.00 86.75 324 VAL A N 1
ATOM 2467 C CA . VAL A 1 324 ? 23.670 -2.265 -16.128 1.00 86.75 324 VAL A CA 1
ATOM 2468 C C . VAL A 1 324 ? 22.293 -1.929 -15.558 1.00 86.75 324 VAL A C 1
ATOM 2470 O O . VAL A 1 324 ? 21.674 -0.972 -16.018 1.00 86.75 324 VAL A O 1
ATOM 2473 N N . PRO A 1 325 ? 21.803 -2.658 -14.538 1.00 88.56 325 PRO A N 1
ATOM 2474 C CA . PRO A 1 325 ? 20.547 -2.306 -13.890 1.00 88.56 325 PRO A CA 1
ATOM 2475 C C . PRO A 1 325 ? 20.606 -0.907 -13.281 1.00 88.56 325 PRO A C 1
ATOM 2477 O O . PRO A 1 325 ? 21.558 -0.587 -12.550 1.00 88.56 325 PRO A O 1
ATOM 2480 N N . THR A 1 326 ? 19.563 -0.117 -13.540 1.00 91.00 326 THR A N 1
ATOM 2481 C CA . THR A 1 326 ? 19.402 1.221 -12.962 1.00 91.00 326 THR A CA 1
ATOM 2482 C C . THR A 1 326 ? 19.330 1.142 -11.442 1.00 91.00 326 THR A C 1
ATOM 2484 O O . THR A 1 326 ? 19.054 0.092 -10.844 1.00 91.00 326 THR A O 1
ATOM 2487 N N . TRP A 1 327 ? 19.540 2.283 -10.786 1.00 91.44 327 TRP A N 1
ATOM 2488 C CA . TRP A 1 327 ? 19.294 2.398 -9.351 1.00 91.44 327 TRP A CA 1
ATOM 2489 C C . TRP A 1 327 ? 17.856 1.984 -8.987 1.00 91.44 327 TRP A C 1
ATOM 2491 O O . TRP A 1 327 ? 17.670 1.194 -8.062 1.00 91.44 327 TRP A O 1
ATOM 2501 N N . SER A 1 328 ? 16.861 2.407 -9.776 1.00 91.31 328 SER A N 1
ATOM 2502 C CA . SER A 1 328 ? 15.453 2.035 -9.588 1.00 91.31 328 SER A CA 1
ATOM 2503 C C . SER A 1 328 ? 15.237 0.522 -9.668 1.00 91.31 328 SER A C 1
ATOM 2505 O O . SER A 1 328 ? 14.636 -0.058 -8.765 1.00 91.31 328 SER A O 1
ATOM 2507 N N . CYS A 1 329 ? 15.794 -0.148 -10.684 1.00 91.38 329 CYS A N 1
ATOM 2508 C CA . CYS A 1 329 ? 15.705 -1.604 -10.825 1.00 91.38 329 CYS A CA 1
ATOM 2509 C C . CYS A 1 329 ? 16.314 -2.339 -9.619 1.00 91.38 329 CYS A C 1
ATOM 2511 O O . CYS A 1 329 ? 15.744 -3.309 -9.110 1.00 91.38 329 CYS A O 1
ATOM 2513 N N . LYS A 1 330 ? 17.462 -1.863 -9.121 1.00 92.06 330 LYS A N 1
ATOM 2514 C CA . LYS A 1 330 ? 18.098 -2.427 -7.922 1.00 92.06 330 LYS A CA 1
ATOM 2515 C C . LYS A 1 330 ? 17.212 -2.245 -6.692 1.00 92.06 330 LYS A C 1
ATOM 2517 O O . LYS A 1 330 ? 16.999 -3.213 -5.964 1.00 92.06 330 LYS A O 1
ATOM 2522 N N . CYS A 1 331 ? 16.642 -1.057 -6.490 1.00 93.94 331 CYS A N 1
ATOM 2523 C CA . CYS A 1 331 ? 15.719 -0.787 -5.386 1.00 93.94 331 CYS A CA 1
ATOM 2524 C C . CYS A 1 331 ? 14.492 -1.701 -5.413 1.00 93.94 331 CYS A C 1
ATOM 2526 O O . CYS A 1 331 ? 14.154 -2.270 -4.377 1.00 93.94 331 CYS A O 1
ATOM 2528 N N . ILE A 1 332 ? 13.884 -1.911 -6.585 1.00 94.81 332 ILE A N 1
ATOM 2529 C CA . ILE A 1 332 ? 12.725 -2.801 -6.743 1.00 94.81 332 ILE A CA 1
ATOM 2530 C C . ILE A 1 332 ? 13.050 -4.199 -6.227 1.00 94.81 332 ILE A C 1
ATOM 2532 O O . IL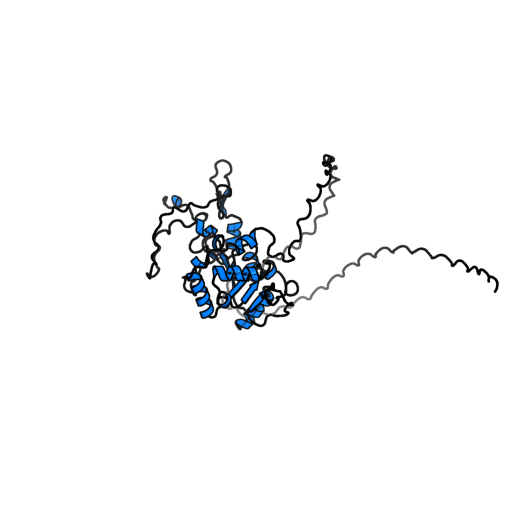E A 1 332 ? 12.378 -4.683 -5.318 1.00 94.81 332 ILE A O 1
ATOM 2536 N N . SER A 1 333 ? 14.119 -4.805 -6.751 1.00 92.69 333 SER A N 1
ATOM 2537 C CA . SER A 1 333 ? 14.528 -6.165 -6.372 1.00 92.69 333 SER A CA 1
ATOM 2538 C C . SER A 1 333 ? 14.998 -6.291 -4.916 1.00 92.69 333 SER A C 1
ATOM 2540 O O . SER A 1 333 ? 14.979 -7.383 -4.355 1.00 92.69 333 SER A O 1
ATOM 2542 N N . THR A 1 334 ? 15.416 -5.184 -4.296 1.00 93.31 334 THR A N 1
ATOM 2543 C CA . THR A 1 334 ? 15.914 -5.165 -2.913 1.00 93.31 334 THR A CA 1
ATOM 2544 C C . THR A 1 334 ? 14.785 -5.039 -1.892 1.00 93.31 334 THR A C 1
ATOM 2546 O O . THR A 1 334 ? 14.825 -5.691 -0.849 1.00 93.31 334 THR A O 1
ATOM 2549 N N . TYR A 1 335 ? 13.796 -4.183 -2.163 1.00 95.38 335 TYR A N 1
ATOM 2550 C CA . TYR A 1 335 ? 12.796 -3.783 -1.167 1.00 95.38 335 TYR A CA 1
ATOM 2551 C C . TYR A 1 335 ? 11.395 -4.340 -1.418 1.00 95.38 335 TYR A C 1
ATOM 2553 O O . TYR A 1 335 ? 10.575 -4.308 -0.499 1.00 95.38 335 TYR A O 1
ATOM 2561 N N . SER A 1 336 ? 11.123 -4.856 -2.617 1.00 96.81 336 SER A N 1
ATOM 2562 C CA . SER A 1 336 ? 9.827 -5.443 -2.975 1.00 96.81 336 SER A CA 1
ATOM 2563 C C . SER A 1 336 ? 9.872 -6.961 -2.838 1.00 96.81 336 SER A C 1
ATOM 2565 O O . SER A 1 336 ? 10.870 -7.588 -3.191 1.00 96.81 336 SER A O 1
ATOM 2567 N N . THR A 1 337 ? 8.779 -7.576 -2.391 1.00 96.69 337 THR A N 1
ATOM 2568 C CA . THR A 1 337 ? 8.601 -9.033 -2.475 1.00 96.69 337 THR A CA 1
ATOM 2569 C C . THR A 1 337 ? 8.347 -9.444 -3.926 1.00 96.69 337 THR A C 1
ATOM 2571 O O . THR A 1 337 ? 9.001 -10.359 -4.433 1.00 96.69 337 THR A O 1
ATOM 2574 N N . ILE A 1 338 ? 7.435 -8.733 -4.597 1.00 97.56 338 ILE A N 1
ATOM 2575 C CA . ILE A 1 338 ? 7.144 -8.834 -6.035 1.00 97.56 338 ILE A CA 1
ATOM 2576 C C . ILE A 1 338 ? 6.817 -7.450 -6.613 1.00 97.56 338 ILE A C 1
ATOM 2578 O O . ILE A 1 338 ? 6.491 -6.526 -5.864 1.00 97.56 338 ILE A O 1
ATOM 2582 N N . ALA A 1 339 ? 6.867 -7.322 -7.938 1.00 97.62 339 ALA A N 1
ATOM 2583 C CA . ALA A 1 339 ? 6.420 -6.138 -8.667 1.00 97.62 339 ALA A CA 1
ATOM 2584 C C . ALA A 1 339 ? 5.374 -6.515 -9.727 1.00 97.62 339 ALA A C 1
ATOM 2586 O O . ALA A 1 339 ? 5.560 -7.492 -10.456 1.00 97.62 339 ALA A O 1
ATOM 2587 N N . ILE A 1 340 ? 4.290 -5.742 -9.801 1.00 97.31 340 ILE A N 1
ATOM 2588 C CA . ILE A 1 340 ? 3.164 -5.941 -10.724 1.00 97.31 340 ILE A CA 1
ATOM 2589 C C . ILE A 1 340 ? 2.785 -4.624 -11.413 1.00 97.31 340 ILE A C 1
ATOM 2591 O O . ILE A 1 340 ? 2.949 -3.569 -10.809 1.00 97.31 340 ILE A O 1
ATOM 2595 N N . PRO A 1 341 ? 2.250 -4.644 -12.646 1.00 95.75 341 PRO A N 1
ATOM 2596 C CA . PRO A 1 341 ? 1.856 -3.418 -13.342 1.00 95.75 341 PRO A CA 1
ATOM 2597 C C . PRO A 1 341 ? 0.628 -2.731 -12.737 1.00 95.75 341 PRO A C 1
ATOM 2599 O O . PRO A 1 341 ? 0.488 -1.516 -12.805 1.00 95.75 341 PRO A O 1
ATOM 2602 N N . SER A 1 342 ? -0.300 -3.519 -12.199 1.00 96.19 342 SER A N 1
ATOM 2603 C CA . SER A 1 342 ? -1.562 -3.058 -11.624 1.00 96.19 342 SER A CA 1
ATOM 2604 C C . SER A 1 342 ? -2.179 -4.171 -10.777 1.00 96.19 342 SER A C 1
ATOM 2606 O O . SER A 1 342 ? -1.808 -5.339 -10.915 1.00 96.19 342 SER A O 1
ATOM 2608 N N . LEU A 1 343 ? -3.158 -3.835 -9.930 1.00 96.81 343 LEU A N 1
ATOM 2609 C CA . LEU A 1 343 ? -3.921 -4.843 -9.178 1.00 96.81 343 LEU A CA 1
ATOM 2610 C C . LEU A 1 343 ? -4.703 -5.792 -10.095 1.00 96.81 343 LEU A C 1
ATOM 2612 O O . LEU A 1 343 ? -4.850 -6.971 -9.783 1.00 96.81 343 LEU A O 1
ATOM 2616 N N . GLU A 1 344 ? -5.169 -5.300 -11.245 1.00 95.75 344 GLU A N 1
ATOM 2617 C CA . GLU A 1 344 ? -5.902 -6.102 -12.230 1.00 95.75 344 GLU A CA 1
ATOM 2618 C C . GLU A 1 344 ? -5.080 -7.300 -12.721 1.00 95.75 344 GLU A C 1
ATOM 2620 O O . GLU A 1 344 ? -5.636 -8.372 -12.936 1.00 95.75 344 GLU A O 1
ATOM 2625 N N . ALA A 1 345 ? -3.752 -7.163 -12.810 1.00 95.38 345 ALA A N 1
ATOM 2626 C CA . ALA A 1 345 ? -2.875 -8.239 -13.265 1.00 95.38 345 ALA A CA 1
ATOM 2627 C C . ALA A 1 345 ? -2.954 -9.508 -12.401 1.00 95.38 345 ALA A C 1
ATOM 2629 O O . ALA A 1 345 ? -2.647 -10.592 -12.893 1.00 95.38 345 ALA A O 1
ATOM 2630 N N . ILE A 1 346 ? -3.348 -9.382 -11.130 1.00 96.75 346 ILE A N 1
ATOM 2631 C CA . ILE A 1 346 ? -3.418 -10.498 -10.179 1.00 96.75 346 ILE A CA 1
ATOM 2632 C C . ILE A 1 346 ? -4.838 -10.796 -9.685 1.00 96.75 346 ILE A C 1
ATOM 2634 O O . ILE A 1 346 ? -5.031 -11.786 -8.985 1.00 96.75 346 ILE A O 1
ATOM 2638 N N . ALA A 1 347 ? -5.820 -9.958 -10.021 1.00 97.12 347 ALA A N 1
ATOM 2639 C CA . ALA A 1 347 ? -7.158 -10.018 -9.435 1.00 97.12 347 ALA A CA 1
ATOM 2640 C C . ALA A 1 347 ? -7.922 -11.310 -9.775 1.00 97.12 347 ALA A C 1
ATOM 2642 O O . ALA A 1 347 ? -8.712 -11.789 -8.964 1.00 97.12 347 ALA A O 1
ATOM 2643 N N . ASP A 1 348 ? -7.668 -11.892 -10.949 1.00 95.88 348 ASP A N 1
ATOM 2644 C CA . ASP A 1 348 ? -8.320 -13.131 -11.394 1.00 95.88 348 ASP A CA 1
ATOM 2645 C C . ASP A 1 348 ? -7.578 -14.411 -10.966 1.00 95.88 348 ASP A C 1
ATOM 2647 O O . ASP A 1 348 ? -8.041 -15.520 -11.241 1.00 95.88 348 ASP A O 1
ATOM 2651 N N . LEU A 1 349 ? -6.437 -14.286 -10.280 1.00 96.75 349 LEU A N 1
ATOM 2652 C CA . LEU A 1 349 ? -5.688 -15.441 -9.790 1.00 96.75 349 LEU A CA 1
ATOM 2653 C C . LEU A 1 349 ? -6.359 -16.065 -8.552 1.00 96.75 349 LEU A C 1
ATOM 2655 O O . LEU A 1 349 ? -6.977 -15.358 -7.750 1.00 96.75 349 LEU A O 1
ATOM 2659 N N . PRO A 1 350 ? -6.193 -17.383 -8.331 1.00 96.75 350 PRO A N 1
ATOM 2660 C CA . PRO A 1 350 ? -6.585 -18.020 -7.077 1.00 96.75 350 PRO A CA 1
ATOM 2661 C C . PRO A 1 350 ? -5.946 -17.334 -5.861 1.00 96.75 350 PRO A C 1
ATOM 2663 O O . PRO A 1 350 ? -4.782 -16.938 -5.898 1.00 96.75 350 PRO A O 1
ATOM 2666 N N . LEU A 1 351 ? -6.678 -17.232 -4.746 1.00 94.56 351 LEU A N 1
ATOM 2667 C CA . LEU A 1 351 ? -6.176 -16.571 -3.528 1.00 94.56 351 LEU A CA 1
ATOM 2668 C C . LEU A 1 351 ? -4.954 -17.267 -2.902 1.00 94.56 351 LEU A C 1
ATOM 2670 O O . LEU A 1 351 ? -4.245 -16.662 -2.100 1.00 94.56 351 LEU A O 1
ATOM 2674 N N . ASP A 1 352 ? -4.729 -18.538 -3.228 1.00 94.81 352 ASP A N 1
ATOM 2675 C CA . ASP A 1 352 ? -3.587 -19.350 -2.808 1.00 94.81 352 ASP A CA 1
ATOM 2676 C C . ASP A 1 352 ? -2.489 -19.459 -3.883 1.00 94.81 352 ASP A C 1
ATOM 2678 O O . ASP A 1 352 ? -1.536 -20.229 -3.714 1.00 94.81 352 ASP A O 1
ATOM 2682 N N . TYR A 1 353 ? -2.587 -18.667 -4.958 1.00 96.94 353 TYR A N 1
ATOM 2683 C CA . TYR A 1 353 ? -1.556 -18.571 -5.983 1.00 96.94 353 TYR A CA 1
ATOM 2684 C C . TYR A 1 353 ? -0.205 -18.190 -5.368 1.00 96.94 353 TYR A C 1
ATOM 2686 O O . TYR A 1 353 ? -0.094 -17.324 -4.495 1.00 96.94 353 TYR A O 1
ATOM 2694 N N . ARG A 1 354 ? 0.855 -18.850 -5.839 1.00 96.06 354 ARG A N 1
ATOM 2695 C CA . ARG A 1 354 ? 2.212 -18.669 -5.323 1.00 96.06 354 ARG A CA 1
ATOM 2696 C C . ARG A 1 354 ? 3.046 -17.893 -6.322 1.00 96.06 354 ARG A C 1
ATOM 2698 O O . ARG A 1 354 ? 3.372 -18.397 -7.391 1.00 96.06 354 ARG A O 1
ATOM 2705 N N . PHE A 1 355 ? 3.448 -16.694 -5.929 1.00 95.38 355 PHE A N 1
ATOM 2706 C CA . PHE A 1 355 ? 4.361 -15.887 -6.722 1.00 95.38 355 PHE A CA 1
ATOM 2707 C C . PHE A 1 355 ? 5.812 -16.272 -6.462 1.00 95.38 355 PHE A C 1
ATOM 2709 O O . PHE A 1 355 ? 6.224 -16.525 -5.324 1.00 95.38 355 PHE A O 1
ATOM 2716 N N . THR A 1 356 ? 6.609 -16.238 -7.524 1.00 94.31 356 THR A N 1
ATOM 2717 C CA . THR A 1 356 ? 8.061 -16.199 -7.388 1.00 94.31 356 THR A CA 1
ATOM 2718 C C . THR A 1 356 ? 8.464 -14.820 -6.873 1.00 94.31 356 THR A C 1
ATOM 2720 O O . THR A 1 356 ? 8.004 -13.801 -7.376 1.00 94.31 356 THR A O 1
ATOM 2723 N N . ARG A 1 357 ? 9.296 -14.794 -5.830 1.00 94.50 357 ARG A N 1
ATOM 2724 C CA . ARG A 1 357 ? 9.747 -13.564 -5.168 1.00 94.50 357 ARG A CA 1
ATOM 2725 C C . ARG A 1 357 ? 11.117 -13.121 -5.656 1.00 94.50 357 ARG A C 1
ATOM 2727 O O . ARG A 1 357 ? 11.944 -13.956 -6.047 1.00 94.50 357 ARG A O 1
ATOM 2734 N N . PHE A 1 358 ? 11.393 -11.830 -5.503 1.00 93.94 358 PHE A N 1
ATOM 2735 C CA . PHE A 1 358 ? 12.765 -11.342 -5.537 1.00 93.94 358 PHE A CA 1
ATOM 2736 C C . PHE A 1 358 ? 13.594 -12.008 -4.429 1.00 93.94 358 PHE A C 1
ATOM 2738 O O . PHE A 1 358 ? 13.136 -12.227 -3.305 1.00 93.94 358 PHE A O 1
ATOM 2745 N N . SER A 1 359 ? 14.817 -12.402 -4.769 1.00 85.81 359 SER A N 1
ATOM 2746 C CA . SER A 1 359 ? 15.765 -13.022 -3.847 1.00 85.81 359 SER A CA 1
ATOM 2747 C C . SER A 1 359 ? 17.174 -12.893 -4.408 1.00 85.81 359 SER A C 1
ATOM 2749 O O . SER A 1 359 ? 17.356 -12.972 -5.620 1.00 85.81 359 SER A O 1
ATOM 2751 N N . SER A 1 360 ? 18.172 -12.792 -3.528 1.00 76.75 360 SER A N 1
ATOM 2752 C CA . SER A 1 360 ? 19.592 -12.844 -3.897 1.00 76.75 360 SER A CA 1
ATOM 2753 C C . SER A 1 360 ? 19.993 -14.135 -4.618 1.00 76.75 360 SER A C 1
ATOM 2755 O O . SER A 1 360 ? 21.003 -14.154 -5.311 1.00 76.75 360 SER A O 1
ATOM 2757 N N . ASN A 1 361 ? 19.227 -15.215 -4.429 1.00 73.62 361 ASN A N 1
ATOM 2758 C CA . ASN A 1 361 ? 19.550 -16.548 -4.944 1.00 73.62 361 ASN A CA 1
ATOM 2759 C C . ASN A 1 361 ? 18.817 -16.884 -6.253 1.00 73.62 361 ASN A C 1
ATOM 2761 O O . ASN A 1 361 ? 19.079 -17.930 -6.841 1.00 73.62 361 ASN A O 1
ATOM 2765 N N . ASN A 1 362 ? 17.882 -16.034 -6.687 1.00 71.94 362 ASN A N 1
ATOM 2766 C CA . ASN A 1 362 ? 17.088 -16.239 -7.895 1.00 71.94 362 ASN A CA 1
ATOM 2767 C C . ASN A 1 362 ? 17.597 -15.346 -9.035 1.00 71.94 362 ASN A C 1
ATOM 2769 O O . ASN A 1 362 ? 18.368 -14.413 -8.815 1.00 71.94 362 ASN A O 1
ATOM 2773 N N . SER A 1 363 ? 17.122 -15.604 -10.259 1.00 77.56 363 SER A N 1
ATOM 2774 C CA . SER A 1 363 ? 17.313 -14.675 -11.380 1.00 77.56 363 SER A CA 1
ATOM 2775 C C . SER A 1 363 ? 16.857 -13.259 -11.003 1.00 77.56 363 SER A C 1
ATOM 2777 O O . SER A 1 363 ? 15.822 -13.094 -10.350 1.00 77.56 363 SER A O 1
ATOM 2779 N N . ALA A 1 364 ? 17.565 -12.240 -11.501 1.00 72.75 364 ALA A N 1
ATOM 2780 C CA . ALA A 1 364 ? 17.198 -10.826 -11.360 1.00 72.75 364 ALA A CA 1
ATOM 2781 C C . ALA A 1 364 ? 15.773 -10.507 -11.865 1.00 72.75 364 ALA A C 1
ATOM 2783 O O . ALA A 1 364 ? 15.191 -9.489 -11.498 1.00 72.75 364 ALA A O 1
ATOM 2784 N N . THR A 1 365 ? 15.195 -11.393 -12.680 1.00 83.81 365 THR A N 1
ATOM 2785 C CA . THR A 1 365 ? 13.859 -11.275 -13.274 1.00 83.81 365 THR A CA 1
ATOM 2786 C C . THR A 1 365 ? 12.740 -11.975 -12.494 1.00 83.81 365 THR A C 1
ATOM 2788 O O . THR A 1 365 ? 11.571 -11.801 -12.822 1.00 83.81 365 THR A O 1
ATOM 2791 N N . ALA A 1 366 ? 13.060 -12.759 -11.463 1.00 85.19 366 ALA A N 1
ATOM 2792 C CA . ALA A 1 366 ? 12.132 -13.730 -10.879 1.00 85.19 366 ALA A CA 1
ATOM 2793 C C . ALA A 1 366 ? 10.959 -13.127 -10.076 1.00 85.19 366 ALA A C 1
ATOM 2795 O O . ALA A 1 366 ? 9.964 -13.812 -9.874 1.00 85.19 366 ALA A O 1
ATOM 2796 N N . GLY A 1 367 ? 11.063 -11.880 -9.605 1.00 92.38 367 GLY A N 1
ATOM 2797 C CA . GLY A 1 367 ? 10.022 -11.222 -8.798 1.00 92.38 367 GLY A CA 1
ATOM 2798 C C . GLY A 1 367 ? 9.066 -10.316 -9.578 1.00 92.38 367 GLY A C 1
ATOM 2799 O O . GLY A 1 367 ? 8.208 -9.675 -8.973 1.00 92.38 367 GLY A O 1
ATOM 2800 N N . TYR A 1 368 ? 9.212 -10.233 -10.899 1.00 94.62 368 TYR A N 1
ATOM 2801 C CA . TYR A 1 368 ? 8.307 -9.466 -11.751 1.00 94.62 368 TYR A CA 1
ATOM 2802 C C . TYR A 1 368 ? 7.168 -10.350 -12.250 1.00 94.62 368 TYR A C 1
ATOM 2804 O O . TYR A 1 368 ? 7.399 -11.460 -12.729 1.00 94.62 368 TYR A O 1
ATOM 2812 N N . TYR A 1 369 ? 5.943 -9.840 -12.179 1.00 95.12 369 TYR A N 1
ATOM 2813 C CA . TYR A 1 369 ? 4.751 -10.535 -12.647 1.00 95.12 369 TYR A CA 1
ATOM 2814 C C . TYR A 1 369 ? 3.858 -9.575 -13.458 1.00 95.12 369 TYR A C 1
ATOM 2816 O O . TYR A 1 369 ? 3.734 -8.412 -13.079 1.00 95.12 369 TYR A O 1
ATOM 2824 N N . PRO A 1 370 ? 3.212 -10.011 -14.561 1.00 92.56 370 PRO A N 1
ATOM 2825 C CA . PRO A 1 370 ? 3.175 -11.377 -15.105 1.00 92.56 370 PRO A CA 1
ATOM 2826 C C . PRO A 1 370 ? 4.457 -11.805 -15.826 1.00 92.56 370 PRO A C 1
ATOM 2828 O O . PRO A 1 370 ? 4.708 -12.995 -15.985 1.00 92.56 370 PRO A O 1
ATOM 2831 N N . SER A 1 371 ? 5.278 -10.846 -16.241 1.00 89.75 371 SER A N 1
ATOM 2832 C CA . SER A 1 371 ? 6.542 -11.087 -16.924 1.00 89.75 371 SER A CA 1
ATOM 2833 C C . SER A 1 371 ? 7.576 -10.051 -16.492 1.00 89.75 371 SER A C 1
ATOM 2835 O O . SER A 1 371 ? 7.204 -8.924 -16.151 1.00 89.75 371 SER A O 1
ATOM 2837 N N . PRO A 1 372 ? 8.871 -10.392 -16.523 1.00 88.75 372 PRO A N 1
ATOM 2838 C CA . PRO A 1 372 ? 9.919 -9.409 -16.308 1.00 88.75 372 PRO A CA 1
ATOM 2839 C C . PRO A 1 372 ? 9.977 -8.364 -17.419 1.00 88.75 372 PRO A C 1
ATOM 2841 O O . PRO A 1 372 ? 9.560 -8.649 -18.546 1.00 88.75 372 PRO A O 1
ATOM 2844 N N . PRO A 1 373 ? 10.549 -7.185 -17.122 1.00 87.25 373 PRO A N 1
ATOM 2845 C CA . PRO A 1 373 ? 10.852 -6.208 -18.145 1.00 87.25 373 PRO A CA 1
ATOM 2846 C C . PRO A 1 373 ? 11.736 -6.811 -19.246 1.00 87.25 373 PRO A C 1
ATOM 2848 O O . PRO A 1 373 ? 12.743 -7.454 -18.939 1.00 87.25 373 PRO A O 1
ATOM 2851 N N . ARG A 1 374 ? 11.426 -6.565 -20.522 1.00 81.00 374 ARG A N 1
ATOM 2852 C CA . ARG A 1 374 ? 12.222 -7.011 -21.675 1.00 81.00 374 ARG A CA 1
ATOM 2853 C C . ARG A 1 374 ? 13.638 -6.471 -21.628 1.00 81.00 374 ARG A C 1
ATOM 2855 O O . ARG A 1 374 ? 14.555 -7.168 -22.036 1.00 81.00 374 ARG A O 1
ATOM 2862 N N . ALA A 1 375 ? 13.833 -5.271 -21.082 1.00 81.75 375 ALA A N 1
ATOM 2863 C CA . ALA A 1 375 ? 15.167 -4.704 -20.886 1.00 81.75 375 ALA A CA 1
ATOM 2864 C C . ALA A 1 375 ? 16.069 -5.582 -19.993 1.00 81.75 375 ALA A C 1
ATOM 2866 O O . ALA A 1 375 ? 17.287 -5.468 -20.069 1.00 81.75 375 ALA A O 1
ATOM 2867 N N . LEU A 1 376 ? 15.486 -6.449 -19.156 1.00 82.44 376 LEU A N 1
ATOM 2868 C CA . LEU A 1 376 ? 16.210 -7.394 -18.302 1.00 82.44 376 LEU A CA 1
ATOM 2869 C C . LEU A 1 376 ? 16.350 -8.791 -18.926 1.00 82.44 376 LEU A C 1
ATOM 2871 O O . LEU A 1 376 ? 16.995 -9.656 -18.332 1.00 82.44 376 LEU A O 1
ATOM 2875 N N . LEU A 1 377 ? 15.728 -9.040 -20.081 1.00 81.56 377 LEU A N 1
ATOM 2876 C CA . LEU A 1 377 ? 15.825 -10.314 -20.782 1.00 81.56 377 LEU A CA 1
ATOM 2877 C C . LEU A 1 377 ? 17.076 -10.341 -21.678 1.00 81.56 377 LEU A C 1
ATOM 2879 O O . LEU A 1 377 ? 17.445 -9.313 -22.247 1.00 81.56 377 LEU A O 1
ATOM 2883 N N . PRO A 1 378 ? 17.734 -11.504 -21.836 1.00 67.69 378 PRO A N 1
ATOM 2884 C CA . PRO A 1 378 ? 18.794 -11.665 -22.828 1.00 67.69 378 PRO A CA 1
ATOM 2885 C C . PRO A 1 378 ? 18.252 -11.367 -24.233 1.00 67.69 378 PRO A C 1
ATOM 2887 O O . PRO A 1 378 ? 17.127 -11.755 -24.548 1.00 67.69 378 PRO A O 1
ATOM 2890 N N . SER A 1 379 ? 19.035 -10.706 -25.090 1.00 57.62 379 SER A N 1
ATOM 2891 C CA . SER A 1 379 ? 18.643 -10.471 -26.483 1.00 57.62 379 SER A CA 1
ATOM 2892 C C . SER A 1 379 ? 18.446 -11.802 -27.223 1.00 57.62 379 SER A C 1
ATOM 2894 O O . SER A 1 379 ? 19.296 -12.696 -27.147 1.00 57.62 379 SER A O 1
ATOM 2896 N N . GLU A 1 380 ? 17.337 -11.936 -27.960 1.00 48.59 380 GLU A N 1
ATOM 2897 C CA . GLU A 1 380 ? 17.002 -13.150 -28.730 1.00 48.59 380 GLU A CA 1
ATOM 2898 C C . GLU A 1 380 ? 18.073 -13.515 -29.783 1.00 48.59 380 GLU A C 1
ATOM 2900 O O . GLU A 1 380 ? 18.186 -14.677 -30.171 1.00 48.59 380 GLU A O 1
ATOM 2905 N N . ASP A 1 381 ? 18.949 -12.576 -30.157 1.00 38.22 381 ASP A N 1
ATOM 2906 C CA . ASP A 1 381 ? 20.067 -12.804 -31.085 1.00 38.22 381 ASP A CA 1
ATOM 2907 C C . ASP A 1 381 ? 21.192 -13.689 -30.515 1.00 38.22 381 ASP A C 1
ATOM 2909 O O . ASP A 1 381 ? 22.024 -14.206 -31.260 1.00 38.22 381 ASP A O 1
ATOM 2913 N N . SER A 1 382 ? 21.212 -13.927 -29.201 1.00 35.53 382 SER A N 1
ATOM 2914 C CA . SER A 1 382 ? 22.202 -14.808 -28.560 1.00 35.53 382 SER A CA 1
ATOM 2915 C C . SER A 1 382 ? 21.810 -16.295 -28.560 1.00 35.53 382 SER A C 1
ATOM 2917 O O . SER A 1 382 ? 22.633 -17.149 -28.226 1.00 35.53 382 SER A O 1
ATOM 2919 N N . ALA A 1 383 ? 20.581 -16.631 -28.972 1.00 34.09 383 ALA A N 1
ATOM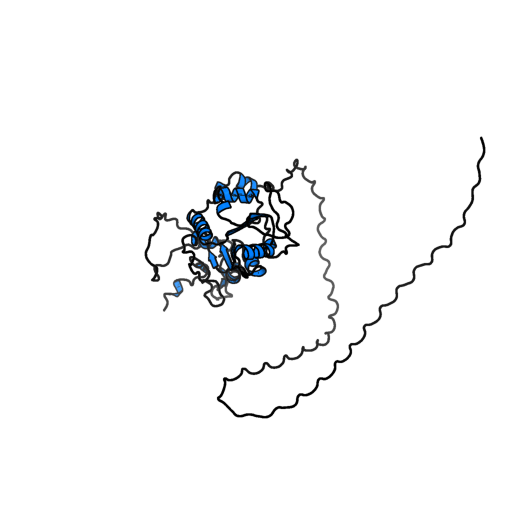 2920 C CA . ALA A 1 383 ? 20.053 -17.998 -28.941 1.00 34.09 383 ALA A CA 1
ATOM 2921 C C . ALA A 1 383 ? 20.171 -18.769 -30.274 1.00 34.09 383 ALA A C 1
ATOM 2923 O O . ALA A 1 383 ? 19.889 -19.965 -30.298 1.00 34.09 383 ALA A O 1
ATOM 2924 N N . MET A 1 384 ? 20.617 -18.132 -31.368 1.00 31.91 384 MET A N 1
ATOM 2925 C CA . MET A 1 384 ? 20.832 -18.795 -32.671 1.00 31.91 384 MET A CA 1
ATOM 2926 C C . MET A 1 384 ? 22.298 -19.132 -32.988 1.00 31.91 384 MET A C 1
ATOM 2928 O O . MET A 1 384 ? 22.608 -19.542 -34.104 1.00 31.91 384 MET A O 1
ATOM 2932 N N . VAL A 1 385 ? 23.205 -19.015 -32.014 1.00 36.69 385 VAL A N 1
ATOM 2933 C CA . VAL A 1 385 ? 24.590 -19.492 -32.147 1.00 36.69 385 VAL A CA 1
ATOM 2934 C C . VAL A 1 385 ? 24.868 -20.545 -31.079 1.00 36.69 385 VAL A C 1
ATOM 2936 O O . VAL A 1 385 ? 25.532 -20.277 -30.081 1.00 36.69 385 VAL A O 1
ATOM 2939 N N . LYS A 1 386 ? 24.340 -21.752 -31.282 1.00 31.94 386 LYS A N 1
ATOM 2940 C CA . LYS A 1 386 ? 24.912 -22.985 -30.730 1.00 31.94 386 LYS A CA 1
ATOM 2941 C C . LYS A 1 386 ? 24.793 -24.122 -31.724 1.00 31.94 386 LYS A C 1
ATOM 2943 O O . LYS A 1 386 ? 23.696 -24.271 -32.304 1.00 31.94 386 LYS A O 1
#

Mean predicted aligned error: 18.19 Å

Secondary structure (DSSP, 8-state):
----------PPPPPPPPPPPPPPPPPPPPPPPPPPPPPPPP-------PPPPPPPPPPPPPPPPPPPP-PPPPPPPPPPPPPPPPPPP-PPPPPPPPPPS---S-GGG-SSHHHHHHH-HHHH-PPPPHHHHHHHHHHHHTTPPPEEE-SS-HHHHHHHHHHHT-TTGGGG-SEEEES--TTHHHHS-TTTS-EEEEETTEEEEEES---S-EEEEE--HHHHHHHHHHHHT-SS---EEEES-IIIIIHHHHHHH--EEEEE-GGGGGG---PPS--S---------------------BTTTB-SSEEEEPPSTTPPPEEEE-HHHHHHHHH-SEEES-THHHHTS-TT--PPPP-TTS-TTTTBSSS--GGGSPPGGGSS--

Solvent-accessible surface area (backbone atoms only — not comparable to full-atom values): 25158 Å² total; per-residue (Å²): 138,81,83,90,82,80,92,78,88,77,82,87,75,87,80,83,83,81,84,82,82,84,84,83,84,84,82,83,83,83,84,83,85,81,85,87,82,86,88,85,84,88,83,87,90,80,87,91,76,85,90,74,79,88,73,79,75,78,77,74,76,79,77,72,81,78,71,84,71,79,82,71,80,79,77,75,85,76,77,81,76,77,85,73,80,83,77,80,79,84,71,82,81,76,79,79,72,83,79,75,83,76,80,71,98,56,80,79,62,65,67,69,61,56,51,47,45,72,77,41,42,81,81,78,50,71,66,58,54,68,55,38,57,52,33,46,51,50,40,46,76,72,72,46,88,37,72,46,83,36,58,45,52,52,65,58,47,48,55,52,36,36,66,28,71,29,89,65,42,68,80,62,37,52,30,40,29,20,38,24,48,60,38,47,19,42,73,42,48,62,91,80,30,38,32,20,44,60,58,97,71,40,77,52,68,74,43,95,73,59,89,71,77,46,66,33,33,38,20,24,49,67,57,49,49,54,32,48,24,64,76,67,74,34,96,77,67,86,52,79,46,77,32,71,40,64,73,46,34,30,40,29,38,32,72,62,64,68,34,46,23,39,34,38,39,59,75,54,56,52,50,76,68,79,85,78,80,80,79,92,85,76,86,90,80,81,86,76,91,71,84,84,75,90,69,85,76,70,72,71,54,42,91,88,75,43,44,77,49,34,41,80,43,84,42,66,94,93,45,74,72,45,76,43,74,22,72,62,40,51,49,47,54,71,40,24,39,30,37,29,42,45,69,63,80,56,26,84,53,62,94,83,65,82,78,58,49,38,46,96,89,49,61,98,51,43,14,37,39,97,58,49,57,61,83,77,48,82,65,76,81,69,73,80,76,125

pLDDT: mean 72.8, std 26.04, range [29.98, 98.62]

Sequence (386 aa):
MGPLKPFVEMPAGPGSPGAPGSPLAPGAPGRPGGPMGPLIPGIPEGPLGPGSPLVPGTPLAPCGPIGPGSPGSPAGPVSPFAPGRPGCPLGPARPCSPGYPGFPSNPEDCGMYFPEVKNHPDKYLQRCPESVKKWLKQLKNAGKILLLITSSHSDYCRLLCEHVLGNDFEEYFDILITNALKPGFFSLTPNQRPFRTLENDEEQEALLSLDKPGWYSQGNAIQLYDLLKKMTGKLDPKVVYFGDSMHSDIFPARHYSNWETVFILEELLGDKGIVPAKAESEPLEKKGKYEEDQLKV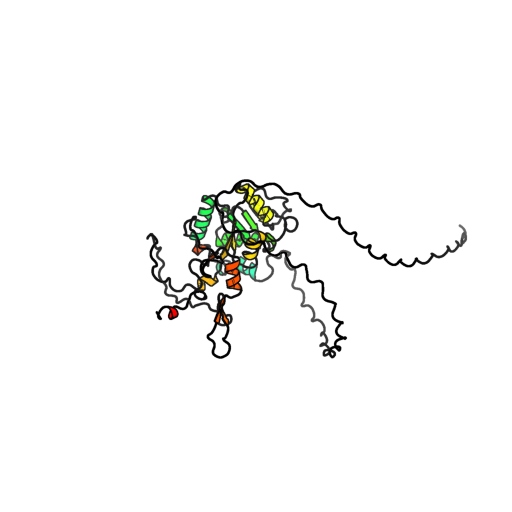PYFVSKQWGSFFMDRLPGLENAEETFVPTWSCKCISTYSTIAIPSLEAIADLPLDYRFTRFSSNNSATAGYYPSPPRALLPSEDSAMVK

Organism: Ficedula albicollis (NCBI:txid59894)

Nearest PDB structures (foldseek):
  4ohf-assembly3_C  TM=8.281E-01  e=2.687E-09  Legionella pneumophila subsp. pneumophila str. Philadelphia 1

Foldseek 3Di:
DDDDDDDDDDDDDDDDDDDDDDDDDDDDDDDDDDDDDDDDDDDDDDDDDDDDDDDDDDPDDPDDPDPPDDPDDDDPDDDDDDDDDDDDDDDDDDPDDPDDPDDDPDCQPPDDPNVVCLVCVVVPADAADVLLLVLLVVCVVVVHAFEDAELAQPVSVQSRQCRRPNNCSPVSHQAYEYNQPFPCQLVPDCVVWFKFDDDPSDTDDGDPADAGTDYIYHHHPVRVVVNVCNSVVDPDDAAEFEDADLRGGQQSCCPRVVHAYEHAHQLVVLQDDDDDDDDDDDDDDDDDDDDDDPDPRDRPQDPVHGDQFWDWDDDDPPDDIDIDGDPNLVSCLPRHQAYENDSSQCSPPDPPDDAQGRDPPDQSFRRYPPGRRPSSDDPPVVVPPD

Radius of gyration: 35.27 Å; Cα contacts (8 Å, |Δi|>4): 409; chains: 1; bounding box: 74×122×90 Å

InterPro domains:
  IPR008380 HAD-superfamily hydrolase, subfamily IG, 5'-nucleotidase [PF05761] (116-271)
  IPR008380 HAD-superfamily hydrolase, subfamily IG, 5'-nucleotidase [PTHR12103] (111-272)
  IPR023214 HAD superfamily [G3DSA:3.40.50.1000] (106-287)
  IPR036412 HAD-like superfamily [SSF56784]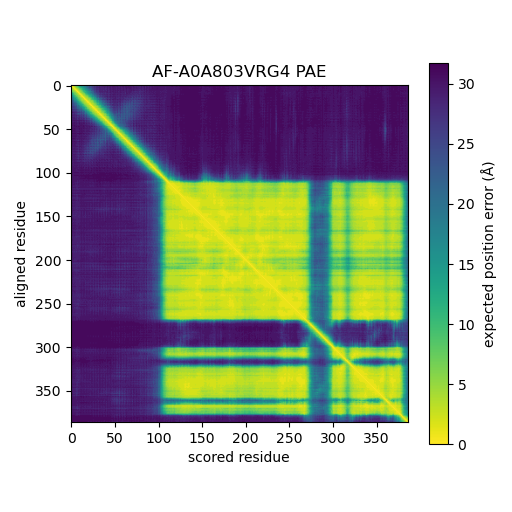 (111-374)